Protein AF-A0A963YXL2-F1 (afdb_monomer_lite)

Secondary structure (DSSP, 8-state):
----EETT-EEEETTEEEEGGG--TT-EEEETTTEEEE--EEEEEEE-HHHHHT-GGGSPEEE-TTSSBTTBSSS-EEE-TTPEEEETTEEEEGGGG--SSSEEE-TT-SSEEEEEEE-SS--EEEETTEEEEPB--SS-GGGSTTTTSSS------------SS-B-SSSHHHHHHHHHHHHHTT---HHHHSS---S--EEEEEEE-SSEEEEEEE-TTSTTSBEEEEEEETTEEEEEEEE-EE-HHHHHTT-TTSEEEEEEE-SSPPPTTS-EEEEEEETTT-PBPBT--EEE---PPPTTTTT--TTHHHHT--HHHHHHHHHHHHHHHHHHHHHHHTT-GGG------------PPPPPPPPPPP---------

Organism: NCBI:txid2802395

Foldseek 3Di:
DFKWWWFPWFWQWPVGTHTLVRDDQQTWFQFDPPGTFGWPDKFKDKAFLVVCVVPVQAFWKWQAQCLQHPPVLVGTTTIRQQWFFQDPQETEGLVLLQDPFRIHTDSPDGTTMTMATDTPAWTFTQTSHTTTIHDDCPVCLVVTPCSPVDPCPPPDPCPDRDHPGHYDSDDDVSVQSSCQSCVVRVRRPPVLLVPDQDDDKAKAFPDDDQFKTKIFIAHPVRQQRWFWKFKDKPRHGQGIWTQQCADPVCVVVVRHVRRTIDMDGGSDGHQLQQKIWIWIAGPNPRHTYPPDTDIHHRDDDDPVCVPPPVVVQPVPDDPVSNVVVVVVVVVVVVVVVVVVCVVDVPPDDDDPDPPPPPDDPDDDDDDDDDDDDDDDDDD

pLDDT: mean 75.24, std 19.37, range [28.06, 98.31]

Radius of gyration: 27.48 Å; chains: 1; bounding box: 96×79×62 Å

InterPro domains:
  IPR028992 Hedgehog/Intein (Hint) domain [PF13403] (4-137)
  IPR036844 Hint domain superfamily [SSF51294] (5-135)

Sequence (379 aa):
MGASFCGGTRILTTRGRVRVEKLRLTDQVLTLQHGILPIRWIGQRVYGRHFARLSPNSIPVKIQAHAIDDGVPSRDLFLSPLHNLFIDGILVPAETLLNGSTITRCEEMDPIAYYNIEMPVHAVVLAEDMPAESYIDRGDRAMFMNSTSSGVRDEMPSQGWKTCAPILQSGPLVDRIRARIALRAGITEPEIMERPQGGPLSGKVEWVDRAVLSGWAWLPDHPDVPVVLEVMDKGTIVAVTVADQFRSDLRRAGIGNGHHAFHVELPRPLDPREPHELTVRRAADGKTLNGCPFSFSAIAPSSALTDLDLAAMIEEADLPETLRVLEWLERQAVKLHARMVAIDPANSTTAPETVITRNRPGPRPRPVPRLSGSKLARM

Structure (mmCIF, N/CA/C/O backbone):
data_AF-A0A963YXL2-F1
#
_entry.id   AF-A0A963YXL2-F1
#
loop_
_atom_site.group_PDB
_atom_site.id
_atom_site.type_symbol
_atom_site.label_atom_id
_atom_site.label_alt_id
_atom_site.label_comp_id
_atom_site.label_asym_id
_atom_site.label_entity_id
_atom_site.label_seq_id
_atom_site.pdbx_PDB_ins_code
_atom_site.Cartn_x
_atom_site.Cartn_y
_atom_site.Cartn_z
_atom_site.occupancy
_atom_site.B_iso_or_equiv
_atom_site.auth_seq_id
_atom_site.auth_comp_id
_atom_site.auth_asym_id
_atom_site.auth_atom_id
_atom_site.pdbx_PDB_model_num
ATOM 1 N N . MET A 1 1 ? 21.697 -10.113 -2.811 1.00 51.94 1 MET A N 1
ATOM 2 C CA . MET A 1 1 ? 20.925 -10.342 -4.052 1.00 51.94 1 MET A CA 1
ATOM 3 C C . MET A 1 1 ? 20.231 -9.032 -4.389 1.00 51.94 1 MET A C 1
ATOM 5 O O . MET A 1 1 ? 19.803 -8.375 -3.452 1.00 51.94 1 MET A O 1
ATOM 9 N N . GLY A 1 2 ? 20.227 -8.607 -5.653 1.00 66.31 2 GLY A N 1
ATOM 10 C CA . GLY A 1 2 ? 19.683 -7.303 -6.057 1.00 66.31 2 GLY A CA 1
ATOM 11 C C . GLY A 1 2 ? 18.152 -7.294 -6.178 1.00 66.31 2 GLY A C 1
ATOM 12 O O . GLY A 1 2 ? 17.518 -8.350 -6.252 1.00 66.31 2 GLY A O 1
ATOM 13 N N . ALA A 1 3 ? 17.562 -6.099 -6.193 1.00 80.38 3 ALA A N 1
ATOM 14 C CA . ALA A 1 3 ? 16.151 -5.862 -6.510 1.00 80.38 3 ALA A CA 1
ATOM 15 C C . ALA A 1 3 ? 15.848 -6.302 -7.949 1.00 80.38 3 ALA A C 1
ATOM 17 O O . ALA A 1 3 ? 16.556 -5.860 -8.841 1.00 80.38 3 ALA A O 1
ATOM 18 N N . SER A 1 4 ? 14.849 -7.150 -8.207 1.00 91.94 4 SER A N 1
ATOM 19 C CA . SER A 1 4 ? 14.540 -7.644 -9.564 1.00 91.94 4 SER A CA 1
ATOM 20 C C . SER A 1 4 ? 13.064 -8.013 -9.740 1.00 91.94 4 SER A C 1
ATOM 22 O O . SER A 1 4 ? 12.420 -8.487 -8.802 1.00 91.94 4 SER A O 1
ATOM 24 N N . PHE A 1 5 ? 12.514 -7.807 -10.935 1.00 96.62 5 PHE A N 1
ATOM 25 C CA . PHE A 1 5 ? 11.178 -8.266 -11.334 1.00 96.62 5 PHE A CA 1
ATOM 26 C C . PHE A 1 5 ? 11.240 -9.721 -11.797 1.00 96.62 5 PHE A C 1
ATOM 28 O O . PHE A 1 5 ? 12.195 -10.095 -12.475 1.00 96.62 5 PHE A O 1
ATOM 35 N N . CYS A 1 6 ? 10.236 -10.547 -11.505 1.00 96.44 6 CYS A N 1
ATOM 36 C CA . CYS A 1 6 ? 10.162 -11.871 -12.128 1.00 96.44 6 CYS A CA 1
ATOM 37 C C . CYS A 1 6 ? 9.676 -11.780 -13.583 1.00 96.44 6 CYS A C 1
ATOM 39 O O . CYS A 1 6 ? 8.941 -10.859 -13.955 1.00 96.44 6 CYS A O 1
ATOM 41 N N . GLY A 1 7 ? 10.053 -12.763 -14.404 1.00 95.94 7 GLY A N 1
ATOM 42 C CA . GLY A 1 7 ? 9.561 -12.905 -15.775 1.00 95.94 7 GLY A CA 1
ATOM 43 C C . GLY A 1 7 ? 8.031 -12.906 -15.851 1.00 95.94 7 GLY A C 1
ATOM 44 O O . GLY A 1 7 ? 7.348 -13.404 -14.959 1.00 95.94 7 GLY A O 1
ATOM 45 N N . GLY A 1 8 ? 7.486 -12.321 -16.915 1.00 96.38 8 GLY A N 1
ATOM 46 C CA . GLY A 1 8 ? 6.049 -12.146 -17.112 1.00 96.38 8 GLY A CA 1
ATOM 47 C C . GLY A 1 8 ? 5.475 -10.857 -16.517 1.00 96.38 8 GLY A C 1
ATOM 48 O O . GLY A 1 8 ? 4.410 -10.436 -16.974 1.00 96.38 8 GLY A O 1
ATOM 49 N N . THR A 1 9 ? 6.180 -10.206 -15.581 1.00 98.12 9 THR A N 1
ATOM 50 C CA . THR A 1 9 ? 5.797 -8.896 -15.021 1.00 98.12 9 THR A CA 1
ATOM 51 C C . THR A 1 9 ? 5.666 -7.865 -16.133 1.00 98.12 9 THR A C 1
ATOM 53 O O . THR A 1 9 ? 6.593 -7.693 -16.924 1.00 98.12 9 THR A O 1
ATOM 56 N N . ARG A 1 10 ? 4.537 -7.160 -16.214 1.00 98.06 10 ARG A N 1
ATOM 57 C CA . ARG A 1 10 ? 4.317 -6.108 -17.213 1.00 98.06 10 ARG A CA 1
ATOM 58 C C . ARG A 1 10 ? 4.651 -4.731 -16.657 1.00 98.06 10 ARG A C 1
ATOM 60 O O . ARG A 1 10 ? 4.142 -4.344 -15.613 1.00 98.06 10 ARG A O 1
ATOM 67 N N . ILE A 1 11 ? 5.441 -3.975 -17.405 1.00 97.56 11 ILE A N 1
ATOM 68 C CA . ILE A 1 11 ? 5.841 -2.604 -17.092 1.00 97.56 11 ILE A CA 1
ATOM 69 C C . ILE A 1 11 ? 5.054 -1.639 -17.972 1.00 97.56 11 ILE A C 1
ATOM 71 O O . ILE A 1 11 ? 4.878 -1.895 -19.168 1.00 97.56 11 ILE A O 1
ATOM 75 N N . LEU A 1 12 ? 4.567 -0.540 -17.398 1.00 94.50 12 LEU A N 1
ATOM 76 C CA . LEU A 1 12 ? 3.862 0.488 -18.155 1.00 94.50 12 LEU A CA 1
ATOM 77 C C . LEU A 1 12 ? 4.839 1.297 -19.018 1.00 94.50 12 LEU A C 1
ATOM 79 O O . LEU A 1 12 ? 5.749 1.963 -18.525 1.00 94.50 12 LEU A O 1
ATOM 83 N N . THR A 1 13 ? 4.616 1.252 -20.326 1.00 90.81 13 THR A N 1
ATOM 84 C CA . THR A 1 13 ? 5.391 1.971 -21.341 1.00 90.81 13 THR A CA 1
ATOM 85 C C . THR A 1 13 ? 4.467 2.812 -22.214 1.00 90.81 13 THR A C 1
ATOM 87 O O . THR A 1 13 ? 3.245 2.650 -22.179 1.00 90.81 13 THR A O 1
ATOM 90 N N . THR A 1 14 ? 5.035 3.654 -23.073 1.00 86.44 14 THR A N 1
ATOM 91 C CA . THR A 1 14 ? 4.270 4.384 -24.101 1.00 86.44 14 THR A CA 1
ATOM 92 C C . THR A 1 14 ? 3.596 3.463 -25.128 1.00 86.44 14 THR A C 1
ATOM 94 O O . THR A 1 14 ? 2.690 3.893 -25.833 1.00 86.44 14 THR A O 1
ATOM 97 N N . ARG A 1 15 ? 3.984 2.179 -25.189 1.00 86.62 15 ARG A N 1
ATOM 98 C CA . ARG A 1 15 ? 3.340 1.130 -26.003 1.00 86.62 15 ARG A CA 1
ATOM 99 C C . ARG A 1 15 ? 2.295 0.322 -25.220 1.00 86.62 15 ARG A C 1
ATOM 101 O O . ARG A 1 15 ? 1.859 -0.731 -25.681 1.00 86.62 15 ARG A O 1
ATOM 108 N N . GLY A 1 16 ? 1.935 0.770 -24.018 1.00 86.81 16 GLY A N 1
ATOM 109 C CA . GLY A 1 16 ? 1.100 0.033 -23.074 1.00 86.81 16 GLY A CA 1
ATOM 110 C C . GLY A 1 16 ? 1.915 -0.849 -22.123 1.00 86.81 16 GLY A C 1
ATOM 111 O O . GLY A 1 16 ? 3.106 -0.631 -21.896 1.00 86.81 16 GLY A O 1
ATOM 112 N N . ARG A 1 17 ? 1.261 -1.849 -21.526 1.00 92.19 17 ARG A N 1
ATOM 113 C CA . ARG A 1 17 ? 1.861 -2.757 -20.532 1.00 92.19 17 ARG A CA 1
ATOM 114 C C . ARG A 1 17 ? 2.661 -3.866 -21.227 1.00 92.19 17 ARG A C 1
ATOM 116 O O . ARG A 1 17 ? 2.079 -4.809 -21.762 1.00 92.19 17 ARG A O 1
ATOM 123 N N . VAL A 1 18 ? 3.990 -3.772 -21.207 1.00 95.88 18 VAL A N 1
ATOM 124 C CA . VAL A 1 18 ? 4.906 -4.699 -21.899 1.00 95.88 18 VAL A CA 1
ATOM 125 C C . VAL A 1 18 ? 5.576 -5.624 -20.889 1.00 95.88 18 VAL A C 1
ATOM 127 O O . VAL A 1 18 ? 6.075 -5.165 -19.867 1.00 95.88 18 VAL A O 1
ATOM 130 N N . ARG A 1 19 ? 5.605 -6.935 -21.164 1.00 97.75 19 ARG A N 1
ATOM 131 C CA . ARG A 1 19 ? 6.305 -7.902 -20.301 1.00 97.75 19 ARG A CA 1
ATOM 132 C C . ARG A 1 19 ? 7.795 -7.581 -20.215 1.00 97.75 19 ARG A C 1
ATOM 134 O O . ARG A 1 19 ? 8.409 -7.276 -21.237 1.00 97.75 19 ARG A O 1
ATOM 141 N N . VAL A 1 20 ? 8.374 -7.709 -19.028 1.00 97.44 20 VAL A N 1
ATOM 142 C CA . VAL A 1 20 ? 9.755 -7.319 -18.735 1.00 97.44 20 VAL A CA 1
ATOM 143 C C . VAL A 1 20 ? 10.769 -8.033 -19.634 1.00 97.44 20 VAL A C 1
ATOM 145 O O . VAL A 1 20 ? 11.698 -7.406 -20.131 1.00 97.44 20 VAL A O 1
ATOM 148 N N . GLU A 1 21 ? 10.534 -9.302 -19.976 1.00 96.50 21 GLU A N 1
ATOM 149 C CA . GLU A 1 21 ? 11.377 -10.078 -20.893 1.00 96.50 21 GLU A CA 1
ATOM 150 C C . GLU A 1 21 ? 11.239 -9.687 -22.378 1.00 96.50 21 GLU A C 1
ATOM 152 O O . GLU A 1 21 ? 11.956 -10.208 -23.234 1.00 96.50 21 GLU A O 1
ATOM 157 N N . LYS A 1 22 ? 10.289 -8.806 -22.713 1.00 97.31 22 LYS A N 1
ATOM 158 C CA . LYS A 1 22 ? 10.048 -8.280 -24.068 1.00 97.31 22 LYS A CA 1
ATOM 159 C C . LYS A 1 22 ? 10.405 -6.801 -24.212 1.00 97.31 22 LYS A C 1
ATOM 161 O O . LYS A 1 22 ? 10.274 -6.275 -25.322 1.00 97.31 22 LYS A O 1
ATOM 166 N N . LEU A 1 23 ? 10.845 -6.153 -23.134 1.00 96.31 23 LEU A N 1
ATOM 167 C CA . LEU A 1 23 ? 11.325 -4.778 -23.175 1.00 96.31 23 LEU A CA 1
ATOM 168 C C . LEU A 1 23 ? 12.589 -4.665 -24.031 1.00 96.31 23 LEU A C 1
ATOM 170 O O . LEU A 1 23 ? 13.407 -5.583 -24.115 1.00 96.31 23 LEU A O 1
ATOM 174 N N . ARG A 1 24 ? 12.736 -3.517 -24.681 1.00 93.69 24 ARG A N 1
ATOM 175 C CA . ARG A 1 24 ? 13.874 -3.160 -25.532 1.00 93.69 24 ARG A CA 1
ATOM 176 C C . ARG A 1 24 ? 14.476 -1.850 -25.038 1.00 93.69 24 ARG A C 1
ATOM 178 O O . ARG A 1 24 ? 13.768 -1.026 -24.477 1.00 93.69 24 ARG A O 1
ATOM 185 N N . LEU A 1 25 ? 15.754 -1.602 -25.322 1.00 92.25 25 LEU A N 1
ATOM 186 C CA . LEU A 1 25 ? 16.404 -0.323 -24.975 1.00 92.25 25 LEU A CA 1
ATOM 187 C C . LEU A 1 25 ? 15.743 0.895 -25.646 1.00 92.25 25 LEU A C 1
ATOM 189 O O . LEU A 1 25 ? 15.881 2.018 -25.182 1.00 92.25 25 LEU A O 1
ATOM 193 N N . THR A 1 26 ? 15.005 0.676 -26.736 1.00 91.25 26 THR A N 1
ATOM 194 C CA . THR A 1 26 ? 14.222 1.717 -27.412 1.00 91.25 26 THR A CA 1
ATOM 195 C C . THR A 1 26 ? 12.894 2.023 -26.717 1.00 91.25 26 THR A C 1
ATOM 197 O O . THR A 1 26 ? 12.208 2.955 -27.129 1.00 91.25 26 THR A O 1
ATOM 200 N N . ASP A 1 27 ? 12.484 1.228 -25.724 1.00 91.50 27 ASP A N 1
ATOM 201 C CA . ASP A 1 27 ? 11.231 1.449 -25.011 1.00 91.50 27 ASP A CA 1
ATOM 202 C C . ASP A 1 27 ? 11.330 2.630 -24.047 1.00 91.50 27 ASP A C 1
ATOM 204 O O . ASP A 1 27 ? 12.363 2.902 -23.430 1.00 91.50 27 ASP A O 1
ATOM 208 N N . GLN A 1 28 ? 10.201 3.317 -23.920 1.00 89.19 28 GLN A N 1
ATOM 209 C CA . GLN A 1 28 ? 10.015 4.466 -23.054 1.00 89.19 28 GLN A CA 1
ATOM 210 C C . GLN A 1 28 ? 9.049 4.092 -21.930 1.00 89.19 28 GLN A C 1
ATOM 212 O O . GLN A 1 28 ? 7.892 3.748 -22.181 1.00 89.19 28 GLN A O 1
ATOM 217 N N . VAL A 1 29 ? 9.541 4.133 -20.697 1.00 91.44 29 VAL A N 1
ATOM 218 C CA . VAL A 1 29 ? 8.824 3.715 -19.489 1.00 91.44 29 VAL A CA 1
ATOM 219 C C . VAL A 1 29 ? 8.213 4.938 -18.819 1.00 91.44 29 VAL A C 1
ATOM 221 O O . VAL A 1 29 ? 8.865 5.977 -18.698 1.00 91.44 29 VAL A O 1
ATOM 224 N N . LEU A 1 30 ? 6.962 4.809 -18.378 1.00 89.25 30 LEU A N 1
ATOM 225 C CA . LEU A 1 30 ? 6.308 5.837 -17.577 1.00 89.25 30 LEU A CA 1
ATOM 226 C C . LEU A 1 30 ? 6.832 5.746 -16.142 1.00 89.25 30 LEU A C 1
ATOM 228 O O . LEU A 1 30 ? 6.837 4.671 -15.539 1.00 89.25 30 LEU A O 1
ATOM 232 N N . THR A 1 31 ? 7.269 6.880 -15.606 1.00 85.50 31 THR A N 1
ATOM 233 C CA . THR A 1 31 ? 7.829 6.994 -14.261 1.00 85.50 31 THR A CA 1
ATOM 234 C C . THR A 1 31 ? 7.091 8.043 -13.448 1.00 85.50 31 THR A C 1
ATOM 236 O O . THR A 1 31 ? 6.658 9.064 -13.982 1.00 85.50 31 THR A O 1
ATOM 239 N N . LEU A 1 32 ? 6.969 7.801 -12.143 1.00 82.25 32 LEU A N 1
ATOM 240 C CA . LEU A 1 32 ? 6.148 8.636 -11.267 1.00 82.25 32 LEU A CA 1
ATOM 241 C C . LEU A 1 32 ? 6.757 10.031 -11.058 1.00 82.25 32 LEU A C 1
ATOM 243 O O . LEU A 1 32 ? 6.041 11.025 -11.098 1.00 82.25 32 LEU A O 1
ATOM 247 N N . GLN A 1 33 ? 8.078 10.123 -10.869 1.00 84.06 33 GLN A N 1
ATOM 248 C CA . GLN A 1 33 ? 8.738 11.405 -10.574 1.00 84.06 33 GLN A CA 1
ATOM 249 C C . GLN A 1 33 ? 9.279 12.145 -11.804 1.00 84.06 33 GLN A C 1
ATOM 251 O O . GLN A 1 33 ? 9.558 13.341 -11.721 1.00 84.06 33 GLN A O 1
ATOM 256 N N . HIS A 1 34 ? 9.504 11.449 -12.920 1.00 78.56 34 HIS A N 1
ATOM 257 C CA . HIS A 1 34 ? 10.314 11.967 -14.029 1.00 78.56 34 HIS A CA 1
ATOM 258 C C . HIS A 1 34 ? 9.608 11.904 -15.388 1.00 78.56 34 HIS A C 1
ATOM 260 O O . HIS A 1 34 ? 10.245 12.113 -16.420 1.00 78.56 34 HIS A O 1
ATOM 266 N N . GLY A 1 35 ? 8.299 11.635 -15.406 1.00 85.88 35 GLY A N 1
ATOM 267 C CA . GLY A 1 35 ? 7.542 11.480 -16.642 1.00 85.88 35 GLY A CA 1
ATOM 268 C C . GLY A 1 35 ? 8.027 10.263 -17.426 1.00 85.88 35 GLY A C 1
ATOM 269 O O . GLY A 1 35 ? 8.174 9.177 -16.871 1.00 85.88 35 GLY A O 1
ATOM 270 N N . ILE A 1 36 ? 8.280 10.422 -18.721 1.00 88.94 36 ILE A N 1
ATOM 271 C CA . ILE A 1 36 ? 8.686 9.320 -19.597 1.00 88.94 36 ILE A CA 1
ATOM 272 C C . ILE A 1 36 ? 10.215 9.260 -19.683 1.00 88.94 36 ILE A C 1
ATOM 274 O O . ILE A 1 36 ? 10.850 10.222 -20.115 1.00 88.94 36 ILE A O 1
ATOM 278 N N . LEU A 1 37 ? 10.806 8.118 -19.326 1.00 87.50 37 LEU A N 1
ATOM 279 C CA . LEU A 1 37 ? 12.253 7.895 -19.394 1.00 87.50 37 LEU A CA 1
ATOM 280 C C . LEU A 1 37 ? 12.609 6.708 -20.310 1.00 87.50 37 LEU A C 1
ATOM 282 O O . LEU A 1 37 ? 11.861 5.730 -20.366 1.00 87.50 37 LEU A O 1
ATOM 286 N N . PRO A 1 38 ? 13.750 6.752 -21.025 1.00 93.69 38 PRO A N 1
ATOM 287 C CA . PRO A 1 38 ? 14.238 5.618 -21.808 1.00 93.69 38 PRO A CA 1
ATOM 288 C C . PRO A 1 38 ? 14.879 4.547 -20.917 1.00 93.69 38 PRO A C 1
ATOM 290 O O . PRO A 1 38 ? 15.441 4.865 -19.868 1.00 93.69 38 PRO A O 1
ATOM 293 N N . ILE A 1 39 ? 14.874 3.293 -21.368 1.00 94.12 39 ILE A N 1
ATOM 294 C CA . ILE A 1 39 ? 15.620 2.212 -20.709 1.00 94.12 39 ILE A CA 1
ATOM 295 C C . ILE A 1 39 ? 17.101 2.289 -21.102 1.00 94.12 39 ILE A C 1
ATOM 297 O O . ILE A 1 39 ? 17.440 2.270 -22.283 1.00 94.12 39 ILE A O 1
ATOM 301 N N . ARG A 1 40 ? 18.005 2.327 -20.115 1.00 92.25 40 ARG A N 1
ATOM 302 C CA . ARG A 1 40 ? 19.462 2.287 -20.346 1.00 92.25 40 ARG A CA 1
ATOM 303 C C . ARG A 1 40 ? 20.013 0.875 -20.400 1.00 92.25 40 ARG A C 1
ATOM 305 O O . ARG A 1 40 ? 20.929 0.598 -21.170 1.00 92.25 40 ARG A O 1
ATOM 312 N N . TRP A 1 41 ? 19.472 -0.013 -19.579 1.00 92.12 41 TRP A N 1
ATOM 313 C CA . TRP A 1 41 ? 19.931 -1.390 -19.519 1.00 92.12 41 TRP A CA 1
ATOM 314 C C . TRP A 1 41 ? 18.842 -2.308 -18.988 1.00 92.12 41 TRP A C 1
ATOM 316 O O . TRP A 1 41 ? 18.008 -1.905 -18.178 1.00 92.12 41 TRP A O 1
ATOM 326 N N . ILE A 1 42 ? 18.872 -3.557 -19.448 1.00 91.81 42 ILE A N 1
ATOM 327 C CA . ILE A 1 42 ? 18.002 -4.617 -18.955 1.00 91.81 42 ILE A CA 1
ATOM 328 C C . ILE A 1 42 ? 18.897 -5.747 -18.473 1.00 91.81 42 ILE A C 1
ATOM 330 O O . ILE A 1 42 ? 19.598 -6.348 -19.282 1.00 91.81 42 ILE A O 1
ATOM 334 N N . GLY A 1 43 ? 18.897 -6.031 -17.176 1.00 88.69 43 GLY A N 1
ATOM 335 C CA . GLY A 1 43 ? 19.620 -7.165 -16.602 1.00 88.69 43 GLY A CA 1
ATOM 336 C C . GLY A 1 43 ? 18.766 -8.421 -16.604 1.00 88.69 43 GLY A C 1
ATOM 337 O O . GLY A 1 43 ? 17.561 -8.324 -16.390 1.00 88.69 43 GLY A O 1
ATOM 338 N N . GLN A 1 44 ? 19.373 -9.593 -16.808 1.00 90.06 44 GLN A N 1
ATOM 339 C CA . GLN A 1 44 ? 18.667 -10.876 -16.722 1.00 90.06 44 GLN A CA 1
ATOM 340 C C . GLN A 1 44 ? 19.456 -11.928 -15.936 1.00 90.06 44 GLN A C 1
ATOM 342 O O . GLN A 1 44 ? 20.675 -12.073 -16.085 1.00 90.06 44 GLN A O 1
ATOM 347 N N . ARG A 1 45 ? 18.727 -12.702 -15.126 1.00 85.69 45 ARG A N 1
ATOM 348 C CA . ARG A 1 45 ? 19.197 -13.860 -14.356 1.00 85.69 45 ARG A CA 1
ATOM 349 C C . ARG A 1 45 ? 18.164 -14.974 -14.381 1.00 85.69 45 ARG A C 1
ATOM 351 O O . ARG A 1 45 ? 16.972 -14.696 -14.376 1.00 85.69 45 ARG A O 1
ATOM 358 N N . VAL A 1 46 ? 18.614 -16.223 -14.383 1.00 86.81 46 VAL A N 1
ATOM 359 C CA . VAL A 1 46 ? 17.732 -17.389 -14.273 1.00 86.81 46 VAL A CA 1
ATOM 360 C C . VAL A 1 46 ? 18.331 -18.361 -13.264 1.00 86.81 46 VAL A C 1
ATOM 362 O O . VAL A 1 46 ? 19.507 -18.706 -13.360 1.00 86.81 46 VAL A O 1
ATOM 365 N N . TYR A 1 47 ? 17.520 -18.794 -12.304 1.00 80.88 47 TYR A N 1
ATOM 366 C CA . TYR A 1 47 ? 17.872 -19.794 -11.303 1.00 80.88 47 TYR A CA 1
ATOM 367 C C . TYR A 1 47 ? 16.952 -21.006 -11.445 1.00 80.88 47 TYR A C 1
ATOM 369 O O . TYR A 1 47 ? 15.744 -20.854 -11.623 1.00 80.88 47 TYR A O 1
ATOM 377 N N . GLY A 1 48 ? 17.506 -22.212 -11.330 1.00 78.81 48 GLY A N 1
ATOM 378 C CA . GLY A 1 48 ? 16.693 -23.412 -11.119 1.00 78.81 48 GLY A CA 1
ATOM 379 C C . GLY A 1 48 ? 16.229 -23.504 -9.663 1.00 78.81 48 GLY A C 1
ATOM 380 O O . GLY A 1 48 ? 16.957 -23.090 -8.752 1.00 78.81 48 GLY A O 1
ATOM 381 N N . ARG A 1 49 ? 15.054 -24.097 -9.420 1.00 70.12 49 ARG A N 1
ATOM 382 C CA . ARG A 1 49 ? 14.463 -24.239 -8.073 1.00 70.12 49 ARG A CA 1
ATOM 383 C C . ARG A 1 49 ? 15.414 -24.849 -7.038 1.00 70.12 49 ARG A C 1
ATOM 385 O O . ARG A 1 49 ? 15.426 -24.417 -5.887 1.00 70.12 49 ARG A O 1
ATOM 392 N N . HIS A 1 50 ? 16.235 -25.827 -7.430 1.00 68.06 50 HIS A N 1
ATOM 393 C CA . HIS A 1 50 ? 17.185 -26.477 -6.517 1.00 68.06 50 HIS A CA 1
ATOM 394 C C . HIS A 1 50 ? 18.222 -25.493 -5.945 1.00 68.06 50 HIS A C 1
ATOM 396 O O . HIS A 1 50 ? 18.518 -25.539 -4.756 1.00 68.06 50 HIS A O 1
ATOM 402 N N . PHE A 1 51 ? 18.709 -24.551 -6.760 1.00 66.50 51 PHE A N 1
ATOM 403 C CA . PHE A 1 51 ? 19.641 -23.512 -6.315 1.00 66.50 51 PHE A CA 1
ATOM 404 C C . PHE A 1 51 ? 18.944 -22.462 -5.436 1.00 66.50 51 PHE A C 1
ATOM 406 O O . PHE A 1 51 ? 19.498 -22.037 -4.426 1.00 66.50 51 PHE A O 1
ATOM 413 N N . ALA A 1 52 ? 17.700 -22.094 -5.763 1.00 62.16 52 ALA A N 1
ATOM 414 C CA . ALA A 1 52 ? 16.930 -21.131 -4.975 1.00 62.16 52 ALA A CA 1
ATOM 415 C C . ALA A 1 52 ? 16.607 -21.633 -3.555 1.00 62.16 52 ALA A C 1
ATOM 417 O O . ALA A 1 52 ? 16.617 -20.843 -2.615 1.00 62.16 52 ALA A O 1
ATOM 418 N N . ARG A 1 53 ? 16.404 -22.944 -3.359 1.00 63.28 53 ARG A N 1
ATOM 419 C CA . ARG A 1 53 ? 16.216 -23.535 -2.017 1.00 63.28 53 ARG A CA 1
ATOM 420 C C . ARG A 1 53 ? 17.459 -23.445 -1.127 1.00 63.28 53 ARG A C 1
ATOM 422 O O . ARG A 1 53 ? 17.326 -23.341 0.086 1.00 63.28 53 ARG A O 1
ATOM 429 N N . LEU A 1 54 ? 18.655 -23.449 -1.717 1.00 61.78 54 LEU A N 1
ATOM 430 C CA . LEU A 1 54 ? 19.923 -23.283 -0.993 1.00 61.78 54 LEU A CA 1
ATOM 431 C C . LEU A 1 54 ? 20.200 -21.818 -0.618 1.00 61.78 54 LEU A C 1
ATOM 433 O O . LEU A 1 54 ? 21.168 -21.519 0.077 1.00 61.78 54 LEU A O 1
ATOM 437 N N . SER A 1 55 ? 19.381 -20.882 -1.094 1.00 66.12 55 SER A N 1
ATOM 438 C CA . SER A 1 55 ? 19.513 -19.452 -0.830 1.00 66.12 55 SER A CA 1
ATOM 439 C C . SER A 1 55 ? 18.120 -18.831 -0.717 1.00 66.12 55 SER A C 1
ATOM 441 O O . SER A 1 55 ? 17.633 -18.287 -1.708 1.00 66.12 55 SER A O 1
ATOM 443 N N . PRO A 1 56 ? 17.482 -18.867 0.472 1.00 62.72 56 PRO A N 1
ATOM 444 C CA . PRO A 1 56 ? 16.109 -18.386 0.684 1.00 62.72 56 PRO A CA 1
ATOM 445 C C . PRO A 1 56 ? 15.849 -16.965 0.165 1.00 62.72 56 PRO A C 1
ATOM 447 O O . PRO A 1 56 ? 14.759 -16.671 -0.317 1.00 62.72 56 PRO A O 1
ATOM 450 N N . ASN A 1 57 ? 16.883 -16.118 0.148 1.00 67.62 57 ASN A N 1
ATOM 451 C CA . ASN A 1 57 ? 16.848 -14.760 -0.409 1.00 67.62 57 ASN A CA 1
ATOM 452 C C . ASN A 1 57 ? 16.672 -14.710 -1.944 1.00 67.62 57 ASN A C 1
ATOM 454 O O . ASN A 1 57 ? 16.643 -13.622 -2.513 1.00 67.62 57 ASN A O 1
ATOM 458 N N . SER A 1 58 ? 16.581 -15.865 -2.610 1.00 75.88 58 SER A N 1
ATOM 459 C CA . SER A 1 58 ? 16.327 -16.014 -4.052 1.00 75.88 58 SER A CA 1
ATOM 460 C C . SER A 1 58 ? 14.895 -16.420 -4.369 1.00 75.88 58 SER A C 1
ATOM 462 O O . SER A 1 58 ? 14.512 -16.395 -5.540 1.00 75.88 58 SER A O 1
ATOM 464 N N . ILE A 1 59 ? 14.117 -16.820 -3.360 1.00 87.25 59 ILE A N 1
ATOM 465 C CA . ILE A 1 59 ? 12.720 -17.215 -3.530 1.00 87.25 59 ILE A CA 1
ATOM 466 C C . ILE A 1 59 ? 11.889 -15.939 -3.728 1.00 87.25 59 ILE A C 1
ATOM 468 O O . ILE A 1 59 ? 11.974 -15.041 -2.886 1.00 87.25 59 ILE A O 1
ATOM 472 N N . PRO A 1 60 ? 11.098 -15.829 -4.810 1.00 94.12 60 PRO A N 1
ATOM 473 C CA . PRO A 1 60 ? 10.294 -14.642 -5.058 1.00 94.12 60 PRO A CA 1
ATOM 474 C C . PRO A 1 60 ? 9.272 -14.374 -3.955 1.00 94.12 60 PRO A C 1
ATOM 476 O O . PRO A 1 60 ? 8.677 -15.298 -3.397 1.00 94.12 60 PRO A O 1
ATOM 479 N N . VAL A 1 61 ? 9.001 -13.097 -3.710 1.00 95.62 61 VAL A N 1
ATOM 480 C CA . VAL A 1 61 ? 7.818 -12.634 -2.986 1.00 95.62 61 VAL A CA 1
ATOM 481 C C . VAL A 1 61 ? 6.689 -12.462 -3.997 1.00 95.62 61 VAL A C 1
ATOM 483 O O . VAL A 1 61 ? 6.827 -11.718 -4.968 1.00 95.62 61 VAL A O 1
ATOM 486 N N . LYS A 1 62 ? 5.579 -13.165 -3.773 1.00 97.88 62 LYS A N 1
ATOM 487 C CA . LYS A 1 62 ? 4.301 -12.962 -4.449 1.00 97.88 62 LYS A CA 1
ATOM 488 C C . LYS A 1 62 ? 3.524 -11.887 -3.698 1.00 97.88 62 LYS A C 1
ATOM 490 O O . LYS A 1 62 ? 3.246 -12.044 -2.514 1.00 97.88 62 LYS A O 1
ATOM 495 N N . ILE A 1 63 ? 3.112 -10.852 -4.413 1.00 98.25 63 ILE A N 1
ATOM 496 C CA . ILE A 1 63 ? 2.143 -9.853 -3.974 1.00 98.25 63 ILE A CA 1
ATOM 497 C C . ILE A 1 63 ? 0.876 -10.123 -4.779 1.00 98.25 63 ILE A C 1
ATOM 499 O O . ILE A 1 63 ? 0.869 -9.957 -5.999 1.00 98.25 63 ILE A O 1
ATOM 503 N N . GLN A 1 64 ? -0.171 -10.613 -4.119 1.00 97.88 64 GLN A N 1
ATOM 504 C CA . GLN A 1 64 ? -1.440 -10.916 -4.773 1.00 97.88 64 GLN A CA 1
ATOM 505 C C . GLN A 1 64 ? -2.058 -9.648 -5.379 1.00 97.88 64 GLN A C 1
ATOM 507 O O . GLN A 1 64 ? -1.874 -8.545 -4.860 1.00 97.88 64 GLN A O 1
ATOM 512 N N . ALA A 1 65 ? -2.815 -9.803 -6.465 1.00 96.00 65 ALA A N 1
ATOM 513 C CA . ALA A 1 65 ? -3.632 -8.723 -7.007 1.00 96.00 65 ALA A CA 1
ATOM 514 C C . ALA A 1 65 ? -4.469 -8.049 -5.900 1.00 96.00 65 ALA A C 1
ATOM 516 O O . ALA A 1 65 ? -5.047 -8.730 -5.049 1.00 96.00 65 ALA A O 1
ATOM 517 N N . HIS A 1 66 ? -4.548 -6.718 -5.931 1.00 88.12 66 HIS A N 1
ATOM 518 C CA . HIS A 1 66 ? -5.285 -5.873 -4.980 1.00 88.12 66 HIS A CA 1
ATOM 519 C C . HIS A 1 66 ? -4.774 -5.888 -3.522 1.00 88.12 66 HIS A C 1
ATOM 521 O O . HIS A 1 66 ? -5.434 -5.340 -2.632 1.00 88.12 66 HIS A O 1
ATOM 527 N N . ALA A 1 67 ? -3.618 -6.511 -3.250 1.00 85.88 67 ALA A N 1
ATOM 528 C CA . ALA A 1 67 ? -3.102 -6.670 -1.889 1.00 85.88 67 ALA A CA 1
ATOM 529 C C . ALA A 1 67 ? -2.643 -5.354 -1.241 1.00 85.88 67 ALA A C 1
ATOM 531 O O . ALA A 1 67 ? -2.737 -5.221 -0.023 1.00 85.88 67 ALA A O 1
ATOM 532 N N . ILE A 1 68 ? -2.147 -4.398 -2.032 1.00 86.00 68 ILE A N 1
ATOM 533 C CA . ILE A 1 68 ? -1.636 -3.116 -1.528 1.00 86.00 68 ILE A CA 1
ATOM 534 C C . ILE A 1 68 ? -2.756 -2.075 -1.493 1.00 86.00 68 ILE A C 1
ATOM 536 O O . ILE A 1 68 ? -2.972 -1.443 -0.463 1.00 86.00 68 ILE A O 1
ATOM 540 N N . ASP A 1 69 ? -3.487 -1.947 -2.600 1.00 80.31 69 ASP A N 1
ATOM 541 C CA . ASP A 1 69 ? -4.638 -1.055 -2.758 1.00 80.31 69 ASP A CA 1
ATOM 542 C C . ASP A 1 69 ? -5.616 -1.627 -3.802 1.00 80.31 69 ASP A C 1
ATOM 544 O O . ASP A 1 69 ? -5.348 -2.650 -4.441 1.00 80.31 69 ASP A O 1
ATOM 548 N N . ASP A 1 70 ? -6.772 -1.002 -3.991 1.00 77.31 70 ASP A N 1
ATOM 549 C CA . ASP A 1 70 ? -7.772 -1.453 -4.948 1.00 77.31 70 ASP A CA 1
ATOM 550 C C . ASP A 1 70 ? -7.250 -1.343 -6.381 1.00 77.31 70 ASP A C 1
ATOM 552 O O . ASP A 1 70 ? -7.177 -0.270 -6.973 1.00 77.31 70 ASP A O 1
ATOM 556 N N . GLY A 1 71 ? -6.926 -2.496 -6.963 1.00 79.94 71 GLY A N 1
ATOM 557 C CA . GLY A 1 71 ? -6.341 -2.574 -8.303 1.00 79.94 71 GLY A CA 1
ATOM 558 C C . GLY A 1 71 ? -4.818 -2.509 -8.284 1.00 79.94 71 GLY A C 1
ATOM 559 O O . GLY A 1 71 ? -4.218 -2.390 -9.349 1.00 79.94 71 GLY A O 1
ATOM 560 N N . VAL A 1 72 ? -4.201 -2.603 -7.099 1.00 90.44 72 VAL A N 1
ATOM 561 C CA . VAL A 1 72 ? -2.759 -2.459 -6.903 1.00 90.44 72 VAL A CA 1
ATOM 562 C C . VAL A 1 72 ? -2.195 -3.629 -6.070 1.00 90.44 72 VAL A C 1
ATOM 564 O O . VAL A 1 72 ? -2.508 -3.761 -4.883 1.00 90.44 72 VAL A O 1
ATOM 567 N N . PRO A 1 73 ? -1.340 -4.483 -6.660 1.00 97.25 73 PRO A N 1
ATOM 568 C CA . PRO A 1 73 ? -1.110 -4.588 -8.103 1.00 97.25 73 PRO A CA 1
ATOM 569 C C . PRO A 1 73 ? -2.392 -5.040 -8.833 1.00 97.25 73 PRO A C 1
ATOM 571 O O . PRO A 1 73 ? -3.268 -5.668 -8.237 1.00 97.25 73 PRO A O 1
ATOM 574 N N . SER A 1 74 ? -2.512 -4.758 -10.131 1.00 93.12 74 SER A N 1
ATOM 575 C CA . SER A 1 74 ? -3.685 -5.144 -10.937 1.00 93.12 74 SER A CA 1
ATOM 576 C C . SER A 1 74 ? -3.716 -6.635 -11.281 1.00 93.12 74 SER A C 1
ATOM 578 O O . SER A 1 74 ? -4.733 -7.162 -11.733 1.00 93.12 74 SER A O 1
ATOM 580 N N . ARG A 1 75 ? -2.595 -7.330 -11.064 1.00 96.50 75 ARG A N 1
ATOM 581 C CA . ARG A 1 75 ? -2.420 -8.784 -11.147 1.00 96.50 75 ARG A CA 1
ATOM 582 C C . ARG A 1 75 ? -1.393 -9.224 -10.114 1.00 96.50 75 ARG A C 1
ATOM 584 O O . ARG A 1 75 ? -0.628 -8.402 -9.628 1.00 96.50 75 ARG A O 1
ATOM 591 N N . ASP A 1 76 ? -1.327 -10.523 -9.847 1.00 98.19 76 ASP A N 1
ATOM 592 C CA . ASP A 1 76 ? -0.258 -11.092 -9.027 1.00 98.19 76 ASP A CA 1
ATOM 593 C C . ASP A 1 76 ? 1.120 -10.655 -9.555 1.00 98.19 76 ASP A C 1
ATOM 595 O O . ASP A 1 76 ? 1.468 -10.902 -10.714 1.00 98.19 76 ASP A O 1
ATOM 599 N N . LEU A 1 77 ? 1.890 -10.002 -8.687 1.00 98.31 77 LEU A N 1
ATOM 600 C CA . LEU A 1 77 ? 3.217 -9.470 -8.965 1.00 98.31 77 LEU A CA 1
ATOM 601 C C . LEU A 1 77 ? 4.258 -10.286 -8.199 1.00 98.31 77 LEU A C 1
ATOM 603 O O . LEU A 1 77 ? 4.095 -10.558 -7.012 1.00 98.31 77 LEU A O 1
ATOM 607 N N . PHE A 1 78 ? 5.344 -10.664 -8.869 1.00 97.75 78 PHE A N 1
ATOM 608 C CA . PHE A 1 78 ? 6.399 -11.490 -8.286 1.00 97.75 78 PHE A CA 1
ATOM 609 C C . PHE A 1 78 ? 7.732 -10.749 -8.350 1.00 97.75 78 PHE A C 1
ATOM 611 O O . PHE A 1 78 ? 8.197 -10.381 -9.432 1.00 97.75 78 PHE A O 1
ATOM 618 N N . LEU A 1 79 ? 8.364 -10.547 -7.197 1.00 96.56 79 LEU A N 1
ATOM 619 C CA . LEU A 1 79 ? 9.585 -9.751 -7.051 1.00 96.56 79 LEU A CA 1
ATOM 620 C C . LEU A 1 79 ? 10.650 -10.511 -6.265 1.00 96.56 79 LEU A C 1
ATOM 622 O O . LEU A 1 79 ? 10.330 -11.411 -5.491 1.00 96.56 79 LEU A O 1
ATOM 626 N N . SER A 1 80 ? 11.921 -10.134 -6.417 1.00 93.62 80 SER A N 1
ATOM 627 C CA . SER A 1 80 ? 12.940 -10.578 -5.462 1.00 93.62 80 SER A CA 1
ATOM 628 C C . SER A 1 80 ? 12.671 -9.966 -4.071 1.00 93.62 80 SER A C 1
ATOM 630 O O . SER A 1 80 ? 12.102 -8.875 -3.990 1.00 93.62 80 SER A O 1
ATOM 632 N N . PRO A 1 81 ? 13.085 -10.622 -2.968 1.00 91.62 81 PRO A N 1
ATOM 633 C CA . PRO A 1 81 ? 12.784 -10.170 -1.601 1.00 91.62 81 PRO A CA 1
ATOM 634 C C . PRO A 1 81 ? 13.153 -8.710 -1.296 1.00 91.62 81 PRO A C 1
ATOM 636 O O . PRO A 1 81 ? 12.410 -8.006 -0.616 1.00 91.62 81 PRO A O 1
ATOM 639 N N . LEU A 1 82 ? 14.276 -8.238 -1.844 1.00 92.12 82 LEU A N 1
ATOM 640 C CA . LEU A 1 82 ? 14.809 -6.894 -1.606 1.00 92.12 82 LEU A CA 1
ATOM 641 C C . LEU A 1 82 ? 14.375 -5.852 -2.646 1.00 92.12 82 LEU A C 1
ATOM 643 O O . LEU A 1 82 ? 14.908 -4.745 -2.646 1.00 92.12 82 LEU A O 1
ATOM 647 N N . HIS A 1 83 ? 13.444 -6.188 -3.540 1.00 95.19 83 HIS A N 1
ATOM 648 C CA . HIS A 1 83 ? 12.907 -5.220 -4.488 1.00 95.19 83 HIS A CA 1
ATOM 649 C C . HIS A 1 83 ? 12.005 -4.224 -3.764 1.00 95.19 83 HIS A C 1
ATOM 651 O O . HIS A 1 83 ? 11.018 -4.627 -3.146 1.00 95.19 83 HIS A O 1
ATOM 657 N N . ASN A 1 84 ? 12.331 -2.934 -3.837 1.00 97.19 84 ASN A N 1
ATOM 658 C CA . ASN A 1 84 ? 11.533 -1.916 -3.173 1.00 97.19 84 ASN A CA 1
ATOM 659 C C . ASN A 1 84 ? 10.285 -1.526 -3.972 1.00 97.19 84 ASN A C 1
ATOM 661 O O . ASN A 1 84 ? 10.342 -1.185 -5.155 1.00 97.19 84 ASN A O 1
ATOM 665 N N . LEU A 1 85 ? 9.161 -1.513 -3.266 1.00 97.75 85 LEU A N 1
ATOM 666 C CA . LEU A 1 85 ? 7.901 -0.919 -3.682 1.00 97.75 85 LEU A CA 1
ATOM 667 C C . LEU A 1 85 ? 7.833 0.528 -3.195 1.00 97.75 85 LEU A C 1
ATOM 669 O O . LEU A 1 85 ? 8.288 0.825 -2.092 1.00 97.75 85 LEU A O 1
ATOM 673 N N . PHE A 1 86 ? 7.249 1.422 -3.987 1.00 94.50 86 PHE A N 1
ATOM 674 C CA . PHE A 1 86 ? 7.037 2.812 -3.594 1.00 94.50 86 PHE A CA 1
ATOM 675 C C . PHE A 1 86 ? 5.627 2.992 -3.025 1.00 94.50 86 PHE A C 1
ATOM 677 O O . PHE A 1 86 ? 4.644 2.912 -3.758 1.00 94.50 86 PHE A O 1
ATOM 684 N N . ILE A 1 87 ? 5.531 3.212 -1.714 1.00 83.25 87 ILE A N 1
ATOM 685 C CA . ILE A 1 87 ? 4.270 3.319 -0.969 1.00 83.25 87 ILE A CA 1
ATOM 686 C C . ILE A 1 87 ? 4.381 4.519 -0.029 1.00 83.25 87 ILE A C 1
ATOM 688 O O . ILE A 1 87 ? 5.392 4.672 0.651 1.00 83.25 87 ILE A O 1
ATOM 692 N N . ASP A 1 88 ? 3.369 5.387 -0.008 1.00 78.88 88 ASP A N 1
ATOM 693 C CA . ASP A 1 88 ? 3.285 6.563 0.875 1.00 78.88 88 ASP A CA 1
ATOM 694 C C . ASP A 1 88 ? 4.563 7.438 0.892 1.00 78.88 88 ASP A C 1
ATOM 696 O O . ASP A 1 88 ? 4.982 7.957 1.927 1.00 78.88 88 ASP A O 1
ATOM 700 N N . GLY A 1 89 ? 5.221 7.590 -0.263 1.00 76.38 89 GLY A N 1
ATOM 701 C CA . GLY A 1 89 ? 6.413 8.435 -0.407 1.00 76.38 89 GLY A CA 1
ATOM 702 C C . GLY A 1 89 ? 7.746 7.778 -0.029 1.00 76.38 89 GLY A C 1
ATOM 703 O O . GLY A 1 89 ? 8.789 8.427 -0.147 1.00 76.38 89 GLY A O 1
ATOM 704 N N . ILE A 1 90 ? 7.747 6.509 0.387 1.00 81.56 90 ILE A N 1
ATOM 705 C CA . ILE A 1 90 ? 8.950 5.758 0.770 1.00 81.56 90 ILE A CA 1
ATOM 706 C C . ILE A 1 90 ? 9.125 4.493 -0.074 1.00 81.56 90 ILE A C 1
ATOM 708 O O . ILE A 1 90 ? 8.185 3.990 -0.684 1.00 81.56 90 ILE A O 1
ATOM 712 N N . LEU A 1 91 ? 10.354 3.983 -0.115 1.00 93.75 91 LEU A N 1
ATOM 713 C CA . LEU A 1 91 ? 10.707 2.699 -0.711 1.00 93.75 91 LEU A CA 1
ATOM 714 C C . LEU A 1 91 ? 10.742 1.621 0.377 1.00 93.75 91 LEU A C 1
ATOM 716 O O . LEU A 1 91 ? 11.470 1.758 1.361 1.00 93.75 91 LEU A O 1
ATOM 720 N N . VAL A 1 92 ? 9.967 0.555 0.190 1.00 91.69 92 VAL A N 1
ATOM 721 C CA . VAL A 1 92 ? 9.799 -0.534 1.160 1.00 91.69 92 VAL A CA 1
ATOM 722 C C . VAL A 1 92 ? 10.114 -1.872 0.481 1.00 91.69 92 VAL A C 1
ATOM 724 O O . VAL A 1 92 ? 9.467 -2.191 -0.520 1.00 91.69 92 VAL A O 1
ATOM 727 N N . PRO A 1 93 ? 11.081 -2.673 0.970 1.00 96.31 93 PRO A N 1
ATOM 728 C CA . PRO A 1 93 ? 11.408 -3.951 0.343 1.00 96.31 93 PRO A CA 1
ATOM 729 C C . PRO A 1 93 ? 10.238 -4.933 0.423 1.00 96.31 93 PRO A C 1
ATOM 731 O O . PRO A 1 93 ? 9.612 -5.063 1.477 1.00 96.31 93 PRO A O 1
ATOM 734 N N . ALA A 1 94 ? 9.984 -5.677 -0.653 1.00 96.56 94 ALA A N 1
ATOM 735 C CA . ALA A 1 94 ? 8.860 -6.609 -0.746 1.00 96.56 94 ALA A CA 1
ATOM 736 C C . ALA A 1 94 ? 8.797 -7.619 0.418 1.00 96.56 94 ALA A C 1
ATOM 738 O O . ALA A 1 94 ? 7.713 -7.923 0.911 1.00 96.56 94 ALA A O 1
ATOM 739 N N . GLU A 1 95 ? 9.939 -8.112 0.910 1.00 90.94 95 GLU A N 1
ATOM 740 C CA . GLU A 1 95 ? 9.968 -9.074 2.020 1.00 90.94 95 GLU A CA 1
ATOM 741 C C . GLU A 1 95 ? 9.473 -8.512 3.355 1.00 90.94 95 GLU A C 1
ATOM 743 O O . GLU A 1 95 ? 8.957 -9.262 4.180 1.00 90.94 95 GLU A O 1
ATOM 748 N N . THR A 1 96 ? 9.585 -7.199 3.561 1.00 88.00 96 THR A N 1
ATOM 749 C CA . THR A 1 96 ? 9.110 -6.545 4.791 1.00 88.00 96 THR A CA 1
ATOM 750 C C . THR A 1 96 ? 7.582 -6.523 4.876 1.00 88.00 96 THR A C 1
ATOM 752 O O . THR A 1 96 ? 7.019 -6.358 5.957 1.00 88.00 96 THR A O 1
ATOM 755 N N . LEU A 1 97 ? 6.907 -6.738 3.741 1.00 91.56 97 LEU A N 1
ATOM 756 C CA . LEU A 1 97 ? 5.452 -6.763 3.615 1.00 91.56 97 LEU A CA 1
ATOM 757 C C . LEU A 1 97 ? 4.866 -8.181 3.662 1.00 91.56 97 LEU A C 1
ATOM 759 O O . LEU A 1 97 ? 3.652 -8.335 3.537 1.00 91.56 97 LEU A O 1
ATOM 763 N N . LEU A 1 98 ? 5.695 -9.220 3.829 1.00 83.81 98 LEU A N 1
ATOM 764 C CA . LEU A 1 98 ? 5.218 -10.597 3.973 1.00 83.81 98 LEU A CA 1
ATOM 765 C C . LEU A 1 98 ? 4.225 -10.694 5.138 1.00 83.81 98 LEU A C 1
ATOM 767 O O . LEU A 1 98 ? 4.546 -10.344 6.273 1.00 83.81 98 LEU A O 1
ATOM 771 N N . ASN A 1 99 ? 3.028 -11.201 4.847 1.00 79.44 99 ASN A N 1
ATOM 772 C CA . ASN A 1 99 ? 1.941 -11.328 5.818 1.00 79.44 99 ASN A CA 1
ATOM 773 C C . ASN A 1 99 ? 1.371 -12.755 5.903 1.00 79.44 99 ASN A C 1
ATOM 775 O O . ASN A 1 99 ? 0.530 -13.030 6.751 1.00 79.44 99 ASN A O 1
ATOM 779 N N . GLY A 1 100 ? 1.824 -13.670 5.039 1.00 76.06 100 GLY A N 1
ATOM 780 C CA . GLY A 1 100 ? 1.408 -15.074 5.065 1.00 76.06 100 GLY A CA 1
ATOM 781 C C . GLY A 1 100 ? 0.053 -15.364 4.409 1.00 76.06 100 GLY A C 1
ATOM 782 O O . GLY A 1 100 ? -0.300 -16.532 4.293 1.00 76.06 100 GLY A O 1
ATOM 783 N N . SER A 1 101 ? -0.674 -14.345 3.938 1.00 82.62 101 SER A N 1
ATOM 784 C CA . SER A 1 101 ? -1.946 -14.490 3.215 1.00 82.62 101 SER A CA 1
ATOM 785 C C . SER A 1 101 ? -1.833 -13.922 1.800 1.00 82.62 101 SER A C 1
ATOM 787 O O . SER A 1 101 ? -1.545 -14.652 0.853 1.00 82.62 101 SER A O 1
ATOM 789 N N . THR A 1 102 ? -1.987 -12.606 1.640 1.00 87.12 102 THR A N 1
ATOM 790 C CA . THR A 1 102 ? -1.978 -11.935 0.331 1.00 87.12 102 THR A CA 1
ATOM 791 C C . THR A 1 102 ? -0.573 -11.592 -0.159 1.00 87.12 102 THR A C 1
ATOM 793 O O . THR A 1 102 ? -0.382 -11.366 -1.354 1.00 87.12 102 THR A O 1
ATOM 796 N N . ILE A 1 103 ? 0.423 -11.573 0.732 1.00 92.69 103 ILE A N 1
ATOM 797 C CA . ILE A 1 103 ? 1.835 -11.372 0.392 1.00 92.69 103 ILE A CA 1
ATOM 798 C C . ILE A 1 103 ? 2.654 -12.513 0.999 1.00 92.69 103 ILE A C 1
ATOM 800 O O . ILE A 1 103 ? 2.808 -12.622 2.220 1.00 92.69 103 ILE A O 1
ATOM 804 N N . THR A 1 104 ? 3.165 -13.393 0.138 1.00 88.50 104 THR A N 1
ATOM 805 C CA . THR A 1 104 ? 3.760 -14.688 0.510 1.00 88.50 104 THR A CA 1
ATOM 806 C C . THR A 1 104 ? 5.027 -14.982 -0.287 1.00 88.50 104 THR A C 1
ATOM 808 O O . THR A 1 104 ? 5.316 -14.338 -1.292 1.00 88.50 104 THR A O 1
ATOM 811 N N . ARG A 1 105 ? 5.817 -15.970 0.144 1.00 88.56 105 ARG A N 1
ATOM 812 C CA . ARG A 1 105 ? 6.922 -16.495 -0.673 1.00 88.56 105 ARG A CA 1
ATOM 813 C C . ARG A 1 105 ? 6.386 -17.492 -1.700 1.00 88.56 105 ARG A C 1
ATOM 815 O O . ARG A 1 105 ? 5.557 -18.334 -1.374 1.00 88.56 105 ARG A O 1
ATOM 822 N N . CYS A 1 106 ? 6.881 -17.422 -2.932 1.00 90.69 106 CYS A N 1
ATOM 823 C CA . CYS A 1 106 ? 6.515 -18.332 -4.015 1.00 90.69 106 CYS A CA 1
ATOM 824 C C . CYS A 1 106 ? 7.570 -19.438 -4.170 1.00 90.69 106 CYS A C 1
ATOM 826 O O . CYS A 1 106 ? 8.499 -19.326 -4.970 1.00 90.69 106 CYS A O 1
ATOM 828 N N . GLU A 1 107 ? 7.437 -20.519 -3.400 1.00 85.88 107 GLU A N 1
ATOM 829 C CA . GLU A 1 107 ? 8.404 -21.634 -3.403 1.00 85.88 107 GLU A CA 1
ATOM 830 C C . GLU A 1 107 ? 8.294 -22.552 -4.632 1.00 85.88 107 GLU A C 1
ATOM 832 O O . GLU A 1 107 ? 9.204 -23.331 -4.931 1.00 85.88 107 GLU A O 1
ATOM 837 N N . GLU A 1 108 ? 7.174 -22.466 -5.348 1.00 85.88 108 GLU A N 1
ATOM 838 C CA . GLU A 1 108 ? 6.849 -23.342 -6.473 1.00 85.88 108 GLU A CA 1
ATOM 839 C C . GLU A 1 108 ? 7.352 -22.816 -7.823 1.00 85.88 108 GLU A C 1
ATOM 841 O O . GLU A 1 108 ? 7.309 -23.540 -8.816 1.00 85.88 108 GLU A O 1
ATOM 846 N N . MET A 1 109 ? 7.866 -21.588 -7.904 1.00 87.69 109 MET A N 1
ATOM 847 C CA . MET A 1 109 ? 8.336 -21.037 -9.177 1.00 87.69 109 MET A CA 1
ATOM 848 C C . MET A 1 109 ? 9.585 -21.781 -9.681 1.00 87.69 109 MET A C 1
ATOM 850 O O . MET A 1 109 ? 10.569 -21.924 -8.956 1.00 87.69 109 MET A O 1
ATOM 854 N N . ASP A 1 110 ? 9.539 -22.275 -10.924 1.00 86.56 110 ASP A N 1
ATOM 855 C CA . ASP A 1 110 ? 10.667 -22.942 -11.588 1.00 86.56 110 ASP A CA 1
ATOM 856 C C . ASP A 1 110 ? 10.529 -22.882 -13.124 1.00 86.56 110 ASP A C 1
ATOM 858 O O . ASP A 1 110 ? 9.491 -23.295 -13.647 1.00 86.56 110 ASP A O 1
ATOM 862 N N . PRO A 1 111 ? 11.544 -22.404 -13.864 1.00 88.00 111 PRO A N 1
ATOM 863 C CA . PRO A 1 111 ? 12.712 -21.677 -13.370 1.00 88.00 111 PRO A CA 1
ATOM 864 C C . PRO A 1 111 ? 12.332 -20.278 -12.865 1.00 88.00 111 PRO A C 1
ATOM 866 O O . PRO A 1 111 ? 11.353 -19.678 -13.310 1.00 88.00 111 PRO A O 1
ATOM 869 N N . ILE A 1 112 ? 13.138 -19.722 -11.963 1.00 91.06 112 ILE A N 1
ATOM 870 C CA . ILE A 1 112 ? 12.962 -18.348 -11.483 1.00 91.06 112 ILE A CA 1
ATOM 871 C C . ILE A 1 112 ? 13.792 -17.424 -12.373 1.00 91.06 112 ILE A C 1
ATOM 873 O O . ILE A 1 112 ? 15.021 -17.398 -12.279 1.00 91.06 112 ILE A O 1
ATOM 877 N N . ALA A 1 113 ? 13.125 -16.673 -13.247 1.00 92.06 113 ALA A N 1
ATOM 878 C CA . ALA A 1 113 ? 13.755 -15.674 -14.104 1.00 92.06 113 ALA A CA 1
ATOM 879 C C . ALA A 1 113 ? 13.582 -14.273 -13.507 1.00 92.06 113 ALA A C 1
ATOM 881 O O . ALA A 1 113 ? 12.454 -13.820 -13.337 1.00 92.06 113 ALA A O 1
ATOM 882 N N .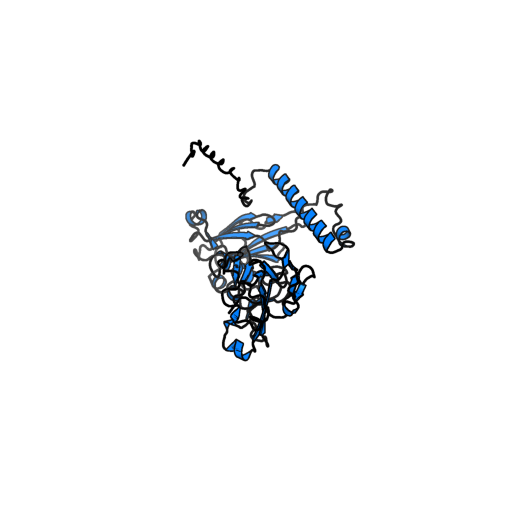 TYR A 1 114 ? 14.688 -13.587 -13.231 1.00 93.31 114 TYR A N 1
ATOM 883 C CA . TYR A 1 114 ? 14.732 -12.231 -12.695 1.00 93.31 114 TYR A CA 1
ATOM 884 C C . TYR A 1 114 ? 15.251 -11.236 -13.730 1.00 93.31 114 TYR A C 1
ATOM 886 O O . TYR A 1 114 ? 16.229 -11.507 -14.432 1.00 93.31 114 TYR A O 1
ATOM 894 N N . TYR A 1 115 ? 14.622 -10.067 -13.768 1.00 94.88 115 TYR A N 1
ATOM 895 C CA . TYR A 1 115 ? 14.920 -8.979 -14.680 1.00 94.88 115 TYR A CA 1
ATOM 896 C C . TYR A 1 115 ? 15.085 -7.653 -13.944 1.00 94.88 115 TYR A C 1
ATOM 898 O O . TYR A 1 115 ? 14.378 -7.355 -12.981 1.00 94.88 115 TYR A O 1
ATOM 906 N N . ASN A 1 116 ? 15.992 -6.828 -14.446 1.00 92.38 116 ASN A N 1
ATOM 907 C CA . ASN A 1 116 ? 16.307 -5.506 -13.922 1.00 92.38 116 ASN A CA 1
ATOM 908 C C . ASN A 1 116 ? 16.144 -4.476 -15.023 1.00 92.38 116 ASN A C 1
ATOM 910 O O . ASN A 1 116 ? 16.528 -4.756 -16.150 1.00 92.38 116 ASN A O 1
ATOM 914 N N . ILE A 1 117 ? 15.626 -3.293 -14.703 1.00 93.50 117 ILE A N 1
ATOM 915 C CA . ILE A 1 117 ? 15.485 -2.198 -15.667 1.00 93.50 117 ILE A CA 1
ATOM 916 C C . ILE A 1 117 ? 16.228 -0.999 -15.104 1.00 93.50 117 ILE A C 1
ATOM 918 O O . ILE A 1 117 ? 15.803 -0.427 -14.106 1.00 93.50 117 ILE A O 1
ATOM 922 N N . GLU A 1 118 ? 17.347 -0.644 -15.720 1.00 92.88 118 GLU A N 1
ATOM 923 C CA . GLU A 1 118 ? 18.116 0.546 -15.371 1.00 92.88 118 GLU A CA 1
ATOM 924 C C . GLU A 1 118 ? 17.663 1.723 -16.226 1.00 92.88 118 GLU A C 1
ATOM 926 O O . GLU A 1 118 ? 17.496 1.606 -17.445 1.00 92.88 118 GLU A O 1
ATOM 931 N N . MET A 1 119 ? 17.518 2.870 -15.580 1.00 90.50 119 MET A N 1
ATOM 932 C CA . MET A 1 119 ? 17.036 4.111 -16.174 1.00 90.50 119 MET A CA 1
ATOM 933 C C . MET A 1 119 ? 18.109 5.204 -16.017 1.00 90.50 119 MET A C 1
ATOM 935 O O . MET A 1 119 ? 19.088 5.010 -15.294 1.00 90.50 119 MET A O 1
ATOM 939 N N . PRO A 1 120 ? 17.970 6.373 -16.671 1.00 90.50 120 PRO A N 1
ATOM 940 C CA . PRO A 1 120 ? 18.941 7.451 -16.537 1.00 90.50 120 PRO A CA 1
ATOM 941 C C . PRO A 1 120 ? 19.186 7.967 -15.123 1.00 90.50 120 PRO A C 1
ATOM 943 O O . PRO A 1 120 ? 20.271 8.461 -14.821 1.00 90.50 120 PRO A O 1
ATOM 946 N N . VAL A 1 121 ? 18.160 7.848 -14.292 1.00 89.75 121 VAL A N 1
ATOM 947 C CA . VAL A 1 121 ? 18.143 8.133 -12.864 1.00 89.75 121 VAL A CA 1
ATOM 948 C C . VAL A 1 121 ? 17.394 6.992 -12.188 1.00 89.75 121 VAL A C 1
ATOM 950 O O . VAL A 1 121 ? 16.548 6.364 -12.826 1.00 89.75 121 VAL A O 1
ATOM 953 N N . HIS A 1 122 ? 17.661 6.734 -10.908 1.00 92.56 122 HIS A N 1
ATOM 954 C CA . HIS A 1 122 ? 16.785 5.853 -10.142 1.00 92.56 122 HIS A CA 1
ATOM 955 C C . HIS A 1 122 ? 15.386 6.466 -10.123 1.00 92.56 122 HIS A C 1
ATOM 957 O O . HIS A 1 122 ? 15.242 7.642 -9.790 1.00 92.56 122 HIS A O 1
ATOM 963 N N . ALA A 1 123 ? 14.378 5.698 -10.507 1.00 92.19 123 ALA A N 1
ATOM 964 C CA . ALA A 1 123 ? 13.020 6.180 -10.700 1.00 92.19 123 ALA A CA 1
ATOM 965 C C . ALA A 1 123 ? 12.013 5.138 -10.218 1.00 92.19 123 ALA A C 1
ATOM 967 O O . ALA A 1 123 ? 12.340 3.962 -10.082 1.00 92.19 123 ALA A O 1
ATOM 968 N N . VAL A 1 124 ? 10.777 5.565 -9.986 1.00 95.25 124 VAL A N 1
ATOM 969 C CA . VAL A 1 124 ? 9.654 4.659 -9.737 1.00 95.25 124 VAL A CA 1
ATOM 970 C C . VAL A 1 124 ? 8.961 4.356 -11.059 1.00 95.25 124 VAL A C 1
ATOM 972 O O . VAL A 1 124 ? 8.517 5.278 -11.742 1.00 95.25 124 VAL A O 1
ATOM 975 N N . VAL A 1 125 ? 8.870 3.075 -11.409 1.00 96.19 125 VAL A N 1
ATOM 976 C CA . VAL A 1 125 ? 8.164 2.540 -12.582 1.00 96.19 125 VAL A CA 1
ATOM 977 C C . VAL A 1 125 ? 6.861 1.865 -12.149 1.00 96.19 125 VAL A C 1
ATOM 979 O O . VAL A 1 125 ? 6.715 1.480 -10.992 1.00 96.19 125 VAL A O 1
ATOM 982 N N . LEU A 1 126 ? 5.915 1.691 -13.072 1.00 95.12 126 LEU A N 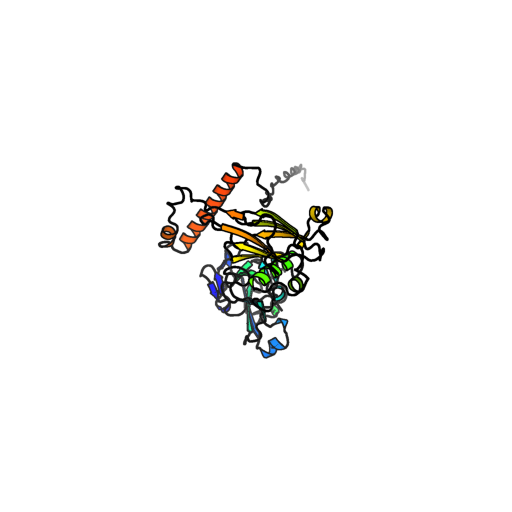1
ATOM 983 C CA . LEU A 1 126 ? 4.657 0.988 -12.794 1.00 95.12 126 LEU A CA 1
ATOM 984 C C . LEU A 1 126 ? 4.723 -0.456 -13.309 1.00 95.12 126 LEU A C 1
ATOM 986 O O . LEU A 1 126 ? 4.708 -0.687 -14.520 1.00 95.12 126 LEU A O 1
ATOM 990 N N . ALA A 1 127 ? 4.795 -1.416 -12.387 1.00 97.00 127 ALA A N 1
ATOM 991 C CA . ALA A 1 127 ? 4.858 -2.852 -12.646 1.00 97.00 127 ALA A CA 1
ATOM 992 C C . ALA A 1 127 ? 3.549 -3.526 -12.218 1.00 97.00 127 ALA A C 1
ATOM 994 O O . ALA A 1 127 ? 3.233 -3.553 -11.036 1.00 97.00 127 ALA A O 1
ATOM 995 N N . GLU A 1 128 ? 2.763 -4.047 -13.165 1.00 97.00 128 GLU A N 1
ATOM 996 C CA . GLU A 1 128 ? 1.376 -4.486 -12.907 1.00 97.00 128 GLU A CA 1
ATOM 997 C C . GLU A 1 128 ? 0.577 -3.413 -12.140 1.00 97.00 128 GLU A C 1
ATOM 999 O O . GLU A 1 128 ? -0.144 -3.709 -11.195 1.00 97.00 128 GLU A O 1
ATOM 1004 N N . ASP A 1 129 ? 0.766 -2.144 -12.520 1.00 94.44 129 ASP A N 1
ATOM 1005 C CA . ASP A 1 129 ? 0.183 -0.956 -11.874 1.00 94.44 129 ASP A CA 1
ATOM 1006 C C . ASP A 1 129 ? 0.656 -0.678 -10.434 1.00 94.44 129 ASP A C 1
ATOM 1008 O O . ASP A 1 129 ? 0.244 0.310 -9.835 1.00 94.44 129 ASP A O 1
ATOM 1012 N N . MET A 1 130 ? 1.592 -1.474 -9.910 1.00 97.25 130 MET A N 1
ATOM 1013 C CA . MET A 1 130 ? 2.292 -1.204 -8.657 1.00 97.25 130 MET A CA 1
ATOM 1014 C C . MET A 1 130 ? 3.502 -0.286 -8.883 1.00 97.25 130 MET A C 1
ATOM 1016 O O . MET A 1 130 ? 4.389 -0.637 -9.670 1.00 97.25 130 MET A O 1
ATOM 1020 N N . PRO A 1 131 ? 3.603 0.852 -8.175 1.00 97.06 131 PRO A N 1
ATOM 1021 C CA . PRO A 1 131 ? 4.823 1.650 -8.137 1.00 97.06 131 PRO A CA 1
ATOM 1022 C C . PRO A 1 131 ? 5.984 0.859 -7.509 1.00 97.06 131 PRO A C 1
ATOM 1024 O O . PRO A 1 131 ? 5.941 0.482 -6.339 1.00 97.06 131 PRO A O 1
ATOM 1027 N N . ALA A 1 132 ? 7.039 0.609 -8.279 1.00 97.44 132 ALA A N 1
ATOM 1028 C CA . ALA A 1 132 ? 8.229 -0.130 -7.859 1.00 97.44 132 ALA A CA 1
ATOM 1029 C C . ALA A 1 132 ? 9.501 0.577 -8.334 1.00 97.44 132 ALA A C 1
ATOM 1031 O O . ALA A 1 132 ? 9.475 1.342 -9.297 1.00 97.44 132 ALA A O 1
ATOM 1032 N N . GLU A 1 133 ? 10.622 0.357 -7.654 1.00 96.12 133 GLU A N 1
ATOM 1033 C CA . GLU A 1 133 ? 11.882 0.984 -8.049 1.00 96.12 133 GLU A CA 1
ATOM 1034 C C . GLU A 1 133 ? 12.421 0.446 -9.389 1.00 96.12 133 GLU A C 1
ATOM 1036 O O . GLU A 1 133 ? 12.251 -0.716 -9.754 1.00 96.12 133 GLU A O 1
ATOM 1041 N N . SER A 1 134 ? 13.112 1.300 -10.139 1.00 94.75 134 SER A N 1
ATOM 1042 C CA . SER A 1 134 ? 14.026 0.873 -11.195 1.00 94.75 134 SER A CA 1
ATOM 1043 C C . SER A 1 134 ? 15.327 0.356 -10.582 1.00 94.75 134 SER A C 1
ATOM 1045 O O . SER A 1 134 ? 15.697 0.734 -9.477 1.00 94.75 134 SER A O 1
ATOM 1047 N N . TYR A 1 135 ? 16.115 -0.401 -11.335 1.00 91.06 135 TYR A N 1
ATOM 1048 C CA . TYR A 1 135 ? 17.440 -0.809 -10.885 1.00 91.06 135 TYR A CA 1
ATOM 1049 C C . TYR A 1 135 ? 18.379 0.388 -10.699 1.00 91.06 135 TYR A C 1
ATOM 1051 O O . TYR A 1 135 ? 18.477 1.268 -11.557 1.00 91.06 135 TYR A O 1
ATOM 1059 N N . ILE A 1 136 ? 19.115 0.361 -9.593 1.00 84.56 136 ILE A N 1
ATOM 1060 C CA . ILE A 1 136 ? 20.348 1.112 -9.392 1.00 84.56 136 ILE A CA 1
ATOM 1061 C C . ILE A 1 136 ? 21.457 0.090 -9.202 1.00 84.56 136 ILE A C 1
ATOM 1063 O O . ILE A 1 136 ? 21.327 -0.817 -8.380 1.00 84.56 136 ILE A O 1
ATOM 1067 N N . ASP A 1 137 ? 22.529 0.217 -9.976 1.00 80.00 137 ASP A N 1
ATOM 1068 C CA . ASP A 1 137 ? 23.718 -0.598 -9.749 1.00 80.00 137 ASP A CA 1
ATOM 1069 C C . ASP A 1 137 ? 24.228 -0.301 -8.332 1.00 80.00 137 ASP A C 1
ATOM 1071 O O . ASP A 1 137 ? 24.176 0.829 -7.880 1.00 80.00 137 ASP A O 1
ATOM 1075 N N . ARG A 1 138 ? 24.592 -1.295 -7.528 1.00 72.00 138 ARG A N 1
ATOM 1076 C CA . ARG A 1 138 ? 25.265 -1.041 -6.236 1.00 72.00 138 ARG A CA 1
ATOM 1077 C C . ARG A 1 138 ? 26.599 -1.770 -6.170 1.00 72.00 138 ARG A C 1
ATOM 1079 O O . ARG A 1 138 ? 27.093 -2.073 -5.087 1.00 72.00 138 ARG A O 1
ATOM 1086 N N . GLY A 1 139 ? 27.173 -2.059 -7.337 1.00 65.88 139 GLY A N 1
ATOM 1087 C CA . GLY A 1 139 ? 28.313 -2.954 -7.511 1.00 65.88 139 GLY A CA 1
ATOM 1088 C C . GLY A 1 139 ? 27.903 -4.408 -7.769 1.00 65.88 139 GLY A C 1
ATOM 1089 O O . GLY A 1 139 ? 28.757 -5.292 -7.772 1.00 65.88 139 GLY A O 1
ATOM 1090 N N . ASP A 1 140 ? 26.616 -4.687 -7.988 1.00 69.06 140 ASP A N 1
ATOM 1091 C CA . ASP A 1 140 ? 26.070 -6.024 -8.237 1.00 69.06 140 ASP A CA 1
ATOM 1092 C C . ASP A 1 140 ? 25.796 -6.316 -9.723 1.00 69.06 140 ASP A C 1
ATOM 1094 O O . ASP A 1 140 ? 25.449 -7.451 -10.071 1.00 69.06 140 ASP A O 1
ATOM 1098 N N . ARG A 1 141 ? 26.059 -5.359 -10.629 1.00 72.25 141 ARG A N 1
ATOM 1099 C CA . ARG A 1 141 ? 25.909 -5.536 -12.089 1.00 72.25 141 ARG A CA 1
ATOM 1100 C C . ARG A 1 141 ? 26.713 -6.708 -12.649 1.00 72.25 141 ARG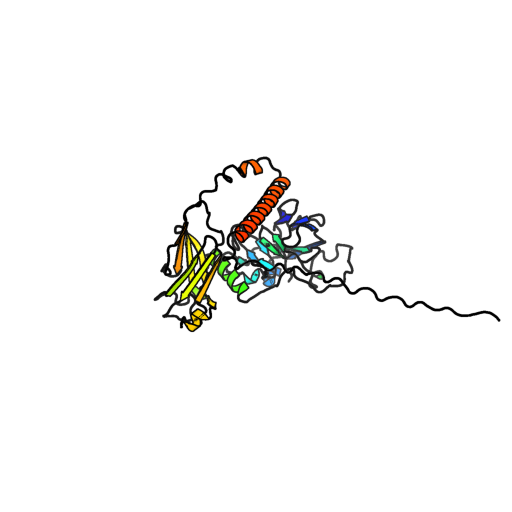 A C 1
ATOM 1102 O O . ARG A 1 141 ? 26.242 -7.412 -13.541 1.00 72.25 141 ARG A O 1
ATOM 1109 N N . ALA A 1 142 ? 27.903 -6.959 -12.101 1.00 64.12 142 ALA A N 1
ATOM 1110 C CA . ALA A 1 142 ? 28.773 -8.065 -12.514 1.00 64.12 142 ALA A CA 1
ATOM 1111 C C . ALA A 1 142 ? 28.119 -9.442 -12.328 1.00 64.12 142 ALA A C 1
ATOM 1113 O O . ALA A 1 142 ? 28.532 -10.424 -12.936 1.00 64.12 142 ALA A O 1
ATOM 1114 N N . MET A 1 143 ? 27.086 -9.525 -11.492 1.00 60.41 143 MET A N 1
ATOM 1115 C CA . MET A 1 143 ? 26.466 -10.789 -11.160 1.00 60.41 143 MET A CA 1
ATOM 1116 C C . MET A 1 143 ? 25.373 -11.221 -12.171 1.00 60.41 143 MET A C 1
ATOM 1118 O O . MET A 1 143 ? 24.802 -12.306 -12.015 1.00 60.41 143 MET A O 1
ATOM 1122 N N . PHE A 1 144 ? 25.047 -10.399 -13.180 1.00 60.97 144 PHE A N 1
ATOM 1123 C CA . PHE A 1 144 ? 24.035 -10.674 -14.216 1.00 60.97 144 PHE A CA 1
ATOM 1124 C C . PHE A 1 144 ? 24.624 -11.376 -15.449 1.00 60.97 144 PHE A C 1
ATOM 1126 O O . PHE A 1 144 ? 25.768 -11.118 -15.827 1.00 60.97 144 PHE A O 1
ATOM 1133 N N . MET A 1 145 ? 23.829 -12.237 -16.106 1.00 59.81 145 MET A N 1
ATOM 1134 C CA . MET A 1 145 ? 24.296 -13.077 -17.229 1.00 59.81 145 MET A CA 1
ATOM 1135 C C . MET A 1 145 ? 24.765 -12.258 -18.438 1.00 59.81 145 MET A C 1
ATOM 1137 O O . MET A 1 145 ? 25.611 -12.707 -19.203 1.00 59.81 145 MET A O 1
ATOM 1141 N N . ASN A 1 146 ? 24.223 -11.053 -18.601 1.00 67.88 146 ASN A N 1
ATOM 1142 C CA . ASN A 1 146 ? 24.488 -10.144 -19.710 1.00 67.88 146 ASN A CA 1
ATOM 1143 C C . ASN A 1 146 ? 25.291 -8.901 -19.282 1.00 67.88 146 ASN A C 1
ATOM 1145 O O . ASN A 1 146 ? 25.226 -7.854 -19.925 1.00 67.88 146 ASN A O 1
ATOM 1149 N N . SER A 1 147 ? 26.052 -9.006 -18.188 1.00 55.56 147 SER A N 1
ATOM 1150 C CA . SER A 1 147 ? 26.881 -7.914 -17.660 1.00 55.56 147 SER A CA 1
ATOM 1151 C C . SER A 1 147 ? 27.954 -7.420 -18.643 1.00 55.56 147 SER A C 1
ATOM 1153 O O . SER A 1 147 ? 28.419 -6.291 -18.514 1.00 55.56 147 SER A O 1
ATOM 1155 N N . THR A 1 148 ? 28.305 -8.226 -19.652 1.00 49.09 148 THR A N 1
ATOM 1156 C CA . THR A 1 148 ? 29.351 -7.947 -20.650 1.00 49.09 148 THR A CA 1
ATOM 1157 C C . THR A 1 148 ? 28.836 -7.705 -22.075 1.00 49.09 148 THR A C 1
ATOM 1159 O O . THR A 1 148 ? 29.633 -7.372 -22.949 1.00 49.09 148 THR A O 1
ATOM 1162 N N . SER A 1 149 ? 27.535 -7.853 -22.357 1.00 44.88 149 SER A N 1
ATOM 1163 C CA . SER A 1 149 ? 27.029 -7.904 -23.744 1.00 44.88 149 SER A CA 1
ATOM 1164 C C . SER A 1 149 ? 26.674 -6.551 -24.374 1.00 44.88 149 SER A C 1
ATOM 1166 O O . SER A 1 149 ? 26.195 -6.519 -25.505 1.00 44.88 149 SER A O 1
ATOM 1168 N N . SER A 1 150 ? 26.928 -5.436 -23.694 1.00 42.97 150 SER A N 1
ATOM 1169 C CA . SER A 1 150 ? 26.862 -4.106 -24.303 1.00 42.97 150 SER A CA 1
ATOM 1170 C C . SER A 1 150 ? 28.274 -3.543 -24.337 1.00 42.97 150 SER A C 1
ATOM 1172 O O . SER A 1 150 ? 28.804 -3.161 -23.299 1.00 42.97 150 SER A O 1
ATOM 1174 N N . GLY A 1 151 ? 28.888 -3.477 -25.521 1.00 40.44 151 GLY A N 1
ATOM 1175 C CA . GLY A 1 151 ? 30.207 -2.873 -25.769 1.00 40.44 151 GLY A CA 1
ATOM 1176 C C . GLY A 1 151 ? 30.296 -1.363 -25.495 1.00 40.44 151 GLY A C 1
ATOM 1177 O O . GLY A 1 151 ? 31.131 -0.684 -26.077 1.00 40.44 151 GLY A O 1
ATOM 1178 N N . VAL A 1 152 ? 29.444 -0.836 -24.620 1.00 40.00 152 VAL A N 1
ATOM 1179 C CA . VAL A 1 152 ? 29.511 0.508 -24.062 1.00 40.00 152 VAL A CA 1
ATOM 1180 C C . VAL A 1 152 ? 29.727 0.322 -22.568 1.00 40.00 152 VAL A C 1
ATOM 1182 O O . VAL A 1 152 ? 28.794 0.302 -21.767 1.00 40.00 152 VAL A O 1
ATOM 1185 N N . ARG A 1 153 ? 30.990 0.126 -22.193 1.00 42.22 153 ARG A N 1
ATOM 1186 C CA . ARG A 1 153 ? 31.432 0.406 -20.832 1.00 42.22 153 ARG A CA 1
ATOM 1187 C C . ARG A 1 153 ? 31.484 1.926 -20.760 1.00 42.22 153 ARG A C 1
ATOM 1189 O O . ARG A 1 153 ? 32.521 2.513 -21.040 1.00 42.22 153 ARG A O 1
ATOM 1196 N N . ASP A 1 154 ? 30.332 2.554 -20.542 1.00 41.12 154 ASP A N 1
ATOM 1197 C CA . ASP A 1 154 ? 30.312 3.984 -20.266 1.00 41.12 154 ASP A CA 1
ATOM 1198 C C . ASP A 1 154 ? 31.066 4.125 -18.941 1.00 41.12 154 ASP A C 1
ATOM 1200 O O . ASP A 1 154 ? 30.578 3.712 -17.886 1.00 41.12 154 ASP A O 1
ATOM 1204 N N . GLU A 1 155 ? 32.324 4.563 -19.018 1.00 40.41 155 GLU A N 1
ATOM 1205 C CA . GLU A 1 155 ? 33.173 4.898 -17.876 1.00 40.41 155 GLU A CA 1
ATOM 1206 C C . GLU A 1 155 ? 32.601 6.156 -17.213 1.00 40.41 155 GLU A C 1
ATOM 1208 O O . GLU A 1 155 ? 33.194 7.230 -17.203 1.00 40.41 155 GLU A O 1
ATOM 1213 N N . MET A 1 156 ? 31.382 6.046 -16.696 1.00 43.31 156 MET A N 1
ATOM 1214 C CA . MET A 1 156 ? 30.767 7.076 -15.889 1.00 43.31 156 MET A CA 1
ATOM 1215 C C . MET A 1 156 ? 31.215 6.833 -14.447 1.00 43.31 156 MET A C 1
ATOM 1217 O O . MET A 1 156 ? 31.005 5.739 -13.912 1.00 43.31 156 MET A O 1
ATOM 1221 N N . PRO A 1 157 ? 31.860 7.818 -13.800 1.00 39.69 157 PRO A N 1
ATOM 1222 C CA . PRO A 1 157 ? 32.230 7.694 -12.402 1.00 39.69 157 PRO A CA 1
ATOM 1223 C C . PRO A 1 157 ? 30.964 7.435 -11.587 1.00 39.69 157 PRO A C 1
ATOM 1225 O O . PRO A 1 157 ? 29.929 8.051 -11.843 1.00 39.69 157 PRO A O 1
ATOM 1228 N N . SER A 1 158 ? 31.050 6.538 -10.604 1.00 44.34 158 SER A N 1
ATOM 1229 C CA . SER A 1 158 ? 29.989 6.287 -9.631 1.00 44.34 158 SER A CA 1
ATOM 1230 C C . SER A 1 158 ? 29.705 7.575 -8.849 1.00 44.34 158 SER A C 1
ATOM 1232 O O . SER A 1 158 ? 30.245 7.794 -7.763 1.00 44.34 158 SER A O 1
ATOM 1234 N N . GLN A 1 159 ? 28.891 8.471 -9.408 1.00 46.09 159 GLN A N 1
ATOM 1235 C CA . GLN A 1 159 ? 28.201 9.488 -8.632 1.00 46.09 159 GLN A CA 1
ATOM 1236 C C . GLN A 1 159 ? 27.403 8.708 -7.596 1.00 46.09 159 GLN A C 1
ATOM 1238 O O . GLN A 1 159 ? 26.583 7.872 -7.967 1.00 46.09 159 GLN A O 1
ATOM 1243 N N . GLY A 1 160 ? 27.748 8.897 -6.318 1.00 55.50 160 GLY A N 1
ATOM 1244 C CA . GLY A 1 160 ? 27.227 8.099 -5.211 1.00 55.50 160 GLY A CA 1
ATOM 1245 C C . GLY A 1 160 ? 25.739 7.807 -5.377 1.00 55.50 160 GLY A C 1
ATOM 1246 O O . GLY A 1 160 ? 24.954 8.706 -5.680 1.00 55.50 160 GLY A O 1
ATOM 1247 N N . TRP A 1 161 ? 25.382 6.533 -5.243 1.00 65.75 161 TRP A N 1
ATOM 1248 C CA . TRP A 1 161 ? 24.049 6.021 -5.528 1.00 65.75 161 TRP A CA 1
ATOM 1249 C C . TRP A 1 161 ? 22.979 6.856 -4.822 1.00 65.75 161 TRP A C 1
ATOM 1251 O O . TRP A 1 161 ? 22.915 6.881 -3.592 1.00 65.75 161 TRP A O 1
ATOM 1261 N N . LYS A 1 162 ? 22.139 7.548 -5.596 1.00 81.69 162 LYS A N 1
ATOM 1262 C CA . LYS A 1 162 ? 21.028 8.337 -5.064 1.00 81.69 162 LYS A CA 1
ATOM 1263 C C . LYS A 1 162 ? 19.719 7.630 -5.374 1.00 81.69 162 LYS A C 1
ATOM 1265 O O . LYS A 1 162 ? 19.340 7.497 -6.535 1.00 81.69 162 LYS A O 1
ATOM 1270 N N . THR A 1 163 ? 19.031 7.188 -4.330 1.00 88.75 163 THR A N 1
ATOM 1271 C CA . THR A 1 163 ? 17.687 6.626 -4.453 1.00 88.75 163 THR A CA 1
ATOM 1272 C C . THR A 1 163 ? 16.675 7.741 -4.724 1.00 88.75 163 THR A C 1
ATOM 1274 O O . THR A 1 163 ? 16.866 8.897 -4.343 1.00 88.75 163 THR A O 1
ATOM 1277 N N . CYS A 1 164 ? 15.580 7.393 -5.393 1.00 88.25 164 CYS A N 1
ATOM 1278 C CA . CYS A 1 164 ? 14.509 8.330 -5.752 1.00 88.25 164 CYS A CA 1
ATOM 1279 C C . CYS A 1 164 ? 13.606 8.698 -4.567 1.00 88.25 164 CYS A C 1
ATOM 1281 O O . CYS A 1 164 ? 12.838 9.651 -4.652 1.00 88.25 164 CYS A O 1
ATOM 1283 N N . ALA A 1 165 ? 13.694 7.931 -3.481 1.00 87.75 165 ALA A N 1
ATOM 1284 C CA . ALA A 1 165 ? 13.019 8.155 -2.213 1.00 87.75 165 ALA A CA 1
ATOM 1285 C C . ALA A 1 165 ? 13.782 7.434 -1.078 1.00 87.75 165 ALA A C 1
ATOM 1287 O O . ALA A 1 165 ? 14.652 6.596 -1.363 1.00 87.75 165 ALA A O 1
ATOM 1288 N N . PRO A 1 166 ? 13.513 7.762 0.200 1.00 88.25 166 PRO A N 1
ATOM 1289 C CA . PRO A 1 166 ? 14.100 7.063 1.341 1.00 88.25 166 PRO A CA 1
ATOM 1290 C C . PRO A 1 166 ? 13.700 5.584 1.355 1.00 88.25 166 PRO A C 1
ATOM 1292 O O . PRO A 1 166 ? 12.526 5.273 1.168 1.00 88.25 166 PRO A O 1
ATOM 1295 N N . ILE A 1 167 ? 14.658 4.687 1.600 1.00 90.75 167 ILE A N 1
ATOM 1296 C CA . ILE A 1 167 ? 14.385 3.258 1.806 1.00 90.75 167 ILE A CA 1
ATOM 1297 C C . ILE A 1 167 ? 14.220 3.013 3.301 1.00 90.75 167 ILE A C 1
ATOM 1299 O O . ILE A 1 167 ? 15.155 3.271 4.059 1.00 90.75 167 ILE A O 1
ATOM 1303 N N . LEU A 1 168 ? 13.064 2.499 3.714 1.00 78.19 168 LEU A N 1
ATOM 1304 C CA . LEU A 1 168 ? 12.789 2.130 5.100 1.00 78.19 168 LEU A CA 1
ATOM 1305 C C . LEU A 1 168 ? 12.390 0.655 5.172 1.00 78.19 168 LEU A C 1
ATOM 1307 O O . LEU A 1 168 ? 11.547 0.192 4.410 1.00 78.19 168 LEU A O 1
ATOM 1311 N N . GLN A 1 169 ? 12.996 -0.077 6.108 1.00 79.81 169 GLN A N 1
ATOM 1312 C CA . GLN A 1 169 ? 12.675 -1.488 6.369 1.00 79.81 169 GLN A CA 1
ATOM 1313 C C . GLN A 1 169 ? 11.860 -1.681 7.655 1.00 79.81 169 GLN A C 1
ATOM 1315 O O . GLN A 1 169 ? 11.316 -2.755 7.884 1.00 79.81 169 GLN A O 1
ATOM 1320 N N . SER A 1 170 ? 11.797 -0.652 8.503 1.00 65.81 170 SER A N 1
ATOM 1321 C CA . SER A 1 170 ? 11.148 -0.684 9.812 1.00 65.81 170 SER A CA 1
ATOM 1322 C C . SER A 1 170 ? 10.790 0.726 10.285 1.00 65.81 170 SER A C 1
ATOM 1324 O O . SER A 1 170 ? 11.294 1.719 9.751 1.00 65.81 170 SER A O 1
ATOM 1326 N N . GLY A 1 171 ? 9.991 0.801 11.348 1.00 54.97 171 GLY A N 1
ATOM 1327 C CA . GLY A 1 171 ? 9.610 2.040 12.017 1.00 54.97 171 GLY A CA 1
ATOM 1328 C C . GLY A 1 171 ? 8.199 2.501 11.646 1.00 54.97 171 GLY A C 1
ATOM 1329 O O . GLY A 1 171 ? 7.570 1.911 10.767 1.00 54.97 171 GLY A O 1
ATOM 1330 N N . PRO A 1 172 ? 7.716 3.605 12.247 1.00 48.62 172 PRO A N 1
ATOM 1331 C CA . PRO A 1 172 ? 6.285 3.916 12.290 1.00 48.62 172 PRO A CA 1
ATOM 1332 C C . PRO A 1 172 ? 5.603 4.030 10.921 1.00 48.62 172 PRO A C 1
ATOM 1334 O O . PRO A 1 172 ? 4.431 3.703 10.774 1.00 48.62 172 PRO A O 1
ATOM 1337 N N . LEU A 1 173 ? 6.321 4.490 9.890 1.00 52.38 173 LEU A N 1
ATOM 1338 C CA . LEU A 1 173 ? 5.779 4.554 8.529 1.00 52.38 173 LEU A CA 1
ATOM 1339 C C . LEU A 1 173 ? 5.572 3.160 7.922 1.00 52.38 173 LEU A C 1
ATOM 1341 O O . LEU A 1 173 ? 4.530 2.907 7.324 1.00 52.38 173 LEU A O 1
ATOM 1345 N N . VAL A 1 174 ? 6.540 2.259 8.101 1.00 66.19 174 VAL A N 1
ATOM 1346 C CA . VAL A 1 174 ? 6.471 0.877 7.605 1.00 66.19 174 VAL A CA 1
ATOM 1347 C C . VAL A 1 174 ? 5.428 0.085 8.390 1.00 66.19 174 VAL A C 1
ATOM 1349 O O . VAL A 1 174 ? 4.659 -0.661 7.790 1.00 66.19 174 VAL A O 1
ATOM 1352 N N . ASP A 1 175 ? 5.341 0.303 9.703 1.00 59.72 175 ASP A N 1
ATOM 1353 C CA . ASP A 1 175 ? 4.350 -0.348 10.564 1.00 59.72 175 ASP A CA 1
ATOM 1354 C C . ASP A 1 175 ? 2.919 0.019 10.134 1.00 59.72 175 ASP A C 1
ATOM 1356 O O . ASP A 1 175 ? 2.084 -0.866 9.961 1.00 59.72 175 ASP A O 1
ATOM 1360 N N . ARG A 1 176 ? 2.654 1.297 9.809 1.00 57.88 176 ARG A N 1
ATOM 1361 C CA . ARG A 1 176 ? 1.354 1.728 9.255 1.00 57.88 176 ARG A CA 1
ATOM 1362 C C . ARG A 1 176 ? 1.022 1.071 7.913 1.00 57.88 176 ARG A C 1
ATOM 1364 O O . ARG A 1 176 ? -0.120 0.667 7.700 1.00 57.88 176 ARG A O 1
ATOM 1371 N N . ILE A 1 177 ? 2.000 0.941 7.013 1.00 76.06 177 ILE A N 1
ATOM 1372 C CA . ILE A 1 177 ? 1.810 0.265 5.718 1.00 76.06 177 ILE A CA 1
ATOM 1373 C C . ILE A 1 177 ? 1.476 -1.215 5.935 1.00 76.06 177 ILE A C 1
ATOM 1375 O O . ILE A 1 177 ? 0.527 -1.723 5.337 1.00 76.06 177 ILE A O 1
ATOM 1379 N N . ARG A 1 178 ? 2.218 -1.899 6.815 1.00 76.50 178 ARG A N 1
ATOM 1380 C CA . ARG A 1 178 ? 1.987 -3.311 7.147 1.00 76.50 178 ARG A CA 1
ATOM 1381 C C . ARG A 1 178 ? 0.615 -3.519 7.774 1.00 76.50 178 ARG A C 1
ATOM 1383 O O . ARG A 1 178 ? -0.104 -4.399 7.313 1.00 76.50 178 ARG A O 1
ATOM 1390 N N . ALA A 1 179 ? 0.223 -2.676 8.729 1.00 62.38 179 ALA A N 1
ATOM 1391 C CA . ALA A 1 179 ? -1.101 -2.721 9.335 1.00 62.38 179 ALA A CA 1
ATOM 1392 C C . ALA A 1 179 ? -2.202 -2.550 8.276 1.00 62.38 179 ALA A C 1
ATOM 1394 O O . ALA A 1 179 ? -3.097 -3.386 8.188 1.00 62.38 179 ALA A O 1
ATOM 1395 N N . ARG A 1 180 ? -2.105 -1.537 7.401 1.00 74.69 180 ARG A N 1
ATOM 1396 C CA . ARG A 1 180 ? -3.073 -1.314 6.309 1.00 74.69 180 ARG A CA 1
ATOM 1397 C C . ARG A 1 180 ? -3.189 -2.525 5.379 1.00 74.69 180 ARG A C 1
ATOM 1399 O O . ARG A 1 180 ? -4.298 -2.954 5.072 1.00 74.69 180 ARG A O 1
ATOM 1406 N N . ILE A 1 181 ? -2.065 -3.096 4.949 1.00 81.25 181 ILE A N 1
ATOM 1407 C CA . ILE A 1 181 ? -2.037 -4.274 4.067 1.00 81.25 181 ILE A CA 1
ATOM 1408 C C . ILE A 1 181 ? -2.601 -5.511 4.772 1.00 81.25 181 ILE A C 1
ATOM 1410 O O . ILE A 1 181 ? -3.351 -6.275 4.167 1.00 81.25 181 ILE A O 1
ATOM 1414 N N . ALA A 1 182 ? -2.251 -5.723 6.040 1.00 71.75 182 ALA A N 1
ATOM 1415 C CA . ALA A 1 182 ? -2.754 -6.839 6.829 1.00 71.75 182 ALA A CA 1
ATOM 1416 C C . ALA A 1 182 ? -4.284 -6.751 6.944 1.00 71.75 182 ALA A C 1
ATOM 1418 O O . ALA A 1 182 ? -4.987 -7.698 6.597 1.00 71.75 182 ALA A O 1
ATOM 1419 N N . LEU A 1 183 ? -4.806 -5.576 7.288 1.00 64.75 183 LEU A N 1
ATOM 1420 C CA . LEU A 1 183 ? -6.241 -5.320 7.375 1.00 64.75 183 LEU A CA 1
ATOM 1421 C C . LEU A 1 183 ? -6.967 -5.584 6.052 1.00 64.75 183 LEU A C 1
ATOM 1423 O O . LEU A 1 183 ? -7.988 -6.271 6.040 1.00 64.75 183 LEU A O 1
ATOM 1427 N N . ARG A 1 184 ? -6.404 -5.128 4.926 1.00 78.94 184 ARG A N 1
ATOM 1428 C CA . ARG A 1 184 ? -6.918 -5.447 3.581 1.00 78.94 184 ARG A CA 1
ATOM 1429 C C . ARG A 1 184 ? -6.907 -6.946 3.282 1.00 78.94 184 ARG A C 1
ATOM 1431 O O . ARG A 1 184 ? -7.785 -7.442 2.586 1.00 78.94 184 ARG A O 1
ATOM 1438 N N . ALA A 1 185 ? -5.929 -7.673 3.811 1.00 72.12 185 ALA A N 1
ATOM 1439 C CA . ALA A 1 185 ? -5.822 -9.121 3.673 1.00 72.12 185 ALA A CA 1
ATOM 1440 C C . ALA A 1 185 ? -6.792 -9.902 4.579 1.00 72.12 185 ALA A C 1
ATOM 1442 O O . ALA A 1 185 ? -6.734 -11.133 4.596 1.00 72.12 185 ALA A O 1
ATOM 1443 N N . GLY A 1 186 ? -7.624 -9.216 5.374 1.00 65.31 186 GLY A N 1
ATOM 1444 C CA . GLY A 1 186 ? -8.397 -9.839 6.450 1.00 65.31 186 GLY A CA 1
ATOM 1445 C C . GLY A 1 186 ? -7.511 -10.399 7.570 1.00 65.31 186 GLY A C 1
ATOM 1446 O O . GLY A 1 186 ? -7.984 -11.169 8.403 1.00 65.31 186 GLY A O 1
ATOM 1447 N N . ILE A 1 187 ? -6.225 -10.033 7.584 1.00 61.66 187 ILE A N 1
ATOM 1448 C CA . ILE A 1 187 ? -5.283 -10.330 8.654 1.00 61.66 187 ILE A CA 1
ATOM 1449 C C . ILE A 1 187 ? -5.284 -9.128 9.581 1.00 61.66 187 ILE A C 1
ATOM 1451 O O . ILE A 1 187 ? -4.575 -8.148 9.383 1.00 61.66 187 ILE A O 1
ATOM 1455 N N . THR A 1 188 ? -6.047 -9.184 10.649 1.00 53.59 188 THR A N 1
ATOM 1456 C CA . THR A 1 188 ? -5.711 -8.319 11.774 1.00 53.59 188 THR A CA 1
ATOM 1457 C C . THR A 1 188 ? -4.405 -8.822 12.390 1.00 53.59 188 THR A C 1
ATOM 1459 O O . THR A 1 188 ? -4.276 -10.030 12.577 1.00 53.59 188 THR A O 1
ATOM 1462 N N . GLU A 1 189 ? -3.427 -7.943 12.657 1.00 46.41 189 GLU A N 1
ATOM 1463 C CA . GLU A 1 189 ? -2.129 -8.358 13.216 1.00 46.41 189 GLU A CA 1
ATOM 1464 C C . GLU A 1 189 ? -2.318 -9.351 14.381 1.00 46.41 189 GLU A C 1
ATOM 1466 O O . GLU A 1 189 ? -3.058 -9.023 15.319 1.00 46.41 189 GLU A O 1
ATOM 1471 N N . PRO A 1 190 ? -1.667 -10.534 14.353 1.00 45.34 190 PRO A N 1
ATOM 1472 C CA . PRO A 1 190 ? -1.869 -11.566 15.369 1.00 45.34 190 PRO A CA 1
ATOM 1473 C C . PRO A 1 190 ? -1.653 -11.029 16.787 1.00 45.34 190 PRO A C 1
ATOM 1475 O O . PRO A 1 190 ? -2.491 -11.222 17.658 1.00 45.34 190 PRO A O 1
ATOM 1478 N N . GLU A 1 191 ? -0.603 -10.229 17.002 1.00 50.16 191 GLU A N 1
ATOM 1479 C CA . GLU A 1 191 ? -0.267 -9.710 18.331 1.00 50.16 191 GLU A CA 1
ATOM 1480 C C . GLU A 1 191 ? -1.233 -8.642 18.863 1.00 50.16 191 GLU A C 1
ATOM 1482 O O . GLU A 1 191 ? -1.297 -8.454 20.076 1.00 50.16 191 GLU A O 1
ATOM 1487 N N . ILE A 1 192 ? -1.966 -7.912 18.012 1.00 51.31 192 ILE A N 1
ATOM 1488 C CA . ILE A 1 192 ? -2.915 -6.885 18.478 1.00 51.31 192 ILE A CA 1
ATOM 1489 C C . ILE A 1 192 ? -4.293 -7.505 18.748 1.00 51.31 192 ILE A C 1
ATOM 1491 O O . ILE A 1 192 ? -4.944 -7.119 19.721 1.00 51.31 192 ILE A O 1
ATOM 1495 N N . MET A 1 193 ? -4.718 -8.495 17.953 1.00 47.19 193 MET A N 1
ATOM 1496 C CA . MET A 1 193 ? -5.954 -9.245 18.226 1.00 47.19 193 MET A CA 1
ATOM 1497 C C . MET A 1 193 ? -5.821 -10.237 19.383 1.00 47.19 193 MET A C 1
ATOM 1499 O O . MET A 1 193 ? -6.810 -10.503 20.060 1.00 47.19 193 MET A O 1
ATOM 1503 N N . GLU A 1 194 ? -4.620 -10.765 19.639 1.00 51.53 194 GLU A N 1
ATOM 1504 C CA . GLU A 1 194 ? -4.349 -11.598 20.819 1.00 51.53 194 GLU A CA 1
ATOM 1505 C C . GLU A 1 194 ? -4.273 -10.779 22.116 1.00 51.53 194 GLU A C 1
ATOM 1507 O O . GLU A 1 194 ? -4.460 -11.322 23.209 1.00 51.53 194 GLU A O 1
ATOM 1512 N N . ARG A 1 195 ? -4.027 -9.462 22.026 1.00 66.06 195 ARG A N 1
ATOM 1513 C CA . ARG A 1 195 ? -4.123 -8.576 23.191 1.00 66.06 195 ARG A CA 1
ATOM 1514 C C . ARG A 1 195 ? -5.582 -8.439 23.620 1.00 66.06 195 ARG A C 1
ATOM 1516 O O . ARG A 1 195 ? -6.479 -8.466 22.781 1.00 66.06 195 ARG A O 1
ATOM 1523 N N . PRO A 1 196 ? -5.849 -8.232 24.916 1.00 72.19 196 PRO A N 1
ATOM 1524 C CA . PRO A 1 196 ? -7.208 -8.031 25.389 1.00 72.19 196 PRO A CA 1
ATOM 1525 C C . PRO A 1 196 ? -7.870 -6.829 24.698 1.00 72.19 196 PRO A C 1
ATOM 1527 O O . PRO A 1 196 ? -7.526 -5.681 24.963 1.00 72.19 196 PRO A O 1
ATOM 1530 N N . GLN A 1 197 ? -8.830 -7.100 23.812 1.00 76.69 197 GLN A N 1
ATOM 1531 C CA . GLN A 1 197 ? -9.646 -6.075 23.148 1.00 76.69 197 GLN A CA 1
ATOM 1532 C C . GLN A 1 197 ? -11.021 -5.898 23.819 1.00 76.69 197 GLN A C 1
ATOM 1534 O O . GLN A 1 197 ? -11.789 -5.019 23.442 1.00 76.69 197 GLN A O 1
ATOM 1539 N N . GLY A 1 198 ? -11.358 -6.736 24.804 1.00 76.50 198 GLY A N 1
ATOM 1540 C CA . GLY A 1 198 ? -12.638 -6.702 25.514 1.00 76.50 198 GLY A CA 1
ATOM 1541 C C . GLY A 1 198 ? -12.760 -5.564 26.533 1.00 76.50 198 GLY A C 1
ATOM 1542 O O . GLY A 1 198 ? -11.881 -4.719 26.678 1.00 76.50 198 GLY A O 1
ATOM 1543 N N . GLY A 1 199 ? -13.881 -5.543 27.256 1.00 87.75 199 GLY A N 1
ATOM 1544 C CA . GLY A 1 199 ? -14.099 -4.603 28.360 1.00 87.75 199 GLY A CA 1
ATOM 1545 C C . GLY A 1 199 ? -14.667 -3.237 27.939 1.00 87.75 199 GLY A C 1
ATOM 1546 O O . GLY A 1 199 ? -15.181 -3.081 26.818 1.00 87.75 199 GLY A O 1
ATOM 1547 N N . PRO A 1 200 ? -14.649 -2.240 28.842 1.00 93.06 200 PRO A N 1
ATOM 1548 C CA . PRO A 1 200 ? -15.135 -0.898 28.569 1.00 93.06 200 PRO A CA 1
ATOM 1549 C C . PRO A 1 200 ? -14.329 -0.265 27.432 1.00 93.06 200 PRO A C 1
ATOM 1551 O O . PRO A 1 200 ? -13.120 -0.428 27.329 1.00 93.06 200 PRO A O 1
ATOM 1554 N N . LEU A 1 201 ? -15.032 0.453 26.560 1.00 94.56 201 LEU A N 1
ATOM 1555 C CA . LEU A 1 201 ? -14.443 1.193 25.453 1.00 94.56 201 LEU A CA 1
ATOM 1556 C C . LEU A 1 201 ? -14.714 2.665 25.717 1.00 94.56 201 LEU A C 1
ATOM 1558 O O . LEU A 1 201 ? -15.876 3.054 25.853 1.00 94.56 201 LEU A O 1
ATOM 1562 N N . SER A 1 202 ? -13.652 3.455 25.804 1.00 95.56 202 SER A N 1
ATOM 1563 C CA . SER A 1 202 ? -13.729 4.909 25.844 1.00 95.56 202 SER A CA 1
ATOM 1564 C C . SER A 1 202 ? -13.145 5.450 24.554 1.00 95.56 202 SER A C 1
ATOM 1566 O O . SER A 1 202 ? -12.113 4.978 24.095 1.00 95.56 202 SER A O 1
ATOM 1568 N N . GLY A 1 203 ? -13.799 6.418 23.938 1.00 95.31 203 GLY A N 1
ATOM 1569 C CA . GLY A 1 203 ? -13.304 6.988 22.700 1.00 95.31 203 GLY A CA 1
ATOM 1570 C C . GLY A 1 203 ? -14.309 7.915 22.063 1.00 95.31 203 GLY A C 1
ATOM 1571 O O . GLY A 1 203 ? -15.489 7.941 22.433 1.00 95.31 203 GLY A O 1
ATOM 1572 N N . LYS A 1 204 ? -13.820 8.702 21.117 1.00 95.19 204 LYS A N 1
ATOM 1573 C CA . LYS A 1 204 ? -14.605 9.707 20.421 1.00 95.19 204 LYS A CA 1
ATOM 1574 C C . LYS A 1 204 ? -14.032 9.927 19.032 1.00 95.19 204 LYS A C 1
ATOM 1576 O O . LYS A 1 204 ? -12.818 10.042 18.871 1.00 95.19 204 LYS A O 1
ATOM 1581 N N . VAL A 1 205 ? -14.925 10.033 18.054 1.00 94.56 205 VAL A N 1
ATOM 1582 C CA . VAL A 1 205 ? -14.591 10.599 16.746 1.00 94.56 205 VAL A CA 1
ATOM 1583 C C . VAL A 1 205 ? -14.659 12.118 16.876 1.00 94.56 205 VAL A C 1
ATOM 1585 O O . VAL A 1 205 ? -15.677 12.674 17.292 1.00 94.56 205 VAL A O 1
ATOM 1588 N N . GLU A 1 206 ? -13.545 12.782 16.603 1.00 90.38 206 GLU A N 1
ATOM 1589 C CA . GLU A 1 206 ? -13.391 14.228 16.788 1.00 90.38 206 GLU A CA 1
ATOM 1590 C C . GLU A 1 206 ? -13.509 14.988 15.471 1.00 90.38 206 GLU A C 1
ATOM 1592 O O . GLU A 1 206 ? -14.000 16.114 15.461 1.00 90.38 206 GLU A O 1
ATOM 1597 N N . TRP A 1 207 ? -13.094 14.361 14.370 1.00 88.19 207 TRP A N 1
ATOM 1598 C CA . TRP A 1 207 ? -13.223 14.899 13.026 1.00 88.19 207 TRP A CA 1
ATOM 1599 C C . TRP A 1 207 ? -13.644 13.802 12.063 1.00 88.19 207 TRP A C 1
ATOM 1601 O O . TRP A 1 207 ? -13.144 12.677 12.136 1.00 88.19 207 TRP A O 1
ATOM 1611 N N . VAL A 1 208 ? -14.548 14.138 11.154 1.00 90.06 208 VAL A N 1
ATOM 1612 C CA . VAL A 1 208 ? -14.998 13.239 10.099 1.00 90.06 208 VAL A CA 1
ATOM 1613 C C . VAL A 1 208 ? -15.468 14.057 8.908 1.00 90.06 208 VAL A C 1
ATOM 1615 O O . VAL A 1 208 ? -16.296 14.958 9.036 1.00 90.06 208 VAL A O 1
ATOM 1618 N N . ASP A 1 209 ? -14.934 13.725 7.745 1.00 87.56 209 ASP A N 1
ATOM 1619 C CA . ASP A 1 209 ? -15.414 14.193 6.457 1.00 87.56 209 ASP A CA 1
ATOM 1620 C C . ASP A 1 209 ? -15.515 13.009 5.480 1.00 87.56 209 ASP A C 1
ATOM 1622 O O . ASP A 1 209 ? -15.488 11.842 5.877 1.00 87.56 209 ASP A O 1
ATOM 1626 N N . ARG A 1 210 ? -15.703 13.298 4.191 1.00 85.81 210 ARG A N 1
ATOM 1627 C CA . ARG A 1 210 ? -15.883 12.269 3.159 1.00 85.81 210 ARG A CA 1
ATOM 1628 C C . ARG A 1 210 ? -14.594 11.528 2.796 1.00 85.81 210 ARG A C 1
ATOM 1630 O O . ARG A 1 210 ? -14.671 10.585 2.022 1.00 85.81 210 ARG A O 1
ATOM 1637 N N . ALA A 1 211 ? -13.434 11.928 3.301 1.00 77.38 211 ALA A N 1
ATOM 1638 C CA . ALA A 1 211 ? -12.143 11.320 2.999 1.00 77.38 211 ALA A CA 1
ATOM 1639 C C . ALA A 1 211 ? -11.349 10.953 4.256 1.00 77.38 211 ALA A C 1
ATOM 1641 O O . ALA A 1 211 ? -10.537 10.036 4.203 1.00 77.38 211 ALA A O 1
ATOM 1642 N N . VAL A 1 212 ? -11.565 11.642 5.376 1.00 79.31 212 VAL A N 1
ATOM 1643 C CA . VAL A 1 212 ? -10.716 11.544 6.561 1.00 79.31 212 VAL A CA 1
ATOM 1644 C C . VAL A 1 212 ? -11.550 11.409 7.829 1.00 79.31 212 VAL A C 1
ATOM 1646 O O . VAL A 1 212 ? -12.540 12.111 8.028 1.00 79.31 212 VAL A O 1
ATOM 1649 N N . LEU A 1 213 ? -11.109 10.529 8.730 1.00 89.88 213 LEU A N 1
ATOM 1650 C CA . LEU A 1 213 ? -11.648 10.368 10.076 1.00 89.88 213 LEU A CA 1
ATOM 1651 C C . LEU A 1 213 ? -10.525 10.435 11.104 1.00 89.88 213 LEU A C 1
ATOM 1653 O O . LEU A 1 213 ? -9.486 9.799 10.952 1.00 89.88 213 LEU A O 1
ATOM 1657 N N . SER A 1 214 ? -10.742 11.177 12.185 1.00 88.69 214 SER A N 1
ATOM 1658 C CA . SER A 1 214 ? -9.780 11.309 13.280 1.00 88.69 214 SER A CA 1
ATOM 1659 C C . SER A 1 214 ? -10.467 11.225 14.631 1.00 88.69 214 SER A C 1
ATOM 1661 O O . SER A 1 214 ? -11.598 11.686 14.809 1.00 88.69 214 SER A O 1
ATOM 1663 N N . GLY A 1 215 ? -9.760 10.688 15.614 1.00 94.06 215 GLY A N 1
ATOM 1664 C CA . GLY A 1 215 ? -10.260 10.612 16.975 1.00 94.06 215 GLY A CA 1
ATOM 1665 C C . GLY A 1 215 ? -9.321 9.847 17.885 1.00 94.06 215 GLY A C 1
ATOM 1666 O O . GLY A 1 215 ? -8.116 9.767 17.645 1.00 94.06 215 GLY A O 1
ATOM 1667 N N . TRP A 1 216 ? -9.884 9.283 18.945 1.00 95.94 216 TRP A N 1
ATOM 1668 C CA . TRP A 1 216 ? -9.154 8.429 19.872 1.00 95.94 216 TRP A CA 1
ATOM 1669 C C . TRP A 1 216 ? -10.032 7.306 20.417 1.00 95.94 216 TRP A C 1
ATOM 1671 O O . TRP A 1 216 ? -11.260 7.428 20.476 1.00 95.94 216 TRP A O 1
ATOM 1681 N N . ALA A 1 217 ? -9.392 6.208 20.811 1.00 96.06 217 ALA A N 1
ATOM 1682 C CA . ALA A 1 217 ? -10.026 5.060 21.443 1.00 96.06 217 ALA A CA 1
ATOM 1683 C C . ALA A 1 217 ? -9.069 4.390 22.434 1.00 96.06 217 ALA A C 1
ATOM 1685 O O . ALA A 1 217 ? -7.883 4.224 22.163 1.00 96.06 217 ALA A O 1
ATOM 1686 N N . TRP A 1 218 ? -9.600 4.002 23.588 1.00 95.31 218 TRP A N 1
ATOM 1687 C CA . TRP A 1 218 ? -8.849 3.533 24.742 1.00 95.31 218 TRP A CA 1
ATOM 1688 C C . TRP A 1 218 ? -9.624 2.465 25.516 1.00 95.31 218 TRP A C 1
ATOM 1690 O O . TRP A 1 218 ? -10.853 2.535 25.634 1.00 95.31 218 TRP A O 1
ATOM 1700 N N . LEU A 1 219 ? -8.890 1.501 26.075 1.00 91.38 219 LEU A N 1
ATOM 1701 C CA . LEU A 1 219 ? -9.409 0.456 26.957 1.00 91.38 219 LEU A CA 1
ATOM 1702 C C . LEU A 1 219 ? -8.978 0.764 28.395 1.00 91.38 219 LEU A C 1
ATOM 1704 O O . LEU A 1 219 ? -7.820 0.532 28.730 1.00 91.38 219 LEU A O 1
ATOM 1708 N N . PRO A 1 220 ? -9.875 1.250 29.270 1.00 92.56 220 PRO A N 1
ATOM 1709 C CA . PRO A 1 220 ? -9.524 1.536 30.661 1.00 92.56 220 PRO A CA 1
ATOM 1710 C C . PRO A 1 220 ? -8.952 0.329 31.417 1.00 92.56 220 PRO A C 1
ATOM 1712 O O . PRO A 1 220 ? -8.015 0.481 32.194 1.00 92.56 220 PRO A O 1
ATOM 1715 N N . ASP A 1 221 ? -9.479 -0.869 31.150 1.00 91.00 221 ASP A N 1
ATOM 1716 C CA . ASP A 1 221 ? -9.043 -2.112 31.803 1.00 91.00 221 ASP A CA 1
ATOM 1717 C C . ASP A 1 221 ? -7.673 -2.594 31.290 1.00 91.00 221 ASP A C 1
ATOM 1719 O O . ASP A 1 221 ? -6.994 -3.387 31.945 1.00 91.00 221 ASP A O 1
ATOM 1723 N N . HIS A 1 222 ? -7.244 -2.092 30.129 1.00 84.50 222 HIS A N 1
ATOM 1724 C CA . HIS A 1 222 ? -5.986 -2.433 29.471 1.00 84.50 222 HIS A CA 1
ATOM 1725 C C . HIS A 1 222 ? -5.313 -1.156 28.947 1.00 84.50 222 HIS A C 1
ATOM 1727 O O . HIS A 1 222 ? -5.249 -0.932 27.737 1.00 84.50 222 HIS A O 1
ATOM 1733 N N . PRO A 1 223 ? -4.820 -0.293 29.855 1.00 83.94 223 PRO A N 1
ATOM 1734 C CA . PRO A 1 223 ? -4.595 1.119 29.569 1.00 83.94 223 PRO A CA 1
ATOM 1735 C C . PRO A 1 223 ? -3.494 1.401 28.546 1.00 83.94 223 PRO A C 1
ATOM 1737 O O . PRO A 1 223 ? -3.519 2.469 27.952 1.00 83.94 223 PRO A O 1
ATOM 1740 N N . ASP A 1 224 ? -2.567 0.470 28.318 1.00 78.50 224 ASP A N 1
ATOM 1741 C CA . ASP A 1 224 ? -1.487 0.604 27.330 1.00 78.50 224 ASP A CA 1
ATOM 1742 C C . ASP A 1 224 ? -1.744 -0.197 26.041 1.00 78.50 224 ASP A C 1
ATOM 1744 O O . ASP A 1 224 ? -0.901 -0.221 25.142 1.00 78.50 224 ASP A O 1
ATOM 1748 N N . VAL A 1 225 ? -2.895 -0.871 25.937 1.00 76.69 225 VAL A N 1
ATOM 1749 C CA . VAL A 1 225 ? -3.267 -1.654 24.755 1.00 76.69 225 VAL A CA 1
ATOM 1750 C C . VAL A 1 225 ? -3.957 -0.741 23.736 1.00 76.69 225 VAL A C 1
ATOM 1752 O O . VAL A 1 225 ? -4.950 -0.087 24.071 1.00 76.69 225 VAL A O 1
ATOM 1755 N N . PRO A 1 226 ? -3.469 -0.685 22.484 1.00 79.88 226 PRO A N 1
ATOM 1756 C CA . PRO A 1 226 ? -4.129 0.077 21.438 1.00 79.88 226 PRO A CA 1
ATOM 1757 C C . PRO A 1 226 ? -5.400 -0.638 20.957 1.00 79.88 226 PRO A C 1
ATOM 1759 O O . PRO A 1 226 ? -5.463 -1.871 20.895 1.00 79.88 226 PRO A O 1
ATOM 1762 N N . VAL A 1 227 ? -6.414 0.149 20.596 1.00 83.19 227 VAL A N 1
ATOM 1763 C CA . VAL A 1 227 ? -7.713 -0.365 20.136 1.00 83.19 227 VAL A CA 1
ATOM 1764 C C . VAL A 1 227 ? -7.701 -0.545 18.626 1.00 83.19 227 VAL A C 1
ATOM 1766 O O . VAL A 1 227 ? -7.378 0.394 17.898 1.00 83.19 227 VAL A O 1
ATOM 1769 N N . VAL A 1 228 ? -8.125 -1.715 18.150 1.00 81.62 228 VAL A N 1
ATOM 1770 C CA . VAL A 1 228 ? -8.407 -1.930 16.723 1.00 81.62 228 VAL A CA 1
ATOM 1771 C C . VAL A 1 228 ? -9.822 -1.459 16.406 1.00 81.62 228 VAL A C 1
ATOM 1773 O O . VAL A 1 228 ? -10.789 -1.897 17.035 1.00 81.62 228 VAL A O 1
ATOM 1776 N N . LEU A 1 229 ? -9.947 -0.578 15.420 1.00 86.12 229 LEU A N 1
ATOM 1777 C CA . LEU A 1 229 ? -11.194 0.051 15.011 1.00 86.12 229 LEU A CA 1
ATOM 1778 C C . LEU A 1 229 ? -11.502 -0.248 13.547 1.00 86.12 229 LEU A C 1
ATOM 1780 O O . LEU A 1 229 ? -10.650 -0.075 12.684 1.00 86.12 229 LEU A O 1
ATOM 1784 N N . GLU A 1 230 ? -12.745 -0.602 13.262 1.00 84.25 230 GLU A N 1
ATOM 1785 C CA . GLU A 1 230 ? -13.310 -0.677 11.920 1.00 84.25 230 GLU A CA 1
ATOM 1786 C C . GLU A 1 230 ? -14.117 0.590 11.640 1.00 84.25 230 GLU A C 1
ATOM 1788 O O . GLU A 1 230 ? -14.935 1.015 12.462 1.00 84.25 230 GLU A O 1
ATOM 1793 N N . VAL A 1 231 ? -13.911 1.170 10.463 1.00 86.38 231 VAL A N 1
ATOM 1794 C CA . VAL A 1 231 ? -14.764 2.208 9.891 1.00 86.38 231 VAL A CA 1
ATOM 1795 C C . VAL A 1 231 ? -15.711 1.531 8.915 1.00 86.38 231 VAL A C 1
ATOM 1797 O O . VAL A 1 231 ? -15.285 0.891 7.955 1.00 86.38 231 VAL A O 1
ATOM 1800 N N . MET A 1 232 ? -17.000 1.674 9.177 1.00 87.38 232 MET A N 1
ATOM 1801 C CA . MET A 1 232 ? -18.087 1.090 8.410 1.00 87.38 232 MET A CA 1
ATOM 1802 C C . MET A 1 232 ? -18.773 2.179 7.595 1.00 87.38 232 MET A C 1
ATOM 1804 O O . MET A 1 232 ? -19.074 3.222 8.164 1.00 87.38 232 MET A O 1
ATOM 1808 N N . ASP A 1 233 ? -19.099 1.915 6.334 1.00 88.81 233 ASP A N 1
ATOM 1809 C CA . ASP A 1 233 ? -20.071 2.682 5.550 1.00 88.81 233 ASP A CA 1
ATOM 1810 C C . ASP A 1 233 ? -21.200 1.752 5.103 1.00 88.81 233 ASP A C 1
ATOM 1812 O O . ASP A 1 233 ? -20.937 0.687 4.538 1.00 88.81 233 ASP A O 1
ATOM 1816 N N . LYS A 1 234 ? -22.458 2.113 5.385 1.00 83.00 234 LYS A N 1
ATOM 1817 C CA . LYS A 1 234 ? -23.650 1.316 5.007 1.00 83.00 234 LYS A CA 1
ATOM 1818 C C . LYS A 1 234 ? -23.548 -0.173 5.395 1.00 83.00 234 LYS A C 1
ATOM 1820 O O . LYS A 1 234 ? -24.012 -1.053 4.675 1.00 83.00 234 LYS A O 1
ATOM 1825 N N . GLY A 1 235 ? -22.902 -0.472 6.523 1.00 75.31 235 GLY A N 1
ATOM 1826 C CA . GLY A 1 235 ? -22.707 -1.846 7.002 1.00 75.31 235 GLY A CA 1
ATOM 1827 C C . GLY A 1 235 ? -21.544 -2.617 6.361 1.00 75.31 235 GLY A C 1
ATOM 1828 O O . GLY A 1 235 ? -21.349 -3.780 6.706 1.00 75.31 235 GLY A O 1
ATOM 1829 N N . THR A 1 236 ? -20.733 -1.985 5.510 1.00 72.25 236 THR A N 1
ATOM 1830 C CA . THR A 1 236 ? -19.505 -2.566 4.938 1.00 72.25 236 THR A CA 1
ATOM 1831 C C . THR A 1 236 ? -18.271 -1.929 5.570 1.00 72.25 236 THR A C 1
ATOM 1833 O O . THR A 1 236 ? -18.242 -0.718 5.762 1.00 72.25 236 THR A O 1
ATOM 1836 N N . ILE A 1 237 ? -17.238 -2.717 5.879 1.00 74.25 237 ILE A N 1
ATOM 1837 C CA . ILE A 1 237 ? -15.955 -2.188 6.366 1.00 74.25 237 ILE A CA 1
ATOM 1838 C C . ILE A 1 237 ? -15.261 -1.456 5.210 1.00 74.25 237 ILE A C 1
ATOM 1840 O O . ILE A 1 237 ? -14.900 -2.079 4.214 1.00 74.25 237 ILE A O 1
ATOM 1844 N N . VAL A 1 238 ? -15.066 -0.144 5.348 1.00 76.38 238 VAL A N 1
ATOM 1845 C CA . VAL A 1 238 ? -14.368 0.702 4.361 1.00 76.38 238 VAL A CA 1
ATOM 1846 C C . VAL A 1 238 ? -12.932 1.021 4.760 1.00 76.38 238 VAL A C 1
ATOM 1848 O O . VAL A 1 238 ? -12.103 1.314 3.902 1.00 76.38 238 VAL A O 1
ATOM 1851 N N . ALA A 1 239 ? -12.615 0.941 6.050 1.00 70.69 239 ALA A N 1
ATOM 1852 C CA . ALA A 1 239 ? -11.252 1.024 6.551 1.00 70.69 239 ALA A CA 1
ATOM 1853 C C . ALA A 1 239 ? -11.140 0.290 7.887 1.00 70.69 239 ALA A C 1
ATOM 1855 O O . ALA A 1 239 ? -12.121 0.133 8.611 1.00 70.69 239 ALA A O 1
ATOM 1856 N N . VAL A 1 240 ? -9.929 -0.115 8.243 1.00 73.69 240 VAL A N 1
ATOM 1857 C CA . VAL A 1 240 ? -9.603 -0.551 9.601 1.00 73.69 240 VAL A CA 1
ATOM 1858 C C . VAL A 1 240 ? -8.367 0.228 10.039 1.00 73.69 240 VAL A C 1
ATOM 1860 O O . VAL A 1 240 ? -7.533 0.600 9.214 1.00 73.69 240 VAL A O 1
ATOM 1863 N N . THR A 1 241 ? -8.270 0.537 11.325 1.00 76.62 241 THR A N 1
ATOM 1864 C CA . THR A 1 241 ? -7.163 1.298 11.901 1.00 76.62 241 THR A CA 1
ATOM 1865 C C . THR A 1 241 ? -6.855 0.822 13.305 1.00 76.62 241 THR A C 1
ATOM 1867 O O . THR A 1 241 ? -7.692 0.225 13.978 1.00 76.62 241 THR A O 1
ATOM 1870 N N . VAL A 1 242 ? -5.660 1.151 13.773 1.00 80.75 242 VAL A N 1
ATOM 1871 C CA . VAL A 1 242 ? -5.278 1.017 15.173 1.00 80.75 242 VAL A CA 1
ATOM 1872 C C . VAL A 1 242 ? -5.214 2.414 15.787 1.00 80.75 242 VAL A C 1
ATOM 1874 O O . VAL A 1 242 ? -4.793 3.371 15.137 1.00 80.75 242 VAL A O 1
ATOM 1877 N N . ALA A 1 243 ? -5.699 2.549 17.017 1.00 85.19 243 ALA A N 1
ATOM 1878 C CA . ALA A 1 243 ? -5.573 3.763 17.809 1.00 85.19 243 ALA A CA 1
ATOM 1879 C C . ALA A 1 243 ? -4.268 3.715 18.622 1.00 85.19 243 ALA A C 1
ATOM 1881 O O . ALA A 1 243 ? -4.291 3.370 19.800 1.00 85.19 243 ALA A O 1
ATOM 1882 N N . ASP A 1 244 ? -3.139 3.996 17.969 1.00 78.94 244 ASP A N 1
ATOM 1883 C CA . ASP A 1 244 ? -1.769 3.902 18.505 1.00 78.94 244 ASP A CA 1
ATOM 1884 C C . ASP A 1 244 ? -0.955 5.204 18.358 1.00 78.94 244 ASP A C 1
ATOM 1886 O O . ASP A 1 244 ? 0.210 5.295 18.767 1.00 78.94 244 ASP A O 1
ATOM 1890 N N . GLN A 1 245 ? -1.552 6.243 17.774 1.00 74.50 245 GLN A N 1
ATOM 1891 C CA . GLN A 1 245 ? -0.855 7.499 17.550 1.00 74.50 245 GLN A CA 1
ATOM 1892 C C . GLN A 1 245 ? -0.727 8.268 18.861 1.00 74.50 245 GLN A C 1
ATOM 1894 O O . GLN A 1 245 ? -1.678 8.389 19.641 1.00 74.50 245 GLN A O 1
ATOM 1899 N N . PHE A 1 246 ? 0.471 8.805 19.095 1.00 77.06 246 PHE A N 1
ATOM 190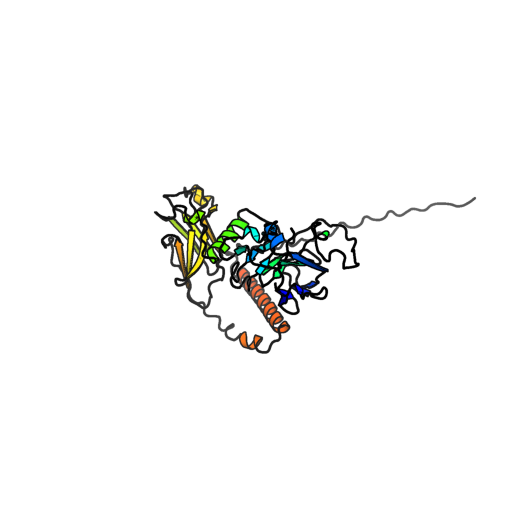0 C CA . PHE A 1 246 ? 0.752 9.586 20.289 1.00 77.06 246 PHE A CA 1
ATOM 1901 C C . PHE A 1 246 ? 0.083 10.953 20.228 1.00 77.06 246 PHE A C 1
ATOM 1903 O O . PHE A 1 246 ? 0.285 11.723 19.287 1.00 77.06 246 PHE A O 1
ATOM 1910 N N . ARG A 1 247 ? -0.615 11.301 21.304 1.00 82.06 247 ARG A N 1
ATOM 1911 C CA . ARG A 1 247 ? -1.158 12.634 21.533 1.00 82.06 247 ARG A CA 1
ATOM 1912 C C . ARG A 1 247 ? -0.904 13.073 22.970 1.00 82.06 247 ARG A C 1
ATOM 1914 O O . ARG A 1 247 ? -1.270 12.402 23.937 1.00 82.06 247 ARG A O 1
ATOM 1921 N N . SER A 1 248 ? -0.241 14.219 23.120 1.00 82.94 248 SER A N 1
ATOM 1922 C CA . SER A 1 248 ? 0.202 14.720 24.427 1.00 82.94 248 SER A CA 1
ATOM 1923 C C . SER A 1 248 ? -0.962 15.143 25.329 1.00 82.94 248 SER A C 1
ATOM 1925 O O . SER A 1 248 ? -0.867 15.035 26.553 1.00 82.94 248 SER A O 1
ATOM 1927 N N . ASP A 1 249 ? -2.072 15.585 24.741 1.00 92.50 249 ASP A N 1
ATOM 1928 C CA . ASP A 1 249 ? -3.311 15.905 25.438 1.00 92.50 249 ASP A CA 1
ATOM 1929 C C . ASP A 1 249 ? -3.994 14.656 26.007 1.00 92.50 249 ASP A C 1
ATOM 1931 O O . ASP A 1 249 ? -4.418 14.701 27.160 1.00 92.50 249 ASP A O 1
ATOM 1935 N N . LEU A 1 250 ? -4.007 13.534 25.274 1.00 90.56 250 LEU A N 1
ATOM 1936 C CA . LEU A 1 250 ? -4.537 12.257 25.771 1.00 90.56 250 LEU A CA 1
ATOM 1937 C C . LEU A 1 250 ? -3.745 11.765 26.987 1.00 90.56 250 LEU A C 1
ATOM 1939 O O . LEU A 1 250 ? -4.330 11.438 28.020 1.00 90.56 250 LEU A O 1
ATOM 1943 N N . ARG A 1 251 ? -2.408 11.818 26.917 1.00 90.62 251 ARG A N 1
ATOM 1944 C CA . ARG A 1 251 ? -1.550 11.466 28.060 1.00 90.62 251 ARG A CA 1
ATOM 1945 C C . ARG A 1 251 ? -1.830 12.350 29.276 1.00 90.62 251 ARG A C 1
ATOM 1947 O O . ARG A 1 251 ? -1.939 11.856 30.394 1.00 90.62 251 ARG A O 1
ATOM 1954 N N . ARG A 1 252 ? -1.961 13.664 29.069 1.00 94.12 252 ARG A N 1
ATOM 1955 C CA . ARG A 1 252 ? -2.265 14.625 30.144 1.00 94.12 252 ARG A CA 1
ATOM 1956 C C . ARG A 1 252 ? -3.665 14.422 30.734 1.00 94.12 252 ARG A C 1
ATOM 1958 O O . ARG A 1 252 ? -3.860 14.712 31.908 1.00 94.12 252 ARG A O 1
ATOM 1965 N N . ALA A 1 253 ? -4.608 13.913 29.946 1.00 93.81 253 ALA A N 1
ATOM 1966 C CA . ALA A 1 253 ? -5.946 13.539 30.393 1.00 93.81 253 ALA A CA 1
ATOM 1967 C C . ALA A 1 253 ? -5.995 12.185 31.133 1.00 93.81 253 ALA A C 1
ATOM 1969 O O . ALA A 1 253 ? -7.071 11.768 31.550 1.00 93.81 253 ALA A O 1
ATOM 1970 N N . GLY A 1 254 ? -4.855 11.502 31.310 1.00 92.88 254 GLY A N 1
ATOM 1971 C CA . GLY A 1 254 ? -4.782 10.204 31.988 1.00 92.88 254 GLY A CA 1
ATOM 1972 C C . GLY A 1 254 ? -5.208 9.019 31.118 1.00 92.88 254 GLY A C 1
ATOM 1973 O O . GLY A 1 254 ? -5.491 7.946 31.645 1.00 92.88 254 GLY A O 1
ATOM 1974 N N . ILE A 1 255 ? -5.262 9.199 29.796 1.00 91.81 255 ILE A N 1
ATOM 1975 C CA . ILE A 1 255 ? -5.597 8.142 28.840 1.00 91.81 255 ILE A CA 1
ATOM 1976 C C . ILE A 1 255 ? -4.307 7.376 28.529 1.00 91.81 255 ILE A C 1
ATOM 1978 O O . ILE A 1 255 ? -3.549 7.752 27.630 1.00 91.81 255 ILE A O 1
ATOM 1982 N N . GLY A 1 256 ? -4.047 6.342 29.333 1.00 87.62 256 GLY A N 1
ATOM 1983 C CA . GLY A 1 256 ? -2.935 5.406 29.160 1.00 87.62 256 GLY A CA 1
ATOM 1984 C C . GLY A 1 256 ? -1.566 6.071 28.993 1.00 87.62 256 GLY A C 1
ATOM 1985 O O . GLY A 1 256 ? -1.222 7.039 29.678 1.00 87.62 256 GLY A O 1
ATOM 1986 N N . ASN A 1 257 ? -0.785 5.567 28.040 1.00 79.88 257 ASN A N 1
ATOM 1987 C CA . ASN A 1 257 ? 0.524 6.115 27.671 1.00 79.88 257 ASN A CA 1
ATOM 1988 C C . ASN A 1 257 ? 0.441 7.288 26.664 1.00 79.88 257 ASN A C 1
ATOM 1990 O O . ASN A 1 257 ? 1.468 7.877 26.314 1.00 79.88 257 ASN A O 1
ATOM 1994 N N . GLY A 1 258 ? -0.767 7.660 26.225 1.00 81.06 258 GLY A N 1
ATOM 1995 C CA . GLY A 1 258 ? -1.022 8.694 25.218 1.00 81.06 258 GLY A CA 1
ATOM 1996 C C . GLY A 1 258 ? -1.027 8.209 23.766 1.00 81.06 258 GLY A C 1
ATOM 1997 O O . GLY A 1 258 ? -1.317 9.016 22.886 1.00 81.06 258 GLY A O 1
ATOM 1998 N N . HIS A 1 259 ? -0.738 6.933 23.500 1.00 82.81 259 HIS A N 1
ATOM 1999 C CA . HIS A 1 259 ? -0.795 6.298 22.178 1.00 82.81 259 HIS A CA 1
ATOM 2000 C C . HIS A 1 259 ? -2.174 5.693 21.919 1.00 82.81 259 HIS A C 1
ATOM 2002 O O . HIS A 1 259 ? -2.331 4.482 21.814 1.00 82.81 259 HIS A O 1
ATOM 2008 N N . HIS A 1 260 ? -3.186 6.554 21.873 1.00 87.94 260 HIS A N 1
ATOM 2009 C CA . HIS A 1 260 ? -4.588 6.139 21.756 1.00 87.94 260 HIS A CA 1
ATOM 2010 C C . HIS A 1 260 ? -5.349 6.926 20.693 1.00 87.94 260 HIS A C 1
ATOM 2012 O O . HIS A 1 260 ? -6.574 6.848 20.619 1.00 87.94 260 HIS A O 1
ATOM 2018 N N . ALA A 1 261 ? -4.645 7.715 19.882 1.00 84.12 261 ALA A N 1
ATOM 2019 C CA . ALA A 1 261 ? -5.244 8.453 18.786 1.00 84.12 261 ALA A CA 1
ATOM 2020 C C . ALA A 1 261 ? -5.245 7.627 17.499 1.00 84.12 261 ALA A C 1
ATOM 2022 O O . ALA A 1 261 ? -4.363 6.800 17.274 1.00 84.12 261 ALA A O 1
ATOM 2023 N N . PHE A 1 262 ? -6.215 7.888 16.633 1.00 85.69 262 PHE A N 1
ATOM 2024 C CA . PHE A 1 262 ? -6.246 7.374 15.271 1.00 85.69 262 PHE A CA 1
ATOM 2025 C C . PHE A 1 262 ? -6.500 8.515 14.287 1.00 85.69 262 PHE A C 1
ATOM 2027 O O . PHE A 1 262 ? -7.186 9.496 14.590 1.00 85.69 262 PHE A O 1
ATOM 2034 N N . HIS A 1 263 ? -5.958 8.350 13.089 1.00 82.75 263 HIS A N 1
ATOM 2035 C CA . HIS A 1 263 ? -6.202 9.200 11.938 1.00 82.75 263 HIS A CA 1
ATOM 2036 C C . HIS A 1 263 ? -6.203 8.300 10.709 1.00 82.75 263 HIS A C 1
ATOM 2038 O O . HIS A 1 263 ? -5.226 7.588 10.471 1.00 82.75 263 HIS A O 1
ATOM 2044 N N . VAL A 1 264 ? -7.316 8.299 9.986 1.00 76.62 264 VAL A N 1
ATOM 2045 C CA . VAL A 1 264 ? -7.588 7.393 8.874 1.00 76.62 264 VAL A CA 1
ATOM 2046 C C . VAL A 1 264 ? -7.980 8.216 7.670 1.00 76.62 264 VAL A C 1
ATOM 2048 O O . VAL A 1 264 ? -8.996 8.906 7.696 1.00 76.62 264 VAL A O 1
ATOM 2051 N N . GLU A 1 265 ? -7.200 8.090 6.608 1.00 67.38 265 GLU A N 1
ATOM 2052 C CA . GLU A 1 265 ? -7.634 8.445 5.264 1.00 67.38 265 GLU A CA 1
ATOM 2053 C C . GLU A 1 265 ? -8.364 7.230 4.681 1.00 67.38 265 GLU A C 1
ATOM 2055 O O . GLU A 1 265 ? -7.839 6.112 4.685 1.00 67.38 265 GLU A O 1
ATOM 2060 N N . LEU A 1 266 ? -9.601 7.424 4.231 1.00 69.06 266 LEU A N 1
ATOM 2061 C CA . LEU A 1 266 ? -10.366 6.385 3.560 1.00 69.06 266 LEU A CA 1
ATOM 2062 C C . LEU A 1 266 ? -9.653 6.016 2.250 1.00 69.06 266 LEU A C 1
ATOM 2064 O O . LEU A 1 266 ? -9.319 6.920 1.483 1.00 69.06 266 LEU A O 1
ATOM 2068 N N . PRO A 1 267 ? -9.477 4.715 1.936 1.00 54.38 267 PRO A N 1
ATOM 2069 C CA . PRO A 1 267 ? -8.851 4.281 0.681 1.00 54.38 267 PRO A CA 1
ATOM 2070 C C . PRO A 1 267 ? -9.517 4.885 -0.559 1.00 54.38 267 PRO A C 1
ATOM 2072 O O . PRO A 1 267 ? -8.871 5.173 -1.563 1.00 54.38 267 PRO A O 1
ATOM 2075 N N . ARG A 1 268 ? -10.832 5.107 -0.473 1.00 61.97 268 ARG A N 1
ATOM 2076 C CA . ARG A 1 268 ? -11.606 5.875 -1.441 1.00 61.97 268 ARG A CA 1
ATOM 2077 C C . ARG A 1 268 ? -12.473 6.882 -0.695 1.00 61.97 268 ARG A C 1
ATOM 2079 O O . ARG A 1 268 ? -13.232 6.462 0.182 1.00 61.97 268 ARG 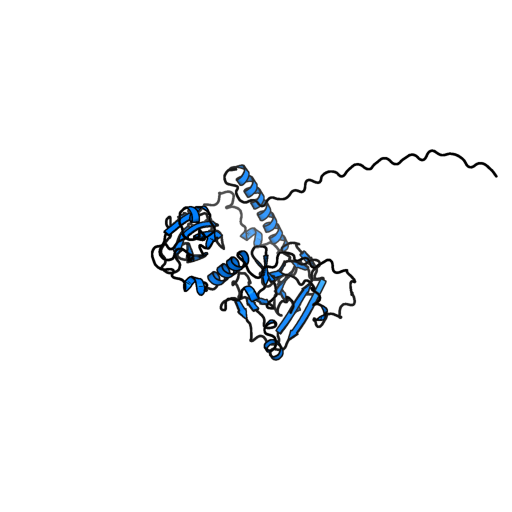A O 1
ATOM 2086 N N . PRO A 1 269 ? -12.410 8.179 -1.041 1.00 74.06 269 PRO A N 1
ATOM 2087 C CA . PRO A 1 269 ? -13.374 9.145 -0.541 1.00 74.06 269 PRO A CA 1
ATOM 2088 C C . PRO A 1 269 ? -14.808 8.716 -0.874 1.00 74.06 269 PRO A C 1
ATOM 2090 O O . PRO A 1 269 ? -15.071 8.171 -1.946 1.00 74.06 269 PRO A O 1
ATOM 2093 N N . LEU A 1 270 ? -15.734 8.984 0.041 1.00 78.44 270 LEU A N 1
ATOM 2094 C CA . LEU A 1 270 ? -17.155 8.693 -0.114 1.00 78.44 270 LEU A CA 1
ATOM 2095 C C . LEU A 1 270 ? -17.737 9.450 -1.309 1.00 78.44 270 LEU A C 1
ATOM 2097 O O . LEU A 1 270 ? -17.536 10.667 -1.418 1.00 78.44 270 LEU A O 1
ATOM 2101 N N . ASP A 1 271 ? -18.509 8.760 -2.155 1.00 79.44 271 ASP A N 1
ATOM 2102 C CA . ASP A 1 271 ? -19.119 9.370 -3.339 1.00 79.44 271 ASP A CA 1
ATOM 2103 C C . ASP A 1 271 ? -20.011 10.547 -2.901 1.00 79.44 271 ASP A C 1
ATOM 2105 O O . ASP A 1 271 ? -20.973 10.371 -2.142 1.00 79.44 271 ASP A O 1
ATOM 2109 N N . PRO A 1 272 ? -19.718 11.784 -3.343 1.00 80.38 272 PRO A N 1
ATOM 2110 C CA . PRO A 1 272 ? -20.527 12.939 -2.990 1.00 80.38 272 PRO A CA 1
ATOM 2111 C C . PRO A 1 272 ? -21.986 12.782 -3.413 1.00 80.38 272 PRO A C 1
ATOM 2113 O O . PRO A 1 272 ? -22.842 13.347 -2.747 1.00 80.38 272 PRO A O 1
ATOM 2116 N N . ARG A 1 273 ? -22.289 12.012 -4.461 1.00 77.69 273 ARG A N 1
ATOM 2117 C CA . ARG A 1 273 ? -23.633 11.862 -5.042 1.00 77.69 273 ARG A CA 1
ATOM 2118 C C . ARG A 1 273 ? -24.500 10.840 -4.320 1.00 77.69 273 ARG A C 1
ATOM 2120 O O . ARG A 1 273 ? -25.700 10.791 -4.572 1.00 77.69 273 ARG A O 1
ATOM 2127 N N . GLU A 1 274 ? -23.920 10.041 -3.434 1.00 84.06 274 GLU A N 1
ATOM 2128 C CA . GLU A 1 274 ? -24.663 9.080 -2.632 1.00 84.06 274 GLU A CA 1
ATOM 2129 C C . GLU A 1 274 ? -24.793 9.556 -1.178 1.00 84.06 274 GLU A C 1
ATOM 2131 O O . GLU A 1 274 ? -23.924 10.268 -0.655 1.00 84.06 274 GLU A O 1
ATOM 2136 N N . PRO A 1 275 ? -25.892 9.186 -0.495 1.00 91.56 275 PRO A N 1
ATOM 2137 C CA . PRO A 1 275 ? -25.933 9.281 0.951 1.00 91.56 275 PRO A CA 1
ATOM 2138 C C . PRO A 1 275 ? -24.982 8.241 1.548 1.00 91.56 275 PRO A C 1
ATOM 2140 O O . PRO A 1 275 ? -24.890 7.136 1.021 1.00 91.56 275 PRO A O 1
ATOM 2143 N N . HIS A 1 276 ? -24.315 8.568 2.651 1.00 92.38 276 HIS A N 1
ATOM 2144 C CA . HIS A 1 276 ? -23.413 7.662 3.370 1.00 92.38 276 HIS A CA 1
ATOM 2145 C C . HIS A 1 276 ? -23.664 7.716 4.874 1.00 92.38 276 HIS A C 1
ATOM 2147 O O . HIS A 1 276 ? -24.130 8.733 5.394 1.00 92.38 276 HIS A O 1
ATOM 2153 N N . GLU A 1 277 ? -23.337 6.628 5.569 1.00 94.31 277 GLU A N 1
ATOM 2154 C CA . GLU A 1 277 ? -23.469 6.528 7.022 1.00 94.31 277 GLU A CA 1
ATOM 2155 C C . GLU A 1 277 ? -22.224 5.863 7.602 1.00 94.31 277 GLU A C 1
ATOM 2157 O O . GLU A 1 277 ? -22.057 4.646 7.505 1.00 94.31 277 GLU A O 1
ATOM 2162 N N . LEU A 1 278 ? -21.358 6.677 8.211 1.00 94.25 278 LEU A N 1
ATOM 2163 C CA . LEU A 1 278 ? -20.109 6.215 8.792 1.00 94.25 278 LEU A CA 1
ATOM 2164 C C . LEU A 1 278 ? -20.267 5.824 10.256 1.00 94.25 278 LEU A C 1
ATOM 2166 O O . LEU A 1 278 ? -20.711 6.618 11.085 1.00 94.25 278 LEU A O 1
ATOM 2170 N N . THR A 1 279 ? -19.816 4.622 10.595 1.00 95.69 279 THR A N 1
ATOM 2171 C CA . THR A 1 279 ? -19.731 4.144 11.978 1.00 95.69 279 THR A CA 1
ATOM 2172 C C . THR A 1 279 ? -18.321 3.667 12.275 1.00 95.69 279 THR A C 1
ATOM 2174 O O . THR A 1 279 ? -17.804 2.801 11.581 1.00 95.69 279 THR A O 1
ATOM 2177 N N . VAL A 1 280 ? -17.711 4.187 13.339 1.00 95.38 280 VAL A N 1
ATOM 2178 C CA . VAL A 1 280 ? -16.435 3.685 13.859 1.00 95.38 280 VAL A CA 1
ATOM 2179 C C . VAL A 1 280 ? -16.717 2.775 15.047 1.00 95.38 280 VAL A C 1
ATOM 2181 O O . VAL A 1 280 ? -17.361 3.191 16.015 1.00 95.38 280 VAL A O 1
ATOM 2184 N N . ARG A 1 281 ? -16.249 1.530 14.988 1.00 92.44 281 ARG A N 1
ATOM 2185 C CA . ARG A 1 281 ? -16.478 0.521 16.029 1.00 92.44 281 ARG A CA 1
ATOM 2186 C C . ARG A 1 281 ? -15.219 -0.261 16.348 1.00 92.44 281 ARG A C 1
ATOM 2188 O O . ARG A 1 281 ? -14.356 -0.412 15.497 1.00 92.44 281 ARG A O 1
ATOM 2195 N N . ARG A 1 282 ? -15.121 -0.796 17.559 1.00 89.69 282 ARG A N 1
ATOM 2196 C CA . ARG A 1 282 ? -14.066 -1.739 17.925 1.00 89.69 282 ARG A CA 1
ATOM 2197 C C . ARG A 1 282 ? -14.246 -3.048 17.158 1.00 89.69 282 ARG A C 1
ATOM 2199 O O . ARG A 1 282 ? -15.336 -3.613 17.164 1.00 89.69 282 ARG A O 1
ATOM 2206 N N . ALA A 1 283 ? -13.173 -3.537 16.542 1.00 76.56 283 ALA A N 1
ATOM 2207 C CA . ALA A 1 283 ? -13.209 -4.727 15.689 1.00 76.56 283 ALA A CA 1
ATOM 2208 C C . ALA A 1 283 ? -13.614 -6.004 16.452 1.00 76.56 283 ALA A C 1
ATOM 2210 O O . ALA A 1 283 ? -14.315 -6.856 15.921 1.00 76.56 283 ALA A O 1
ATOM 2211 N N . ALA A 1 284 ? -13.202 -6.123 17.719 1.00 72.38 284 ALA A N 1
ATOM 2212 C CA . ALA A 1 284 ? -13.377 -7.349 18.498 1.00 72.38 284 ALA A CA 1
ATOM 2213 C C . ALA A 1 284 ? -14.837 -7.682 18.857 1.00 72.38 284 ALA A C 1
ATOM 2215 O O . ALA A 1 284 ? -15.183 -8.854 18.970 1.00 72.38 284 ALA A O 1
ATOM 2216 N N . ASP A 1 285 ? -15.685 -6.673 19.076 1.00 77.31 285 ASP A N 1
ATOM 2217 C CA . ASP A 1 285 ? -17.062 -6.870 19.554 1.00 77.31 285 ASP A CA 1
ATOM 2218 C C . ASP A 1 285 ? -18.096 -5.943 18.901 1.00 77.31 285 ASP A C 1
ATOM 2220 O O . ASP A 1 285 ? -19.270 -5.953 19.269 1.00 77.31 285 ASP A O 1
ATOM 2224 N N . GLY A 1 286 ? -17.674 -5.123 17.937 1.00 81.88 286 GLY A N 1
ATOM 2225 C CA . GLY A 1 286 ? -18.540 -4.195 17.220 1.00 81.88 286 GLY A CA 1
ATOM 2226 C C . GLY A 1 286 ? -19.027 -3.006 18.051 1.00 81.88 286 GLY A C 1
ATOM 2227 O O . GLY A 1 286 ? -19.894 -2.265 17.585 1.00 81.88 286 GLY A O 1
ATOM 2228 N N . LYS A 1 287 ? -18.488 -2.784 19.258 1.00 90.94 287 LYS A N 1
ATOM 2229 C CA . LYS A 1 287 ? -18.891 -1.660 20.108 1.00 90.94 287 LYS A CA 1
ATOM 2230 C C . LYS A 1 287 ? -18.500 -0.330 19.465 1.00 90.94 287 LYS A C 1
ATOM 2232 O O . LYS A 1 287 ? -17.334 -0.100 19.151 1.00 90.94 287 LYS A O 1
ATOM 2237 N N . THR A 1 288 ? -19.473 0.551 19.266 1.00 95.19 288 THR A N 1
ATOM 2238 C CA . THR A 1 288 ? -19.288 1.820 18.553 1.00 95.19 288 THR A CA 1
ATOM 2239 C C . THR A 1 288 ? -18.613 2.879 19.419 1.00 95.19 288 THR A C 1
ATOM 2241 O O . THR A 1 288 ? -18.854 2.953 20.627 1.00 95.19 288 THR A O 1
ATOM 2244 N N . LEU A 1 289 ? -17.802 3.737 18.798 1.00 95.38 289 LEU A N 1
ATOM 2245 C CA . LEU A 1 289 ? -17.279 4.934 19.452 1.00 95.38 289 LEU A CA 1
ATOM 2246 C C . LEU A 1 289 ? -18.374 5.989 19.633 1.00 95.38 289 LEU A C 1
ATOM 2248 O O . LEU A 1 289 ? -19.340 6.058 18.870 1.00 95.38 289 LEU A O 1
ATOM 2252 N N . ASN A 1 290 ? -18.192 6.857 20.630 1.00 90.88 290 ASN A N 1
ATOM 2253 C CA . ASN A 1 290 ? -19.119 7.956 20.870 1.00 90.88 290 ASN A CA 1
ATOM 2254 C C . ASN A 1 290 ? -19.148 8.917 19.673 1.00 90.88 290 ASN A C 1
ATOM 2256 O O . ASN A 1 290 ? -18.101 9.288 19.135 1.00 90.88 290 ASN A O 1
ATOM 2260 N N . GLY A 1 291 ? -20.355 9.353 19.309 1.00 83.88 291 GLY A N 1
ATOM 2261 C CA . GLY A 1 291 ? -20.606 10.249 18.177 1.00 83.88 291 GLY A CA 1
ATOM 2262 C C . GLY A 1 291 ? -21.011 9.539 16.885 1.00 83.88 291 GLY A C 1
ATOM 2263 O O . GLY A 1 291 ? -21.459 10.212 15.969 1.00 83.88 291 GLY A O 1
ATOM 2264 N N . CYS A 1 292 ? -20.908 8.209 16.817 1.00 89.75 292 CYS A N 1
ATOM 2265 C CA . CYS A 1 292 ? -21.413 7.441 15.678 1.00 89.75 292 CYS A CA 1
ATOM 2266 C C . CYS A 1 292 ? -22.930 7.172 15.788 1.00 89.75 292 CYS A C 1
ATOM 2268 O O . CYS A 1 292 ? -23.429 7.030 16.911 1.00 89.75 292 CYS A O 1
ATOM 2270 N N . PRO A 1 293 ? -23.643 7.018 14.654 1.00 93.75 293 PRO A N 1
ATOM 2271 C CA . PRO A 1 293 ? -23.153 7.153 13.276 1.00 93.75 293 PRO A CA 1
ATOM 2272 C C . PRO A 1 293 ? -23.080 8.612 12.784 1.00 93.75 293 PRO A C 1
ATOM 2274 O O . PRO A 1 293 ? -23.752 9.494 13.314 1.00 93.75 293 PRO A O 1
ATOM 2277 N N . PHE A 1 294 ? -22.296 8.851 11.728 1.00 92.19 294 PHE A N 1
ATOM 2278 C CA . PHE A 1 294 ? -22.212 10.128 11.013 1.00 92.19 294 PHE A CA 1
ATOM 2279 C C . PHE A 1 294 ? -22.853 10.022 9.633 1.00 92.19 294 PHE A C 1
ATOM 2281 O O . PHE A 1 294 ? -22.419 9.225 8.803 1.00 92.19 294 PHE A O 1
ATOM 2288 N N . SER A 1 295 ? -23.859 10.853 9.367 1.00 92.19 295 SER A N 1
ATOM 2289 C CA . SER A 1 295 ? -24.592 10.830 8.101 1.00 92.19 295 SER A CA 1
ATOM 2290 C C . SER A 1 295 ? -24.109 11.918 7.145 1.00 92.19 295 SER A C 1
ATOM 2292 O O . SER A 1 295 ? -24.050 13.096 7.497 1.00 92.19 295 SER A O 1
ATOM 2294 N N . PHE A 1 296 ? -23.849 11.534 5.898 1.00 88.12 296 PHE A N 1
ATOM 2295 C CA . PHE A 1 296 ? -23.570 12.450 4.798 1.00 88.12 296 PHE A CA 1
ATOM 2296 C C . PHE A 1 296 ? -24.709 12.381 3.787 1.00 88.12 296 PHE A C 1
ATOM 2298 O O . PHE A 1 296 ? -25.033 11.309 3.285 1.00 88.12 296 PHE A O 1
ATOM 2305 N N . SER A 1 297 ? -25.316 13.522 3.464 1.00 87.50 297 SER A N 1
ATOM 2306 C CA . SER A 1 297 ? -26.348 13.594 2.421 1.00 87.50 297 SER A CA 1
ATOM 2307 C C . SER A 1 297 ? -25.720 13.666 1.035 1.00 87.50 297 SER A C 1
ATOM 2309 O O . SER A 1 297 ? -24.688 14.319 0.866 1.00 87.50 297 SER A O 1
ATOM 2311 N N . ALA A 1 298 ? -26.370 13.052 0.046 1.00 84.38 298 ALA A N 1
ATOM 2312 C CA . ALA A 1 298 ? -26.010 13.210 -1.357 1.00 84.38 298 ALA A CA 1
ATOM 2313 C C . ALA A 1 298 ? -25.966 14.698 -1.747 1.00 84.38 298 ALA A C 1
ATOM 2315 O O . ALA A 1 298 ? -26.909 15.456 -1.517 1.00 84.38 298 ALA A O 1
ATOM 2316 N N . ILE A 1 299 ? -24.859 15.104 -2.351 1.00 76.19 299 ILE A N 1
ATOM 2317 C CA . ILE A 1 299 ? -24.649 16.404 -2.962 1.00 76.19 299 ILE A CA 1
ATOM 2318 C C . ILE A 1 299 ? -25.125 16.275 -4.405 1.00 76.19 299 ILE A C 1
ATOM 2320 O O . ILE A 1 299 ? -24.506 15.584 -5.218 1.00 76.19 299 ILE A O 1
ATOM 2324 N N . ALA A 1 300 ? -26.233 16.938 -4.727 1.00 65.62 300 ALA A N 1
ATOM 2325 C CA . ALA A 1 300 ? -26.660 17.060 -6.112 1.00 65.62 300 ALA A CA 1
ATOM 2326 C C . ALA A 1 300 ? -25.598 17.865 -6.886 1.00 65.62 300 ALA A C 1
ATOM 2328 O O . ALA A 1 300 ? -25.210 18.946 -6.425 1.00 65.62 300 ALA A O 1
ATOM 2329 N N . PRO A 1 301 ? -25.102 17.373 -8.037 1.00 59.25 301 PRO A N 1
ATOM 2330 C CA . PRO A 1 301 ? -24.211 18.165 -8.867 1.00 59.25 301 PRO A CA 1
ATOM 2331 C C . PRO A 1 301 ? -24.911 19.466 -9.265 1.00 59.25 301 PRO A C 1
ATOM 2333 O O . PRO A 1 301 ? -26.114 19.493 -9.529 1.00 59.25 301 PRO A O 1
ATOM 2336 N N . SER A 1 302 ? -24.144 20.554 -9.316 1.00 58.88 302 SER A N 1
ATOM 2337 C CA . SER A 1 302 ? -24.619 21.798 -9.919 1.00 58.88 302 SER A CA 1
ATOM 2338 C C . SER A 1 302 ? -25.126 21.521 -11.338 1.00 58.88 302 SER A C 1
ATOM 2340 O O . SER A 1 302 ? -24.518 20.736 -12.073 1.00 58.88 302 SER A O 1
ATOM 2342 N N . SER A 1 303 ? -26.195 22.206 -11.752 1.00 56.22 303 SER A N 1
ATOM 2343 C CA . SER A 1 303 ? -26.707 22.178 -13.131 1.00 56.22 303 SER A CA 1
ATOM 2344 C C . SER A 1 303 ? -25.630 22.481 -14.187 1.00 56.22 303 SER A C 1
ATOM 2346 O O . SER A 1 303 ? -25.798 22.145 -15.345 1.00 56.22 303 SER A O 1
ATOM 2348 N N . ALA A 1 304 ? -24.506 23.096 -13.801 1.00 55.84 304 ALA A N 1
ATOM 2349 C CA . ALA A 1 304 ? -23.385 23.392 -14.694 1.00 55.84 304 ALA A CA 1
ATOM 2350 C C . ALA A 1 304 ? -22.464 22.191 -15.003 1.00 55.84 304 ALA A C 1
ATOM 2352 O O . ALA A 1 304 ? -21.663 22.273 -15.928 1.00 55.84 304 ALA A O 1
ATOM 2353 N N . LEU A 1 305 ? -22.522 21.106 -14.219 1.00 55.69 305 LEU A N 1
ATOM 2354 C CA . LEU A 1 305 ? -21.701 19.896 -14.414 1.00 55.69 305 LEU A CA 1
ATOM 2355 C C . LEU A 1 305 ? -22.496 18.720 -14.993 1.00 55.69 305 LEU A C 1
ATOM 2357 O O . LEU A 1 305 ? -21.903 17.721 -15.384 1.00 55.69 305 LEU A O 1
ATOM 2361 N N . THR A 1 306 ? -23.822 18.824 -15.036 1.00 55.94 306 THR A N 1
ATOM 2362 C CA . THR A 1 306 ? -24.710 17.774 -15.557 1.00 55.94 306 THR A CA 1
ATOM 2363 C C . THR A 1 306 ? -24.679 17.669 -17.082 1.00 55.94 306 THR A C 1
ATOM 2365 O O . THR A 1 306 ? -24.967 16.597 -17.598 1.00 55.94 306 THR A O 1
ATOM 2368 N N . ASP A 1 307 ? -24.238 18.721 -17.779 1.00 54.50 307 ASP A N 1
ATOM 2369 C CA . ASP A 1 307 ? -24.034 18.729 -19.237 1.00 54.50 307 ASP A CA 1
ATOM 2370 C C . ASP A 1 307 ? -22.664 18.163 -19.674 1.00 54.50 307 ASP A C 1
ATOM 2372 O O . ASP A 1 307 ? -22.390 18.054 -20.870 1.00 54.50 307 ASP A O 1
ATOM 2376 N N . LEU A 1 308 ? -21.771 17.820 -18.734 1.00 59.12 308 LEU A N 1
ATOM 2377 C CA . LEU A 1 308 ? -20.452 17.272 -19.057 1.00 59.12 308 LEU A CA 1
ATOM 2378 C C . LEU A 1 308 ? -20.545 15.751 -19.270 1.00 59.12 308 LEU A C 1
ATOM 2380 O O . LEU A 1 308 ? -20.364 14.967 -18.337 1.00 59.12 308 LEU A O 1
ATOM 2384 N N . ASP A 1 309 ? -20.821 15.334 -20.506 1.00 61.94 309 ASP A N 1
ATOM 2385 C CA . ASP A 1 309 ? -20.867 13.919 -20.887 1.00 61.94 309 ASP A CA 1
ATOM 2386 C C . ASP A 1 309 ? -19.454 13.344 -21.097 1.00 61.94 309 ASP A C 1
ATOM 2388 O O . ASP A 1 309 ? -18.908 13.292 -22.200 1.00 61.94 309 ASP A O 1
ATOM 2392 N N . LEU A 1 310 ? -18.840 12.918 -19.991 1.00 61.50 310 LEU A N 1
ATOM 2393 C CA . LEU A 1 310 ? -17.517 12.287 -19.978 1.00 61.50 310 LEU A CA 1
ATOM 2394 C C . LEU A 1 310 ? -17.468 10.983 -20.790 1.00 61.50 310 LEU A C 1
ATOM 2396 O O . LEU A 1 310 ? -16.393 10.628 -21.266 1.00 61.50 310 LEU A O 1
ATOM 2400 N N . ALA A 1 311 ? -18.591 10.274 -20.952 1.00 55.81 311 ALA A N 1
ATOM 2401 C CA . ALA A 1 311 ? -18.636 9.043 -21.738 1.00 55.81 311 ALA A CA 1
ATOM 2402 C C . ALA A 1 311 ? -18.532 9.361 -23.235 1.00 55.81 311 ALA A C 1
ATOM 2404 O O . ALA A 1 311 ? -17.678 8.794 -23.915 1.00 55.81 311 ALA A O 1
ATOM 2405 N N . ALA A 1 312 ? -19.283 10.357 -23.713 1.00 59.41 312 ALA A N 1
ATOM 2406 C CA . ALA A 1 312 ? -19.174 10.850 -25.087 1.00 59.41 312 ALA A CA 1
ATOM 2407 C C . ALA A 1 312 ? -17.777 11.421 -25.412 1.00 59.41 312 ALA A C 1
ATOM 2409 O O . ALA A 1 312 ? -17.293 11.281 -26.532 1.00 59.41 312 ALA A O 1
ATOM 2410 N N . MET A 1 313 ? -17.088 12.020 -24.431 1.00 58.78 313 MET A N 1
ATOM 2411 C CA . MET A 1 313 ? -15.708 12.507 -24.603 1.00 58.78 313 MET A CA 1
ATOM 2412 C C . MET A 1 313 ? -14.658 11.387 -24.727 1.00 58.78 313 MET A C 1
ATOM 2414 O O . MET A 1 313 ? -13.537 11.664 -25.150 1.00 58.78 313 MET A O 1
ATOM 2418 N N . ILE A 1 314 ? -14.989 10.153 -24.329 1.00 56.34 314 ILE A N 1
ATOM 2419 C CA . ILE A 1 314 ? -14.076 8.999 -24.322 1.00 56.34 314 ILE A CA 1
ATOM 2420 C C . ILE A 1 314 ? -14.415 8.006 -25.445 1.00 56.34 314 ILE A C 1
ATOM 2422 O O . ILE A 1 314 ? -13.506 7.377 -25.978 1.00 56.34 314 ILE A O 1
ATOM 2426 N N . GLU A 1 315 ? -15.687 7.869 -25.838 1.00 58.25 315 GLU A N 1
ATOM 2427 C CA . GLU A 1 315 ? -16.124 6.882 -26.842 1.00 58.25 315 GLU A CA 1
ATOM 2428 C C . GLU A 1 315 ? -15.505 7.083 -28.238 1.00 58.25 315 GLU A C 1
ATOM 2430 O O . GLU A 1 315 ? -15.270 6.096 -28.936 1.00 58.25 315 GLU A O 1
ATOM 2435 N N . GLU A 1 316 ? -15.182 8.321 -28.633 1.00 55.81 316 GLU A N 1
ATOM 2436 C CA . GLU A 1 316 ? -14.572 8.630 -29.942 1.00 55.81 316 GLU A CA 1
ATOM 2437 C C . GLU A 1 316 ? -13.078 9.011 -29.879 1.00 55.81 316 GLU A C 1
ATOM 2439 O O . GLU A 1 316 ? -12.450 9.215 -30.919 1.00 55.81 316 GLU A O 1
ATOM 2444 N N . ALA A 1 317 ? -12.485 9.089 -28.683 1.00 57.34 317 ALA A N 1
ATOM 2445 C CA . ALA A 1 317 ? -11.131 9.605 -28.484 1.00 57.34 317 ALA A CA 1
ATOM 2446 C C . ALA A 1 317 ? -10.064 8.497 -28.495 1.00 57.34 317 ALA A C 1
ATOM 2448 O O . ALA A 1 317 ? -10.219 7.435 -27.888 1.00 57.34 317 ALA A O 1
ATOM 2449 N N . ASP A 1 318 ? -8.917 8.760 -29.129 1.00 69.12 318 ASP A N 1
ATOM 2450 C CA . ASP A 1 318 ? -7.748 7.891 -28.990 1.00 69.12 318 ASP A CA 1
ATOM 2451 C C . ASP A 1 318 ? -7.080 8.050 -27.603 1.00 69.12 318 ASP A C 1
ATOM 2453 O O . ASP A 1 318 ? -7.396 8.948 -26.814 1.00 69.12 318 ASP A O 1
ATOM 2457 N N . LEU A 1 319 ? -6.162 7.140 -27.246 1.00 63.44 319 LEU A N 1
ATOM 2458 C CA . LEU A 1 319 ? -5.498 7.164 -25.933 1.00 63.44 319 LEU A CA 1
ATOM 2459 C C . LEU A 1 319 ? -4.750 8.498 -25.665 1.00 63.44 319 LEU A C 1
ATOM 2461 O O . LEU A 1 319 ? -4.873 9.026 -24.558 1.00 63.44 319 LEU A O 1
ATOM 2465 N N . PRO A 1 320 ? -4.006 9.084 -26.628 1.00 70.44 320 PRO A N 1
ATOM 2466 C CA . PRO A 1 320 ? -3.438 10.427 -26.486 1.00 70.44 320 PRO A CA 1
ATOM 2467 C C . PRO A 1 320 ? -4.459 11.540 -26.224 1.00 70.44 320 PRO A C 1
ATOM 2469 O O . PRO A 1 320 ? -4.179 12.448 -25.442 1.00 70.44 320 PRO A O 1
ATOM 2472 N N . GLU A 1 321 ? -5.609 11.522 -26.890 1.00 65.12 321 GLU A N 1
ATOM 2473 C CA . GLU A 1 321 ? -6.660 12.526 -26.726 1.00 65.12 321 GLU A CA 1
ATOM 2474 C C . GLU A 1 321 ? -7.368 12.379 -25.376 1.00 65.12 321 GLU A C 1
ATOM 2476 O O . GLU A 1 321 ? -7.520 13.363 -24.649 1.00 65.12 321 GLU A O 1
ATOM 2481 N N . THR A 1 322 ? -7.630 11.140 -24.957 1.00 66.06 322 THR A N 1
ATOM 2482 C CA . THR A 1 322 ? -8.140 10.807 -23.618 1.00 66.06 322 THR A CA 1
ATOM 2483 C C . THR A 1 322 ? -7.217 11.342 -22.516 1.00 66.06 322 THR A C 1
ATOM 2485 O O . THR A 1 322 ? -7.674 11.965 -21.557 1.00 66.06 322 THR A O 1
ATOM 2488 N N . LEU A 1 323 ? -5.896 11.171 -22.663 1.00 66.44 323 LEU A N 1
ATOM 2489 C CA . LEU A 1 323 ? -4.913 11.697 -21.707 1.00 66.44 323 LEU A CA 1
ATOM 2490 C C . LEU A 1 323 ? -4.915 13.230 -21.649 1.00 66.44 323 LEU A C 1
ATOM 2492 O O . LEU A 1 323 ? -4.801 13.798 -20.566 1.00 66.44 323 LEU A O 1
ATOM 2496 N N . ARG A 1 324 ? -5.100 13.918 -22.783 1.00 68.69 324 ARG A N 1
ATOM 2497 C CA . ARG A 1 324 ? -5.213 15.388 -22.798 1.00 68.69 324 ARG A CA 1
ATOM 2498 C C . ARG A 1 324 ? -6.479 15.880 -22.111 1.00 68.69 324 ARG A C 1
ATOM 2500 O O . ARG A 1 324 ? -6.427 16.902 -21.427 1.00 68.69 324 ARG A O 1
ATOM 2507 N N . VAL A 1 325 ? -7.599 15.179 -22.288 1.00 66.56 325 VAL A N 1
ATOM 2508 C CA . VAL A 1 325 ? -8.857 15.487 -21.593 1.00 66.56 325 VAL A CA 1
ATOM 2509 C C . VAL A 1 325 ? -8.673 15.332 -20.083 1.00 66.56 325 VAL A C 1
ATOM 2511 O O . VAL A 1 325 ? -9.040 16.237 -19.335 1.00 66.56 325 VAL A O 1
ATOM 2514 N N . LEU A 1 326 ? -8.030 14.249 -19.636 1.00 68.00 326 LEU A N 1
ATOM 2515 C CA . LEU A 1 326 ? -7.710 14.033 -18.223 1.00 68.00 326 LEU A CA 1
ATOM 2516 C C . LEU A 1 326 ? -6.791 15.128 -17.667 1.00 68.00 326 LEU A C 1
ATOM 2518 O O . LEU A 1 326 ? -7.138 15.759 -16.671 1.00 68.00 326 LEU A O 1
ATOM 2522 N N . GLU A 1 327 ? -5.685 15.447 -18.348 1.00 65.19 327 GLU A N 1
ATOM 2523 C CA . GLU A 1 327 ? -4.798 16.546 -17.942 1.00 65.19 327 GLU A CA 1
ATOM 2524 C C . GLU A 1 327 ? -5.527 17.897 -17.881 1.00 65.19 327 GLU A C 1
ATOM 2526 O O . GLU A 1 327 ? -5.209 18.762 -17.058 1.00 65.19 327 GLU A O 1
ATOM 2531 N N . TRP A 1 328 ? -6.471 18.137 -18.792 1.00 73.75 328 TRP A N 1
ATOM 2532 C CA . TRP A 1 328 ? -7.268 19.356 -18.783 1.00 73.75 328 TRP A CA 1
ATOM 2533 C C . TRP A 1 328 ? -8.208 19.389 -17.575 1.00 73.75 328 TRP A C 1
ATOM 2535 O O . TRP A 1 328 ? -8.253 20.413 -16.887 1.00 73.75 328 TRP A O 1
ATOM 2545 N N . LEU A 1 329 ? -8.900 18.285 -17.277 1.00 71.31 329 LEU A N 1
ATOM 2546 C CA . LEU A 1 329 ? -9.781 18.154 -16.113 1.00 71.31 329 LEU A CA 1
ATOM 2547 C C . LEU A 1 329 ? -9.010 18.324 -14.801 1.00 71.31 329 LEU A C 1
ATOM 2549 O O . LEU A 1 329 ? -9.446 19.091 -13.944 1.00 71.31 329 LEU A O 1
ATOM 2553 N N . GLU A 1 330 ? -7.832 17.710 -14.671 1.00 65.25 330 GLU A N 1
ATOM 2554 C CA . GLU A 1 330 ? -6.938 17.893 -13.521 1.00 65.25 330 GLU A CA 1
ATOM 2555 C C . GLU A 1 330 ? -6.581 19.372 -13.320 1.00 65.25 330 GLU A C 1
ATOM 2557 O O . GLU A 1 330 ? -6.683 19.910 -12.214 1.00 65.25 330 GLU A O 1
ATOM 2562 N N . ARG A 1 331 ? -6.249 20.091 -14.401 1.00 64.75 331 ARG A N 1
ATOM 2563 C CA . ARG A 1 331 ? -5.983 21.537 -14.333 1.00 64.75 331 ARG A CA 1
ATOM 2564 C C . ARG A 1 331 ? -7.214 22.343 -13.922 1.00 64.75 331 ARG A C 1
ATOM 2566 O O . ARG A 1 331 ? -7.064 23.344 -13.218 1.00 64.75 331 ARG A O 1
ATOM 2573 N N . GLN A 1 332 ? -8.413 21.966 -14.367 1.00 69.56 332 GLN A N 1
ATOM 2574 C CA . GLN A 1 332 ? -9.642 22.639 -13.932 1.00 69.56 332 GLN A CA 1
ATOM 2575 C C . GLN A 1 332 ? -9.945 22.359 -12.458 1.00 69.56 332 GLN A C 1
ATOM 2577 O O . GLN A 1 332 ? -10.304 23.291 -11.739 1.00 69.56 332 GLN A O 1
ATOM 2582 N N . ALA A 1 333 ? -9.723 21.131 -11.986 1.00 65.31 333 ALA A N 1
ATOM 2583 C CA . ALA A 1 333 ? -9.862 20.770 -10.579 1.00 65.31 333 ALA A CA 1
ATOM 2584 C C . ALA A 1 333 ? -8.922 21.605 -9.695 1.00 65.31 333 ALA A C 1
ATOM 2586 O O . ALA A 1 333 ? -9.370 22.195 -8.712 1.00 65.31 333 ALA A O 1
ATOM 2587 N N . VAL A 1 334 ? -7.655 21.774 -10.097 1.00 59.53 334 VAL A N 1
ATOM 2588 C CA . VAL A 1 334 ? -6.691 22.650 -9.401 1.00 59.53 334 VAL A CA 1
ATOM 2589 C C . VAL A 1 334 ? -7.167 24.107 -9.365 1.00 59.53 334 VAL A C 1
ATOM 2591 O O . VAL A 1 334 ? -7.098 24.756 -8.321 1.00 59.53 334 VAL A O 1
ATOM 2594 N N . LYS A 1 335 ? -7.686 24.643 -10.479 1.00 63.44 335 LYS A N 1
ATOM 2595 C CA . LYS A 1 335 ? -8.224 26.017 -10.526 1.00 63.44 335 LYS A CA 1
ATOM 2596 C C . LYS A 1 335 ? -9.443 26.192 -9.626 1.00 63.44 335 LYS A C 1
ATOM 2598 O O . LYS A 1 335 ? -9.572 27.229 -8.978 1.00 63.44 335 LYS A O 1
ATOM 2603 N N . LEU A 1 336 ? -10.339 25.208 -9.599 1.00 59.81 336 LEU A N 1
ATOM 2604 C CA . LEU A 1 336 ? -11.509 25.224 -8.731 1.00 59.81 336 LEU A CA 1
ATOM 2605 C C . LEU A 1 336 ? -11.084 25.180 -7.261 1.00 59.81 336 LEU A C 1
ATOM 2607 O O . LEU A 1 336 ? -11.536 26.014 -6.483 1.00 59.81 336 LEU A O 1
ATOM 2611 N N . HIS A 1 337 ? -10.149 24.294 -6.913 1.00 51.56 337 HIS A N 1
ATOM 2612 C CA . HIS A 1 337 ? -9.584 24.194 -5.570 1.00 51.56 337 HIS A CA 1
ATOM 2613 C C . HIS A 1 337 ? -8.945 25.518 -5.122 1.00 51.56 337 HIS A C 1
ATOM 2615 O O . HIS A 1 337 ? -9.272 26.035 -4.056 1.00 51.56 337 HIS A O 1
ATOM 2621 N N . ALA A 1 338 ? -8.132 26.148 -5.977 1.00 54.81 338 ALA A N 1
ATOM 2622 C CA . ALA A 1 338 ? -7.543 27.458 -5.698 1.00 54.81 338 ALA A CA 1
ATOM 2623 C C . ALA A 1 338 ? -8.601 28.558 -5.477 1.00 54.81 338 ALA A C 1
ATOM 2625 O O . ALA A 1 338 ? -8.427 29.426 -4.622 1.00 54.81 338 ALA A O 1
ATOM 2626 N N . ARG A 1 339 ? -9.719 28.520 -6.218 1.00 60.38 339 ARG A N 1
ATOM 2627 C CA . ARG A 1 339 ? -10.844 29.452 -6.022 1.00 60.38 339 ARG A CA 1
ATOM 2628 C C . ARG A 1 339 ? -11.614 29.174 -4.733 1.00 60.38 339 ARG A C 1
ATOM 2630 O O . ARG A 1 339 ? -12.044 30.128 -4.101 1.00 60.38 339 ARG A O 1
ATOM 2637 N N . MET A 1 340 ? -11.772 27.912 -4.334 1.00 52.78 340 MET A N 1
ATOM 2638 C CA . MET A 1 340 ? -12.427 27.539 -3.075 1.00 52.78 340 MET A CA 1
ATOM 2639 C C . MET A 1 340 ? -11.615 27.995 -1.857 1.00 52.78 340 MET A C 1
ATOM 2641 O O . MET A 1 340 ? -12.176 28.593 -0.945 1.00 52.78 340 MET A O 1
ATOM 2645 N N . VAL A 1 341 ? -10.292 27.812 -1.882 1.00 47.88 341 VAL A N 1
ATOM 2646 C CA . VAL A 1 341 ? -9.380 28.279 -0.818 1.00 47.88 341 VAL A CA 1
ATOM 2647 C C . VAL A 1 341 ? -9.411 29.807 -0.665 1.00 47.88 341 VAL A C 1
ATOM 2649 O O . VAL A 1 341 ? -9.278 30.326 0.439 1.00 47.88 341 VAL A O 1
ATOM 2652 N N . ALA A 1 342 ? -9.639 30.549 -1.752 1.00 49.84 342 ALA A N 1
ATOM 2653 C CA . ALA A 1 342 ? -9.782 32.005 -1.707 1.00 49.84 342 ALA A CA 1
ATOM 2654 C C . ALA A 1 342 ? -11.118 32.489 -1.101 1.00 49.84 342 ALA A C 1
ATOM 2656 O O . ALA A 1 342 ? -11.230 33.666 -0.761 1.00 49.84 342 ALA A O 1
ATOM 2657 N N . ILE A 1 343 ? -12.126 31.614 -0.990 1.00 48.84 343 ILE A N 1
ATOM 2658 C CA . ILE A 1 343 ? -13.470 31.939 -0.484 1.00 48.84 343 ILE A CA 1
ATOM 2659 C C . ILE A 1 343 ? -13.589 31.670 1.029 1.00 48.84 343 ILE A C 1
ATOM 2661 O O . ILE A 1 343 ? -14.349 32.371 1.693 1.00 48.84 343 ILE A O 1
ATOM 2665 N N . ASP A 1 344 ? -12.814 30.733 1.589 1.00 42.59 344 ASP A N 1
ATOM 2666 C CA . ASP A 1 344 ? -12.769 30.456 3.035 1.00 42.59 344 ASP A CA 1
ATOM 2667 C C . ASP A 1 344 ? -11.326 30.187 3.528 1.00 42.59 344 ASP A C 1
ATOM 2669 O O . ASP A 1 344 ? -10.843 29.050 3.486 1.00 42.59 344 ASP A O 1
ATOM 2673 N N . PRO A 1 345 ? -10.602 31.222 3.996 1.00 44.88 345 PRO A N 1
ATOM 2674 C CA . PRO A 1 345 ? -9.206 31.087 4.412 1.00 44.88 345 PRO A CA 1
ATOM 2675 C C . PRO A 1 345 ? -9.016 30.350 5.752 1.00 44.88 345 PRO A C 1
ATOM 2677 O O . PRO A 1 345 ? -7.881 30.014 6.097 1.00 44.88 345 PRO A O 1
ATOM 2680 N N . ALA A 1 346 ? -10.082 30.086 6.519 1.00 40.03 346 ALA A N 1
ATOM 2681 C CA . ALA A 1 346 ? -9.982 29.552 7.881 1.00 40.03 346 ALA A CA 1
ATOM 2682 C C . ALA A 1 346 ? -9.810 28.021 7.961 1.00 40.03 346 ALA A C 1
ATOM 2684 O O . ALA A 1 346 ? -9.480 27.517 9.032 1.00 40.03 346 ALA A O 1
ATOM 2685 N N . ASN A 1 347 ? -9.976 27.283 6.855 1.00 39.53 347 ASN A N 1
ATOM 2686 C CA . ASN A 1 347 ? -9.918 25.811 6.847 1.00 39.53 347 ASN A CA 1
ATOM 2687 C C . ASN A 1 347 ? -8.660 25.222 6.164 1.00 39.53 347 ASN A C 1
ATOM 2689 O O . ASN A 1 347 ? -8.605 24.036 5.848 1.00 39.53 347 ASN A O 1
ATOM 2693 N N . SER A 1 348 ? -7.630 26.041 5.916 1.00 40.31 348 SER A N 1
ATOM 2694 C CA . SER A 1 348 ? -6.397 25.614 5.234 1.00 40.31 348 SER A CA 1
ATOM 2695 C C . SER A 1 348 ? -5.319 25.127 6.210 1.00 40.31 348 SER A C 1
ATOM 2697 O O . SER A 1 348 ? -4.348 25.816 6.505 1.00 40.31 348 SER A O 1
ATOM 2699 N N . THR A 1 349 ? -5.447 23.890 6.687 1.00 39.69 349 THR A N 1
ATOM 2700 C CA . THR A 1 349 ? -4.303 23.186 7.292 1.00 39.69 349 THR A CA 1
ATOM 2701 C C . THR A 1 349 ? -4.047 21.897 6.530 1.00 39.69 349 THR A C 1
ATOM 2703 O O . THR A 1 349 ? -4.384 20.822 7.000 1.00 39.69 349 THR A O 1
ATOM 2706 N N . THR A 1 350 ? -3.533 22.026 5.303 1.00 37.91 350 THR A N 1
ATOM 2707 C CA . THR A 1 350 ? -2.709 21.038 4.571 1.00 37.91 350 THR A CA 1
ATOM 2708 C C . THR A 1 350 ? -2.497 21.541 3.141 1.00 37.91 350 THR A C 1
ATOM 2710 O O . THR A 1 350 ? -3.206 21.190 2.207 1.00 37.91 350 THR A O 1
ATOM 2713 N N . ALA A 1 351 ? -1.487 22.386 2.952 1.00 29.72 351 ALA A N 1
ATOM 2714 C CA . ALA A 1 351 ? -0.847 22.542 1.652 1.00 29.72 351 ALA A CA 1
ATOM 2715 C C . ALA A 1 351 ? 0.658 22.333 1.867 1.00 29.72 351 ALA A C 1
ATOM 2717 O O . ALA A 1 351 ? 1.214 22.942 2.785 1.00 29.72 351 ALA A O 1
ATOM 2718 N N . PRO A 1 352 ? 1.334 21.475 1.084 1.00 29.00 352 PRO A N 1
ATOM 2719 C CA . PRO A 1 352 ? 2.780 21.369 1.160 1.00 29.00 352 PRO A CA 1
ATOM 2720 C C . PRO A 1 352 ? 3.390 22.691 0.687 1.00 29.00 352 PRO A C 1
ATOM 2722 O O . PRO A 1 352 ? 3.110 23.159 -0.420 1.00 29.00 352 PRO A O 1
ATOM 2725 N N . GLU A 1 353 ? 4.212 23.307 1.540 1.00 28.08 353 GLU A N 1
ATOM 2726 C CA . GLU A 1 353 ? 4.979 24.500 1.197 1.00 28.08 353 GLU A CA 1
ATOM 2727 C C . GLU A 1 353 ? 5.779 24.238 -0.080 1.00 28.08 353 GLU A C 1
ATOM 2729 O O . GLU A 1 353 ? 6.752 23.480 -0.110 1.00 28.08 353 GLU A O 1
ATOM 2734 N N . THR A 1 354 ? 5.374 24.892 -1.165 1.00 29.11 354 THR A N 1
ATOM 2735 C CA . THR A 1 354 ? 6.215 24.986 -2.348 1.00 29.11 354 THR A CA 1
ATOM 2736 C C . THR A 1 354 ? 7.351 25.931 -1.983 1.00 29.11 354 THR A C 1
ATOM 2738 O O . THR A 1 354 ? 7.163 27.145 -1.901 1.00 29.11 354 THR A O 1
ATOM 2741 N N . VAL A 1 355 ? 8.536 25.377 -1.726 1.00 28.06 355 VAL A N 1
ATOM 2742 C CA . VAL A 1 355 ? 9.768 26.152 -1.560 1.00 28.06 355 VAL A CA 1
ATOM 2743 C C . VAL A 1 355 ? 10.068 26.837 -2.893 1.00 28.06 355 VAL A C 1
ATOM 2745 O O . VAL A 1 355 ? 10.759 26.305 -3.758 1.00 28.06 355 VAL A O 1
ATOM 2748 N N . ILE A 1 356 ? 9.528 28.042 -3.074 1.00 29.77 356 ILE A N 1
ATOM 2749 C CA . ILE A 1 356 ? 9.984 28.967 -4.105 1.00 29.77 356 ILE A CA 1
ATOM 2750 C C . ILE A 1 356 ? 11.351 29.461 -3.639 1.00 29.77 356 ILE A C 1
ATOM 2752 O O . ILE A 1 356 ? 11.465 30.363 -2.804 1.00 29.77 356 ILE A O 1
ATOM 2756 N N . THR A 1 357 ? 12.410 28.867 -4.178 1.00 30.25 357 THR A N 1
ATOM 2757 C CA . THR A 1 357 ? 13.752 29.434 -4.098 1.00 30.25 357 THR A CA 1
ATOM 2758 C C . THR A 1 357 ? 13.733 30.791 -4.801 1.00 30.25 357 THR A C 1
ATOM 2760 O O . THR A 1 357 ? 13.807 30.910 -6.022 1.00 30.25 357 THR A O 1
ATOM 2763 N N . ARG A 1 358 ? 13.610 31.869 -4.019 1.00 30.86 358 ARG A N 1
ATOM 2764 C CA . ARG A 1 358 ? 13.914 33.220 -4.496 1.00 30.86 358 ARG A CA 1
ATOM 2765 C C . ARG A 1 358 ? 15.395 33.249 -4.867 1.00 30.86 358 ARG A C 1
ATOM 2767 O O . ARG A 1 358 ? 16.252 33.362 -3.991 1.00 30.86 358 ARG A O 1
ATOM 2774 N N . ASN A 1 359 ? 15.691 33.154 -6.161 1.00 31.95 359 ASN A N 1
ATOM 2775 C CA . ASN A 1 359 ? 17.005 33.471 -6.706 1.00 31.95 359 ASN A CA 1
ATOM 2776 C C . ASN A 1 359 ? 17.388 34.890 -6.266 1.00 31.95 359 ASN A C 1
ATOM 2778 O O . ASN A 1 359 ? 16.822 35.879 -6.736 1.00 31.95 359 ASN A O 1
ATOM 2782 N N . ARG A 1 360 ? 18.350 34.997 -5.345 1.00 35.12 360 ARG A N 1
ATOM 2783 C CA . ARG A 1 360 ? 19.061 36.255 -5.106 1.00 35.12 360 ARG A CA 1
ATOM 2784 C C . ARG A 1 360 ? 19.913 36.546 -6.348 1.00 35.12 360 ARG A C 1
ATOM 2786 O O . ARG A 1 360 ? 20.632 35.648 -6.786 1.00 35.12 360 ARG A O 1
ATOM 2793 N N . PRO A 1 361 ? 19.882 37.763 -6.913 1.00 34.72 361 PRO A N 1
ATOM 2794 C CA . PRO A 1 361 ? 20.813 38.128 -7.970 1.00 34.72 361 PRO A CA 1
ATOM 2795 C C . PRO A 1 361 ? 22.246 38.074 -7.421 1.00 34.72 361 PRO A C 1
ATOM 2797 O O . PRO A 1 361 ? 22.532 38.610 -6.347 1.00 34.72 361 PRO A O 1
ATOM 2800 N N . GLY A 1 362 ? 23.127 37.377 -8.143 1.00 41.75 362 GLY A N 1
ATOM 2801 C CA . GLY A 1 362 ? 24.535 37.214 -7.784 1.00 41.75 362 GLY A CA 1
ATOM 2802 C C . GLY A 1 362 ? 25.293 38.549 -7.713 1.00 41.75 362 GLY A C 1
ATOM 2803 O O . GLY A 1 362 ? 24.858 39.551 -8.291 1.00 41.75 362 GLY A O 1
ATOM 2804 N N . PRO A 1 363 ? 26.428 38.596 -6.994 1.00 39.25 363 PRO A N 1
ATOM 2805 C CA . PRO A 1 363 ? 27.197 39.821 -6.820 1.00 39.25 363 PRO A CA 1
ATOM 2806 C C . PRO A 1 363 ? 27.783 40.299 -8.155 1.00 39.25 363 PRO A C 1
ATOM 2808 O O . PRO A 1 363 ? 28.299 39.509 -8.947 1.00 39.25 363 PRO A O 1
ATOM 2811 N N . ARG A 1 364 ? 27.709 41.615 -8.394 1.00 40.19 364 ARG A N 1
ATOM 2812 C CA . ARG A 1 364 ? 28.257 42.273 -9.591 1.00 40.19 364 ARG A CA 1
ATOM 2813 C C . ARG A 1 364 ? 29.767 41.997 -9.728 1.00 40.19 364 ARG A C 1
ATOM 2815 O O . ARG A 1 364 ? 30.472 42.023 -8.716 1.00 40.19 364 ARG A O 1
ATOM 2822 N N . PRO A 1 365 ? 30.285 41.794 -10.952 1.00 37.97 365 PRO A N 1
ATOM 2823 C CA . PRO A 1 365 ? 31.712 41.586 -11.169 1.00 37.97 365 PRO A CA 1
ATOM 2824 C C . PRO A 1 365 ? 32.519 42.841 -10.800 1.00 37.97 365 PRO A C 1
ATOM 2826 O O . PRO A 1 365 ? 32.103 43.971 -11.063 1.00 37.97 365 PRO A O 1
ATOM 2829 N N . ARG A 1 366 ? 33.681 42.628 -10.169 1.00 40.28 366 ARG A N 1
ATOM 2830 C CA . ARG A 1 366 ? 34.636 43.689 -9.808 1.00 40.28 366 ARG A CA 1
ATOM 2831 C C . ARG A 1 366 ? 35.260 44.313 -11.068 1.00 40.28 366 ARG A C 1
ATOM 2833 O O . ARG A 1 366 ? 35.507 43.589 -12.031 1.00 40.28 366 ARG A O 1
ATOM 2840 N N . PRO A 1 367 ? 35.562 45.623 -11.065 1.00 35.94 367 PRO A N 1
ATOM 2841 C CA . PRO A 1 367 ? 36.211 46.277 -12.194 1.00 35.94 367 PRO A CA 1
ATOM 2842 C C . PRO A 1 367 ? 37.667 45.815 -12.353 1.00 35.94 367 PRO A C 1
ATOM 2844 O O . PRO A 1 367 ? 38.404 45.662 -11.378 1.00 35.94 367 PRO A O 1
ATOM 2847 N N . VAL A 1 368 ? 38.064 45.607 -13.608 1.00 44.06 368 VAL A N 1
ATOM 2848 C CA . VAL A 1 368 ? 39.415 45.217 -14.036 1.00 44.06 368 VAL A CA 1
ATOM 2849 C C . VAL A 1 368 ? 40.376 46.408 -13.867 1.00 44.06 368 VAL A C 1
ATOM 2851 O O . VAL A 1 368 ? 40.011 47.519 -14.266 1.00 44.06 368 VAL A O 1
ATOM 2854 N N . PRO A 1 369 ? 41.597 46.241 -13.321 1.00 36.66 369 PRO A N 1
ATOM 2855 C CA . PRO A 1 369 ? 42.555 47.339 -13.223 1.00 36.66 369 PRO A CA 1
ATOM 2856 C C . PRO A 1 369 ? 43.105 47.708 -14.607 1.00 36.66 369 PRO A C 1
ATOM 2858 O O . PRO A 1 369 ? 43.543 46.844 -15.366 1.00 36.66 369 PRO A O 1
ATOM 2861 N N . ARG A 1 370 ? 43.124 49.008 -14.924 1.00 35.50 370 ARG A N 1
ATOM 2862 C CA . ARG A 1 370 ? 43.834 49.549 -16.091 1.00 35.50 370 ARG A CA 1
ATOM 2863 C C . ARG A 1 370 ? 45.342 49.384 -15.884 1.00 35.50 370 ARG A C 1
ATOM 2865 O O . ARG A 1 370 ? 45.903 49.984 -14.972 1.00 35.50 370 ARG A O 1
ATOM 2872 N N . LEU A 1 371 ? 45.998 48.620 -16.756 1.00 39.00 371 LEU A N 1
ATOM 2873 C CA . LEU A 1 371 ? 47.455 48.620 -16.873 1.00 39.00 371 LEU A CA 1
ATOM 2874 C C . LEU A 1 371 ? 47.896 49.934 -17.531 1.00 39.00 371 LEU A C 1
ATOM 2876 O O . LEU A 1 371 ? 47.712 50.151 -18.727 1.00 39.00 371 LEU A O 1
ATOM 2880 N N . SER A 1 372 ? 48.445 50.823 -16.707 1.00 39.19 372 SER A N 1
ATOM 2881 C CA . SER A 1 372 ? 49.239 51.976 -17.122 1.00 39.19 372 SER A CA 1
ATOM 2882 C C . SER A 1 372 ? 50.504 51.479 -17.817 1.00 39.19 372 SER A C 1
ATOM 2884 O O . SER A 1 372 ? 51.303 50.766 -17.212 1.00 39.19 372 SER A O 1
ATOM 2886 N N . GLY A 1 373 ? 50.693 51.855 -19.079 1.00 35.56 373 GLY A N 1
ATOM 2887 C CA . GLY A 1 373 ? 51.926 51.578 -19.802 1.00 35.56 373 GLY A CA 1
ATOM 2888 C C . GLY A 1 373 ? 53.107 52.384 -19.266 1.00 35.56 373 GLY A C 1
ATOM 2889 O O . GLY A 1 373 ? 52.934 53.497 -18.781 1.00 35.56 373 GLY A O 1
ATOM 2890 N N . SER A 1 374 ? 54.314 51.848 -19.440 1.00 35.84 374 SER A N 1
ATOM 2891 C CA . SER A 1 374 ? 55.453 52.640 -19.907 1.00 35.84 374 SER A CA 1
ATOM 2892 C C . SER A 1 374 ? 56.655 51.758 -20.246 1.00 35.84 374 SER A C 1
ATOM 2894 O O . SER A 1 374 ? 57.115 50.994 -19.405 1.00 35.84 374 SER A O 1
ATOM 2896 N N . LYS A 1 375 ? 57.205 52.029 -21.436 1.00 37.44 375 LYS A N 1
ATOM 2897 C CA . LYS A 1 375 ? 58.624 51.970 -21.825 1.00 37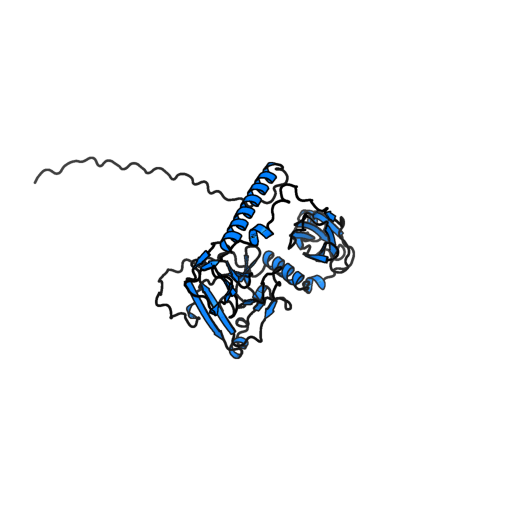.44 375 LYS A CA 1
ATOM 2898 C C . LYS A 1 375 ? 59.282 50.600 -22.034 1.00 37.44 375 LYS A C 1
ATOM 2900 O O . LYS A 1 375 ? 59.757 49.968 -21.104 1.00 37.44 375 LYS A O 1
ATOM 2905 N N . LEU A 1 376 ? 59.542 50.315 -23.311 1.00 35.06 376 LEU A N 1
ATOM 2906 C CA . LEU A 1 376 ? 60.886 49.956 -23.763 1.00 35.06 376 LEU A CA 1
ATOM 2907 C C . LEU A 1 376 ? 61.191 50.701 -25.067 1.00 35.06 376 LEU A C 1
ATOM 2909 O O . LEU A 1 376 ? 60.486 50.565 -26.063 1.00 35.06 376 LEU A O 1
ATOM 2913 N N . ALA A 1 377 ? 62.242 51.513 -25.025 1.00 39.03 377 ALA A N 1
ATOM 2914 C CA . ALA A 1 377 ? 62.936 52.049 -26.181 1.00 39.03 377 ALA A CA 1
ATOM 2915 C C . ALA A 1 377 ? 64.430 51.790 -25.955 1.00 39.03 377 ALA A C 1
ATOM 2917 O O . ALA A 1 377 ? 64.953 52.343 -24.994 1.00 39.03 377 ALA A O 1
ATOM 2918 N N . ARG A 1 378 ? 65.054 51.029 -26.877 1.00 39.81 378 ARG A N 1
ATOM 2919 C CA . ARG A 1 378 ? 66.509 50.933 -27.171 1.00 39.81 378 ARG A CA 1
ATOM 2920 C C . ARG A 1 378 ? 67.369 50.371 -26.012 1.00 39.81 378 ARG A C 1
ATOM 2922 O O . ARG A 1 378 ? 67.150 50.724 -24.867 1.00 39.81 378 ARG A O 1
ATOM 2929 N N . MET A 1 379 ? 68.340 49.477 -26.181 1.00 36.50 379 MET A N 1
ATOM 2930 C CA . MET A 1 379 ? 69.211 49.025 -27.276 1.00 36.50 379 MET A CA 1
ATOM 2931 C C . MET A 1 379 ? 69.494 47.535 -27.089 1.00 36.50 379 MET A C 1
ATOM 2933 O O . MET A 1 379 ? 69.383 47.075 -25.929 1.00 36.50 379 MET A O 1
#